Protein AF-0000000066896997 (afdb_homodimer)

Nearest PDB structures (foldseek):
  3qas-assembly1_B  TM=6.793E-01  e=1.596E-08  Escherichia coli K-12
  3sgv-assembly1_B  TM=7.217E-01  e=4.786E-08  Escherichia coli K-12
  3sgt-assembly1_B  TM=6.829E-01  e=2.166E-08  Escherichia coli O6
  4h2m-assembly1_A  TM=6.791E-01  e=1.435E-07  Escherichia coli
  7cpn-assembly2_D  TM=6.447E-01  e=1.270E-07  Thermobifida fusca YX

Foldseek 3Di:
DVVVVVVVVVVVVVVVVCVVVVVPVPPPVVCCLVPPPPPPPSLPLDQWQEEEEEEPDPVQDDLLLVLVLLLLSLVVLRAEYEYEDAVCPCVVCVVVSVVSNVVVNCVPDVPAQEAEAEPDDPDPPDDPPHSYHYYYYDYLCLAPVLLVVQVVVCVVVDDPVPDDLVSSQVSSVSVVNAATQEYEYEADDPDRNRHHPSRHDNHHYDYYHHQDPCRDSVNSVVSSNVSSVVVVVVVD/DVVVVVVVVVVVVVVVVCVVVVVPVPPPVVCCLVPPPPPPPSLPLDQWQEEEEEEPDPVQDDLLLVLVLLLLSLVVLRAEYEYEDAVCPCVVCVVVSVVSNVVVNCVPDVPAQEAEAEPDDQDPPDDPPHSYHYYYYDYLCLAPVLLVVQVVVCVVVDDPVPDDLVSSQVSSVSRVNAATQEYEYEADDPDRNRRHPSRHDNHHYDYYPHQDPCRDSVNSVVSSNVSSVVVVVVVD

Radius of gyration: 26.12 Å; Cα contacts (8 Å, |Δi|>4): 718; chains: 2; bounding box: 86×73×46 Å

Structure (mmCIF, N/CA/C/O backbone):
data_AF-0000000066896997-model_v1
#
loop_
_entity.id
_entity.type
_entity.pdbx_description
1 polymer 'ditrans,polycis-polyprenyl diphosphate synthase'
#
loop_
_atom_site.group_PDB
_atom_site.id
_atom_site.type_symbol
_atom_site.label_atom_id
_atom_site.label_alt_id
_atom_site.label_comp_id
_atom_site.label_asym_id
_atom_site.label_entity_id
_atom_site.label_seq_id
_atom_site.pdbx_PDB_ins_code
_atom_site.Cartn_x
_atom_site.Cartn_y
_atom_site.Cartn_z
_atom_site.occupancy
_atom_site.B_iso_or_equiv
_atom_site.auth_seq_id
_atom_site.auth_comp_id
_atom_site.auth_asym_id
_atom_site.auth_atom_id
_atom_site.pdbx_PDB_model_num
ATOM 1 N N . MET A 1 1 ? 52.75 10.367 -22.75 1 41.34 1 MET A N 1
ATOM 2 C CA . MET A 1 1 ? 51.781 10.641 -21.688 1 41.34 1 MET A CA 1
ATOM 3 C C . MET A 1 1 ? 50.469 9.938 -21.969 1 41.34 1 MET A C 1
ATOM 5 O O . MET A 1 1 ? 49.75 9.531 -21.031 1 41.34 1 MET A O 1
ATOM 9 N N . LEU A 1 2 ? 50.125 9.656 -23.188 1 56.25 2 LEU A N 1
ATOM 10 C CA . LEU A 1 2 ? 48.969 8.953 -23.656 1 56.25 2 LEU A CA 1
ATOM 11 C C . LEU A 1 2 ? 49.062 7.453 -23.375 1 56.25 2 LEU A C 1
ATOM 13 O O . LEU A 1 2 ? 48.094 6.805 -23.031 1 56.25 2 LEU A O 1
ATOM 17 N N . ASN A 1 3 ? 50.281 6.934 -23.359 1 58.44 3 ASN A N 1
ATOM 18 C CA . ASN A 1 3 ? 50.5 5.5 -23.172 1 58.44 3 ASN A CA 1
ATOM 19 C C . ASN A 1 3 ? 50.281 5.086 -21.719 1 58.44 3 ASN A C 1
ATOM 21 O O . ASN A 1 3 ? 49.812 3.977 -21.453 1 58.44 3 ASN A O 1
ATOM 25 N N . VAL A 1 4 ? 50.562 5.988 -20.734 1 56.78 4 VAL A N 1
ATOM 26 C CA . VAL A 1 4 ? 50.375 5.676 -19.328 1 56.78 4 VAL A CA 1
ATOM 27 C C . VAL A 1 4 ? 48.875 5.695 -19 1 56.78 4 VAL A C 1
ATOM 29 O O . VAL A 1 4 ? 48.406 4.863 -18.219 1 56.78 4 VAL A O 1
ATOM 32 N N . VAL A 1 5 ? 48.062 6.551 -19.672 1 53.22 5 VAL A N 1
ATOM 33 C CA . VAL A 1 5 ? 46.625 6.617 -19.438 1 53.22 5 VAL A CA 1
ATOM 34 C C . VAL A 1 5 ? 45.938 5.375 -20 1 53.22 5 VAL A C 1
ATOM 36 O O . VAL A 1 5 ? 45.062 4.785 -19.359 1 53.22 5 VAL A O 1
ATOM 39 N N . VAL A 1 6 ? 46.438 4.836 -21.094 1 55.94 6 VAL A N 1
ATOM 40 C CA . VAL A 1 6 ? 45.844 3.648 -21.688 1 55.94 6 VAL A CA 1
ATOM 41 C C . VAL A 1 6 ? 46.188 2.42 -20.859 1 55.94 6 VAL A C 1
ATOM 43 O O . VAL A 1 6 ? 45.344 1.559 -20.625 1 55.94 6 VAL A O 1
ATOM 46 N N . GLU A 1 7 ? 47.344 2.395 -20.203 1 58.22 7 GLU A N 1
ATOM 47 C CA . GLU A 1 7 ? 47.688 1.262 -19.359 1 58.22 7 GLU A CA 1
ATOM 48 C C . GLU A 1 7 ? 46.938 1.316 -18.031 1 58.22 7 GLU A C 1
ATOM 50 O O . GLU A 1 7 ? 46.5 0.286 -17.516 1 58.22 7 GLU A O 1
ATOM 55 N N . LEU A 1 8 ? 46.625 2.512 -17.531 1 55.34 8 LEU A N 1
ATOM 56 C CA . LEU A 1 8 ? 45.812 2.639 -16.312 1 55.34 8 LEU A CA 1
ATOM 57 C C . LEU A 1 8 ? 44.375 2.301 -16.578 1 55.34 8 LEU A C 1
ATOM 59 O O . LEU A 1 8 ? 43.719 1.644 -15.766 1 55.34 8 LEU A O 1
ATOM 63 N N . LEU A 1 9 ? 43.875 2.596 -17.781 1 55.16 9 LEU A N 1
ATOM 64 C CA . LEU A 1 9 ? 42.5 2.217 -18.141 1 55.16 9 LEU A CA 1
ATOM 65 C C . LEU A 1 9 ? 42.406 0.714 -18.391 1 55.16 9 LEU A C 1
ATOM 67 O O . LEU A 1 9 ? 41.438 0.081 -17.984 1 55.16 9 LEU A O 1
ATOM 71 N N . ARG A 1 10 ? 43.469 0.068 -18.875 1 56.75 10 ARG A N 1
ATOM 72 C CA . ARG A 1 10 ? 43.5 -1.381 -19.047 1 56.75 10 ARG A CA 1
ATOM 73 C C . ARG A 1 10 ? 43.594 -2.09 -17.703 1 56.75 10 ARG A C 1
ATOM 75 O O . ARG A 1 10 ? 42.906 -3.098 -17.484 1 56.75 10 ARG A O 1
ATOM 82 N N . PHE A 1 11 ? 44.344 -1.572 -16.766 1 54.72 11 PHE A N 1
ATOM 83 C CA . PHE A 1 11 ? 44.406 -2.156 -15.422 1 54.72 11 PHE A CA 1
ATOM 84 C C . PHE A 1 11 ? 43.062 -1.985 -14.695 1 54.72 11 PHE A C 1
ATOM 86 O O . PHE A 1 11 ? 42.562 -2.924 -14.062 1 54.72 11 PHE A O 1
ATOM 93 N N . ALA A 1 12 ? 42.438 -0.771 -14.836 1 52.31 12 ALA A N 1
ATOM 94 C CA . ALA A 1 12 ? 41.125 -0.569 -14.219 1 52.31 12 ALA A CA 1
ATOM 95 C C . ALA A 1 12 ? 40.062 -1.457 -14.867 1 52.31 12 ALA A C 1
ATOM 97 O O . ALA A 1 12 ? 39.219 -2.047 -14.172 1 52.31 12 ALA A O 1
ATOM 98 N N . TYR A 1 13 ? 40.125 -1.714 -16.125 1 50.31 13 TYR A N 1
ATOM 99 C CA . TYR A 1 13 ? 39.188 -2.621 -16.812 1 50.31 13 TYR A CA 1
ATOM 100 C C . TYR A 1 13 ? 39.469 -4.066 -16.406 1 50.31 13 TYR A C 1
ATOM 102 O O . TYR A 1 13 ? 38.531 -4.816 -16.125 1 50.31 13 TYR A O 1
ATOM 110 N N . THR A 1 14 ? 40.781 -4.504 -16.297 1 50.28 14 THR A N 1
ATOM 111 C CA . THR A 1 14 ? 41.062 -5.859 -15.852 1 50.28 14 THR A CA 1
ATOM 112 C C . THR A 1 14 ? 40.719 -6.031 -14.375 1 50.28 14 THR A C 1
ATOM 114 O O . THR A 1 14 ? 40.219 -7.086 -13.969 1 50.28 14 THR A O 1
ATOM 117 N N . PHE A 1 15 ? 40.906 -4.992 -13.516 1 50.97 15 PHE A N 1
ATOM 118 C CA . PHE A 1 15 ? 40.5 -5.07 -12.125 1 50.97 15 PHE A CA 1
ATOM 119 C C . PHE A 1 15 ? 38.969 -5.105 -12.016 1 50.97 15 PHE A C 1
ATOM 121 O O . PHE A 1 15 ? 38.406 -5.891 -11.242 1 50.97 15 PHE A O 1
ATOM 128 N N . LEU A 1 16 ? 38.219 -4.355 -12.891 1 47.38 16 LEU A N 1
ATOM 129 C CA . LEU A 1 16 ? 36.781 -4.438 -12.93 1 47.38 16 LEU A CA 1
ATOM 130 C C . LEU A 1 16 ? 36.312 -5.781 -13.477 1 47.38 16 LEU A C 1
ATOM 132 O O . LEU A 1 16 ? 35.375 -6.379 -12.969 1 47.38 16 LEU A O 1
ATOM 136 N N . GLU A 1 17 ? 37 -6.355 -14.438 1 50.12 17 GLU A N 1
ATOM 137 C CA . GLU A 1 17 ? 36.688 -7.691 -14.93 1 50.12 17 GLU A CA 1
ATOM 138 C C . GLU A 1 17 ? 36.969 -8.75 -13.867 1 50.12 17 GLU A C 1
ATOM 140 O O . GLU A 1 17 ? 36.188 -9.688 -13.695 1 50.12 17 GLU A O 1
ATOM 145 N N . VAL A 1 18 ? 38.062 -8.641 -13.125 1 44.69 18 VAL A N 1
ATOM 146 C CA . VAL A 1 18 ? 38.375 -9.586 -12.047 1 44.69 18 VAL A CA 1
ATOM 147 C C . VAL A 1 18 ? 37.312 -9.445 -10.953 1 44.69 18 VAL A C 1
ATOM 149 O O . VAL A 1 18 ? 36.812 -10.453 -10.445 1 44.69 18 VAL A O 1
ATOM 152 N N . ILE A 1 19 ? 36.938 -8.195 -10.586 1 41.09 19 ILE A N 1
ATOM 153 C CA . ILE A 1 19 ? 35.875 -8.047 -9.586 1 41.09 19 ILE A CA 1
ATOM 154 C C . ILE A 1 19 ? 34.562 -8.57 -10.156 1 41.09 19 ILE A C 1
ATOM 156 O O . ILE A 1 19 ? 33.812 -9.281 -9.469 1 41.09 19 ILE A O 1
ATOM 160 N N . LEU A 1 20 ? 34.281 -8.32 -11.422 1 41.28 20 LEU A N 1
ATOM 161 C CA . LEU A 1 20 ? 33.062 -8.859 -12.016 1 41.28 20 LEU A CA 1
ATOM 162 C C . LEU A 1 20 ? 33.156 -10.375 -12.164 1 41.28 20 LEU A C 1
ATOM 164 O O . LEU A 1 20 ? 32.156 -11.086 -11.93 1 41.28 20 LEU A O 1
ATOM 168 N N . ASN A 1 21 ? 34.25 -10.875 -12.641 1 38.53 21 ASN A N 1
ATOM 169 C CA . ASN A 1 21 ? 34.438 -12.328 -12.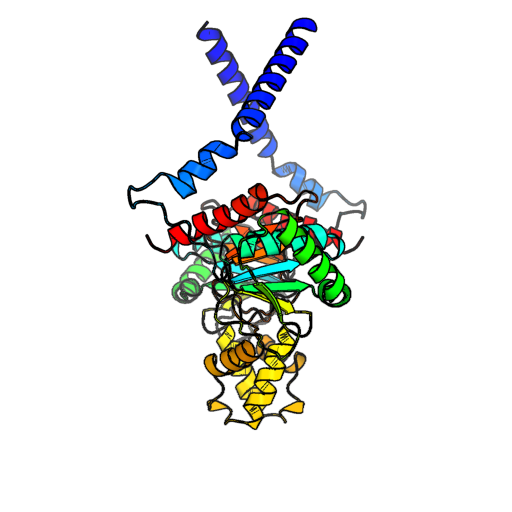719 1 38.53 21 ASN A CA 1
ATOM 170 C C . ASN A 1 21 ? 34.5 -12.953 -11.336 1 38.53 21 ASN A C 1
ATOM 172 O O . ASN A 1 21 ? 34.125 -14.109 -11.148 1 38.53 21 ASN A O 1
ATOM 176 N N . TYR A 1 22 ? 35.219 -12.32 -10.375 1 34.44 22 TYR A N 1
ATOM 177 C CA . TYR A 1 22 ? 35.219 -12.867 -9.023 1 34.44 22 TYR A CA 1
ATOM 178 C C . TYR A 1 22 ? 33.812 -12.797 -8.414 1 34.44 22 TYR A C 1
ATOM 180 O O . TYR A 1 22 ? 33.406 -13.711 -7.695 1 34.44 22 TYR A O 1
ATOM 188 N N . ILE A 1 23 ? 33.031 -11.703 -8.672 1 34.19 23 ILE A N 1
ATOM 189 C CA . ILE A 1 23 ? 31.656 -11.672 -8.203 1 34.19 23 ILE A CA 1
ATOM 190 C C . ILE A 1 23 ? 30.797 -12.586 -9.07 1 34.19 23 ILE A C 1
ATOM 192 O O . ILE A 1 23 ? 29.734 -13.031 -8.648 1 34.19 23 ILE A O 1
ATOM 196 N N . SER A 1 24 ? 31.219 -12.922 -10.266 1 31.2 24 SER A N 1
ATOM 197 C CA . SER A 1 24 ? 30.438 -13.852 -11.078 1 31.2 24 SER A CA 1
ATOM 198 C C . SER A 1 24 ? 30.578 -15.281 -10.562 1 31.2 24 SER A C 1
ATOM 200 O O . SER A 1 24 ? 30.109 -16.219 -11.203 1 31.2 24 SER A O 1
ATOM 202 N N . LYS A 1 25 ? 31.734 -15.609 -9.992 1 31.94 25 LYS A N 1
ATOM 203 C CA . LYS A 1 25 ? 31.797 -17.031 -9.656 1 31.94 25 LYS A CA 1
ATOM 204 C C . LYS A 1 25 ? 30.828 -17.375 -8.531 1 31.94 25 LYS A C 1
ATOM 206 O O . LYS A 1 25 ? 31.172 -17.25 -7.355 1 31.94 25 LYS A O 1
ATOM 211 N N . PRO A 1 26 ? 29.531 -17.297 -8.852 1 29.89 26 PRO A N 1
ATOM 212 C CA . PRO A 1 26 ? 28.438 -17.516 -7.891 1 29.89 26 PRO A CA 1
ATOM 213 C C . PRO A 1 26 ? 28.406 -18.953 -7.359 1 29.89 26 PRO A C 1
ATOM 215 O O . PRO A 1 26 ? 27.609 -19.266 -6.469 1 29.89 26 PRO A O 1
ATOM 218 N N . SER A 1 27 ? 29.172 -19.844 -7.965 1 31.14 27 SER A N 1
ATOM 219 C CA . SER A 1 27 ? 28.812 -21.25 -7.754 1 31.14 27 SER A CA 1
ATOM 220 C C . SER A 1 27 ? 29.203 -21.719 -6.355 1 31.14 27 SER A C 1
ATOM 222 O O . SER A 1 27 ? 28.5 -22.531 -5.746 1 31.14 27 SER A O 1
ATOM 224 N N . LEU A 1 28 ? 30.469 -21.438 -5.98 1 28.11 28 LEU A N 1
ATOM 225 C CA . LEU A 1 28 ? 30.969 -22.094 -4.777 1 28.11 28 LEU A CA 1
ATOM 226 C C . LEU A 1 28 ? 30.328 -21.5 -3.527 1 28.11 28 LEU A C 1
ATOM 228 O O . LEU A 1 28 ? 30.203 -22.188 -2.506 1 28.11 28 LEU A O 1
ATOM 232 N N . ILE A 1 29 ? 30.141 -20.141 -3.543 1 29.98 29 ILE A N 1
ATOM 233 C CA . ILE A 1 29 ? 29.625 -19.562 -2.305 1 29.98 29 ILE A CA 1
ATOM 234 C C . ILE A 1 29 ? 28.172 -20 -2.094 1 29.98 29 ILE A C 1
ATOM 236 O O . ILE A 1 29 ? 27.719 -20.141 -0.956 1 29.98 29 ILE A O 1
ATOM 240 N N . ILE A 1 30 ? 27.438 -20.344 -3.18 1 29.23 30 ILE A N 1
ATOM 241 C CA . ILE A 1 30 ? 26.047 -20.703 -3.006 1 29.23 30 ILE A CA 1
ATOM 242 C C . ILE A 1 30 ? 25.938 -22.141 -2.51 1 29.23 30 ILE A C 1
ATOM 244 O O . ILE A 1 30 ? 25.078 -22.453 -1.672 1 29.23 30 ILE A O 1
ATOM 248 N N . LYS A 1 31 ? 26.734 -23.062 -2.945 1 32 31 LYS A N 1
ATOM 249 C CA . LYS A 1 31 ? 26.688 -24.438 -2.432 1 32 31 LYS A CA 1
ATOM 250 C C . LYS A 1 31 ? 27.047 -24.469 -0.948 1 32 31 LYS A C 1
ATOM 252 O O . LYS A 1 31 ? 26.469 -25.25 -0.187 1 32 31 LYS A O 1
ATOM 257 N N . SER A 1 32 ? 28.141 -23.766 -0.568 1 31.55 32 SER A N 1
ATOM 258 C CA . SER A 1 32 ? 28.5 -23.766 0.847 1 31.55 32 SER A CA 1
ATOM 259 C C . SER A 1 32 ? 27.406 -23.141 1.696 1 31.55 32 SER A C 1
ATOM 261 O O . SER A 1 32 ? 27.172 -23.547 2.838 1 31.55 32 SER A O 1
ATOM 263 N N . LEU A 1 33 ? 26.672 -22.062 1.209 1 32.81 33 LEU A N 1
ATOM 264 C CA . LEU A 1 33 ? 25.531 -21.562 1.981 1 32.81 33 LEU A CA 1
ATOM 265 C C . LEU A 1 33 ? 24.406 -22.594 2.025 1 32.81 33 LEU A C 1
ATOM 267 O O . LEU A 1 33 ? 23.719 -22.734 3.037 1 32.81 33 LEU A O 1
ATOM 271 N N . LEU A 1 34 ? 24.109 -23.422 0.944 1 33.22 34 LEU A N 1
ATOM 272 C CA . LEU A 1 34 ? 23.156 -24.516 1.029 1 33.22 34 LEU A CA 1
ATOM 273 C C . LEU A 1 34 ? 23.766 -25.719 1.729 1 33.22 34 LEU A C 1
ATOM 275 O O . LEU A 1 34 ? 23.094 -26.375 2.531 1 33.22 34 LEU A O 1
ATOM 279 N N . CYS A 1 35 ? 24.812 -26.391 1.297 1 31.83 35 CYS A N 1
ATOM 280 C CA . CYS A 1 35 ? 25.281 -27.703 1.714 1 31.83 35 CYS A CA 1
ATOM 281 C C . CYS A 1 35 ? 26.031 -27.625 3.035 1 31.83 35 CYS A C 1
ATOM 283 O O . CYS A 1 35 ? 26.031 -28.578 3.82 1 31.83 35 CYS A O 1
ATOM 285 N N . SER A 1 36 ? 27.141 -26.922 3.145 1 32.19 36 SER A N 1
ATOM 286 C CA . SER A 1 36 ? 28.047 -27.281 4.234 1 32.19 36 SER A CA 1
ATOM 287 C C . SER A 1 36 ? 27.484 -26.875 5.586 1 32.19 36 SER A C 1
ATOM 289 O O . SER A 1 36 ? 28.125 -27.047 6.617 1 32.19 36 SER A O 1
ATOM 291 N N . THR A 1 37 ? 26.734 -25.797 5.926 1 32.59 37 THR A N 1
ATOM 292 C CA . THR A 1 37 ? 26.688 -25.703 7.379 1 32.59 37 THR A CA 1
ATOM 293 C C . THR A 1 37 ? 26.047 -26.953 7.98 1 32.59 37 THR A C 1
ATOM 295 O O . THR A 1 37 ? 24.844 -27.172 7.816 1 32.59 37 THR A O 1
ATOM 298 N N . THR A 1 38 ? 26.531 -28.016 8.172 1 31.45 38 THR A N 1
ATOM 299 C CA . THR A 1 38 ? 26.219 -28.828 9.352 1 31.45 38 THR A CA 1
ATOM 300 C C . THR A 1 38 ? 26.062 -27.938 10.586 1 31.45 38 THR A C 1
ATOM 302 O O . THR A 1 38 ? 25.688 -28.422 11.656 1 31.45 38 THR A O 1
ATOM 305 N N . ASP A 1 39 ? 27.078 -27.094 10.93 1 34 39 ASP A N 1
ATOM 306 C CA . ASP A 1 39 ? 26.859 -26.266 12.117 1 34 39 ASP A CA 1
ATOM 307 C C . ASP A 1 39 ? 25.578 -25.438 11.992 1 34 39 ASP A C 1
ATOM 309 O O . ASP A 1 39 ? 25.344 -24.797 10.961 1 34 39 ASP A O 1
ATOM 313 N N . ASN A 1 40 ? 24.484 -25.672 12.758 1 35.19 40 ASN A N 1
ATOM 314 C CA . ASN A 1 40 ? 23.078 -25.312 12.945 1 35.19 40 ASN A CA 1
ATOM 315 C C . ASN A 1 40 ? 22.844 -23.812 12.727 1 35.19 40 ASN A C 1
ATOM 317 O O . ASN A 1 40 ? 21.781 -23.297 13.031 1 35.19 40 ASN A O 1
ATOM 321 N N . ASN A 1 41 ? 23.891 -23.016 12.914 1 34.22 41 ASN A N 1
ATOM 322 C CA . ASN A 1 41 ? 23.625 -21.578 12.906 1 34.22 41 ASN A CA 1
ATOM 323 C C . ASN A 1 41 ? 23.172 -21.109 11.523 1 34.22 41 ASN A C 1
ATOM 325 O O . ASN A 1 41 ? 23.891 -20.359 10.852 1 34.22 41 ASN A O 1
ATOM 329 N N . LEU A 1 42 ? 23.062 -21.906 10.508 1 35.19 42 LEU A N 1
ATOM 330 C CA . LEU A 1 42 ? 22.484 -21.453 9.25 1 35.19 42 LEU A CA 1
ATOM 331 C C . LEU A 1 42 ? 21.547 -20.281 9.469 1 35.19 42 LEU A C 1
ATOM 333 O O . LEU A 1 42 ? 20.594 -20.375 10.25 1 35.19 42 LEU A O 1
ATOM 337 N N . GLN A 1 43 ? 22.078 -19.141 9.555 1 38.53 43 GLN A N 1
ATOM 338 C CA . GLN A 1 43 ? 21.266 -17.922 9.508 1 38.53 43 GLN A CA 1
ATOM 339 C C . GLN A 1 43 ? 19.984 -18.125 8.703 1 38.53 43 GLN A C 1
ATOM 341 O O . GLN A 1 43 ? 20.047 -18.422 7.508 1 38.53 43 GLN A O 1
ATOM 346 N N . SER A 1 44 ? 19.094 -18.984 9.008 1 44.03 44 SER A N 1
ATOM 347 C CA . SER A 1 44 ? 17.766 -19.328 8.5 1 44.03 44 SER A CA 1
ATOM 348 C C . SER A 1 44 ? 17.203 -18.219 7.602 1 44.03 44 SER A C 1
ATOM 350 O O . SER A 1 44 ? 16.859 -17.141 8.078 1 44.03 44 SER A O 1
ATOM 352 N N . HIS A 1 45 ? 17.938 -17.953 6.457 1 52.81 45 HIS A N 1
ATOM 353 C CA . HIS A 1 45 ? 17.328 -17.016 5.52 1 52.81 45 HIS A CA 1
ATOM 354 C C . HIS A 1 45 ? 15.82 -17.234 5.418 1 52.81 45 HIS A C 1
ATOM 356 O O . HIS A 1 45 ? 15.375 -18.328 5.102 1 52.81 45 HIS A O 1
ATOM 362 N N . GLN A 1 46 ? 15.031 -16.5 6.027 1 72.31 46 GLN A N 1
ATOM 363 C CA . GLN A 1 46 ? 13.578 -16.594 6.027 1 72.31 46 GLN A CA 1
ATOM 364 C C . GLN A 1 46 ? 13.016 -16.453 4.617 1 72.31 46 GLN A C 1
ATOM 366 O O . GLN A 1 46 ? 13.375 -15.523 3.887 1 72.31 46 GLN A O 1
ATOM 371 N N . ILE A 1 47 ? 12.703 -17.547 3.98 1 81.12 47 ILE A N 1
ATOM 372 C CA . ILE A 1 47 ? 12 -17.578 2.699 1 81.12 47 ILE A CA 1
ATOM 373 C C . ILE A 1 47 ? 10.523 -17.25 2.91 1 81.12 47 ILE A C 1
ATOM 375 O O . ILE A 1 47 ? 9.891 -17.797 3.828 1 81.12 47 ILE A O 1
ATOM 379 N N . PRO A 1 48 ? 10.102 -16.359 2.061 1 88.75 48 PRO A N 1
ATOM 380 C CA . PRO A 1 48 ? 8.664 -16.094 2.195 1 88.75 48 PRO A CA 1
ATOM 381 C C . PRO A 1 48 ? 7.801 -17.281 1.787 1 88.75 48 PRO A C 1
ATOM 383 O O . PRO A 1 48 ? 8.188 -18.062 0.911 1 88.75 48 PRO A O 1
ATOM 386 N N . ASN A 1 49 ? 6.73 -17.406 2.428 1 88.12 49 ASN A N 1
ATOM 387 C CA . ASN A 1 49 ? 5.758 -18.422 2.012 1 88.12 49 ASN A CA 1
ATOM 388 C C . ASN A 1 49 ? 4.934 -17.938 0.818 1 88.12 49 ASN A C 1
ATOM 390 O O . ASN A 1 49 ? 4.637 -18.719 -0.088 1 88.12 49 ASN A O 1
ATOM 394 N N . HIS A 1 50 ? 4.574 -16.719 0.779 1 92.38 50 HIS A N 1
ATOM 395 C CA . HIS A 1 50 ? 3.727 -16.094 -0.23 1 92.38 50 HIS A CA 1
ATOM 396 C C . HIS A 1 50 ? 4.426 -14.891 -0.859 1 92.38 50 HIS A C 1
ATOM 398 O O . HIS A 1 50 ? 4.695 -13.898 -0.179 1 92.38 50 HIS A O 1
ATOM 404 N N . LEU A 1 51 ? 4.715 -15.031 -2.162 1 93.69 51 LEU A N 1
ATOM 405 C CA . LEU A 1 51 ? 5.352 -13.969 -2.936 1 93.69 51 LEU A CA 1
ATOM 406 C C . LEU A 1 51 ? 4.359 -13.336 -3.904 1 93.69 51 LEU A C 1
ATOM 408 O O . LEU A 1 51 ? 3.645 -14.039 -4.621 1 93.69 51 LEU A O 1
ATOM 412 N N . ALA A 1 52 ? 4.258 -12.008 -3.826 1 93.88 52 ALA A N 1
ATOM 413 C CA . ALA A 1 52 ? 3.418 -11.305 -4.793 1 93.88 52 ALA A CA 1
ATOM 414 C C . ALA A 1 52 ? 4.266 -10.469 -5.75 1 93.88 52 ALA A C 1
ATOM 416 O O . ALA A 1 52 ? 5.316 -9.953 -5.367 1 93.88 52 ALA A O 1
ATOM 417 N N . VAL A 1 53 ? 3.838 -10.414 -7.031 1 94.75 53 VAL A N 1
ATOM 418 C CA . VAL A 1 53 ? 4.414 -9.531 -8.039 1 94.75 53 VAL A CA 1
ATOM 419 C C . VAL A 1 53 ? 3.361 -8.539 -8.516 1 94.75 53 VAL A C 1
ATOM 421 O O . VAL A 1 53 ? 2.289 -8.93 -8.984 1 94.75 53 VAL A O 1
ATOM 424 N N . LEU A 1 54 ? 3.623 -7.285 -8.297 1 94.38 54 LEU A N 1
ATOM 425 C CA . LEU A 1 54 ? 2.75 -6.195 -8.719 1 94.38 54 LEU A CA 1
ATOM 426 C C . LEU A 1 54 ? 3.408 -5.363 -9.812 1 94.38 54 LEU A C 1
ATOM 428 O O . LEU A 1 54 ? 4.492 -4.812 -9.617 1 94.38 54 LEU A O 1
ATOM 432 N N . TYR A 1 55 ? 2.768 -5.309 -11.008 1 93.06 55 TYR A N 1
ATOM 433 C CA . TYR A 1 55 ? 3.287 -4.492 -12.094 1 93.06 55 TYR A CA 1
ATOM 434 C C . TYR A 1 55 ? 2.617 -3.123 -12.117 1 93.06 55 TYR A C 1
ATOM 436 O O . TYR A 1 55 ? 1.391 -3.023 -12.039 1 93.06 55 TYR A O 1
ATOM 444 N N . THR A 1 56 ? 3.379 -2.07 -12.258 1 90.94 56 THR A N 1
ATOM 445 C CA . THR A 1 56 ? 2.861 -0.708 -12.328 1 90.94 56 THR A CA 1
ATOM 446 C C . THR A 1 56 ? 3.055 -0.132 -13.734 1 90.94 56 THR A C 1
ATOM 448 O O . THR A 1 56 ? 2.654 1.003 -14 1 90.94 56 THR A O 1
ATOM 451 N N . ASP A 1 57 ? 3.686 -0.889 -14.609 1 89 57 ASP A N 1
ATOM 452 C CA . ASP A 1 57 ? 3.938 -0.541 -16 1 89 57 ASP A CA 1
ATOM 453 C C . ASP A 1 57 ? 3.732 -1.747 -16.922 1 89 57 ASP A C 1
ATOM 455 O O . ASP A 1 57 ? 4.414 -2.764 -16.781 1 89 57 ASP A O 1
ATOM 459 N N . LYS A 1 58 ? 2.83 -1.553 -17.828 1 90.31 58 LYS A N 1
ATOM 460 C CA . LYS A 1 58 ? 2.492 -2.656 -18.719 1 90.31 58 LYS A CA 1
ATOM 461 C C . LYS A 1 58 ? 3.703 -3.094 -19.531 1 90.31 58 LYS A C 1
ATOM 463 O O . LYS A 1 58 ? 3.887 -4.285 -19.797 1 90.31 58 LYS A O 1
ATOM 468 N N . TYR A 1 59 ? 4.539 -2.164 -19.859 1 88.75 59 TYR A N 1
ATOM 469 C CA . TYR A 1 59 ? 5.676 -2.436 -20.734 1 88.75 59 TYR A CA 1
ATOM 470 C C . TYR A 1 59 ? 6.781 -3.156 -19.984 1 88.75 59 TYR A C 1
ATOM 472 O O . TYR A 1 59 ? 7.715 -3.691 -20.594 1 88.75 59 TYR A O 1
ATOM 480 N N . ALA A 1 60 ? 6.633 -3.236 -18.75 1 90.38 60 ALA A N 1
ATOM 481 C CA . ALA A 1 60 ? 7.641 -3.924 -17.938 1 90.38 60 ALA A CA 1
ATOM 482 C C . ALA A 1 60 ? 7.332 -5.414 -17.844 1 90.38 60 ALA A C 1
ATOM 484 O O . ALA A 1 60 ? 8.156 -6.195 -17.359 1 90.38 60 ALA A O 1
ATOM 485 N N . ILE A 1 61 ? 6.188 -5.84 -18.328 1 92.44 61 ILE A N 1
ATOM 486 C CA . ILE A 1 61 ? 5.77 -7.227 -18.172 1 92.44 61 ILE A CA 1
ATOM 487 C C . ILE A 1 61 ? 6.473 -8.102 -19.203 1 92.44 61 ILE A C 1
ATOM 489 O O . ILE A 1 61 ? 6.277 -7.926 -20.406 1 92.44 61 ILE A O 1
ATOM 493 N N . SER A 1 62 ? 7.297 -8.953 -18.797 1 93.25 62 SER A N 1
ATOM 494 C CA . SER A 1 62 ? 7.906 -10.008 -19.594 1 93.25 62 SER A CA 1
ATOM 495 C C . SER A 1 62 ? 7.441 -11.383 -19.125 1 93.25 62 SER A C 1
ATOM 497 O O . SER A 1 62 ? 7.844 -11.859 -18.062 1 93.25 62 SER A O 1
ATOM 499 N N . LEU A 1 63 ? 6.645 -12.031 -19.938 1 92.62 63 LEU A N 1
ATOM 500 C CA . LEU A 1 63 ? 6.117 -13.344 -19.578 1 92.62 63 LEU A CA 1
ATOM 501 C C . LEU A 1 63 ? 7.242 -14.359 -19.422 1 92.62 63 LEU A C 1
ATOM 503 O O . LEU A 1 63 ? 7.164 -15.258 -18.578 1 92.62 63 LEU A O 1
ATOM 507 N N . GLU A 1 64 ? 8.281 -14.188 -20.188 1 91.5 64 GLU A N 1
ATOM 508 C CA . GLU A 1 64 ? 9.43 -15.078 -20.078 1 91.5 64 GLU A CA 1
ATOM 509 C C . GLU A 1 64 ? 10.125 -14.922 -18.734 1 91.5 64 GLU A C 1
ATOM 511 O O . GLU A 1 64 ? 10.375 -15.906 -18.031 1 91.5 64 GLU A O 1
ATOM 516 N N . ALA A 1 65 ? 10.43 -13.719 -18.406 1 92.12 65 ALA A N 1
ATOM 517 C CA . ALA A 1 65 ? 11.086 -13.461 -17.125 1 92.12 65 ALA A CA 1
ATOM 518 C C . ALA A 1 65 ? 10.195 -13.891 -15.953 1 92.12 65 ALA A C 1
ATOM 520 O O . ALA A 1 65 ? 10.688 -14.43 -14.961 1 92.12 65 ALA A O 1
ATOM 521 N N . LEU A 1 66 ? 8.906 -13.617 -16.125 1 93.25 66 LEU A N 1
ATOM 522 C CA . LEU A 1 66 ? 7.941 -13.969 -15.094 1 93.25 66 LEU A CA 1
ATOM 523 C C . LEU A 1 66 ? 7.875 -15.484 -14.906 1 93.25 66 LEU A C 1
ATOM 525 O O . LEU A 1 66 ? 7.809 -15.969 -13.773 1 93.25 66 LEU A O 1
ATOM 529 N N . SER A 1 67 ? 7.883 -16.25 -15.969 1 92.25 67 SER A N 1
ATOM 530 C CA . SER A 1 67 ? 7.871 -17.703 -15.883 1 92.25 67 SER A CA 1
ATOM 531 C C . SER A 1 67 ? 9.086 -18.219 -15.125 1 92.25 67 SER A C 1
ATOM 533 O O . SER A 1 67 ? 8.977 -19.141 -14.312 1 92.25 67 SER A O 1
ATOM 535 N N . LYS A 1 68 ? 10.234 -17.656 -15.383 1 89.94 68 LYS A N 1
ATOM 536 C CA . LYS A 1 68 ? 11.453 -18.047 -14.688 1 89.94 68 LYS A CA 1
ATOM 537 C C . LYS A 1 68 ? 11.359 -17.719 -13.195 1 89.94 68 LYS A C 1
ATOM 539 O O . LYS A 1 68 ? 11.797 -18.516 -12.359 1 89.94 68 LYS A O 1
ATOM 544 N N . LEU A 1 69 ? 10.797 -16.562 -12.891 1 91.88 69 LEU A N 1
ATOM 545 C CA . LEU A 1 69 ? 10.602 -16.188 -11.492 1 91.88 69 LEU A CA 1
ATOM 546 C C . LEU A 1 69 ? 9.719 -17.203 -10.781 1 91.88 69 LEU A C 1
ATOM 548 O O . LEU A 1 69 ? 10.008 -17.609 -9.648 1 91.88 69 LEU A O 1
ATOM 552 N N . ILE A 1 70 ? 8.617 -17.625 -11.438 1 90.88 70 ILE A N 1
ATOM 553 C CA . ILE A 1 70 ? 7.68 -18.578 -10.859 1 90.88 70 ILE A CA 1
ATOM 554 C C . ILE A 1 70 ? 8.406 -19.891 -10.562 1 90.88 70 ILE A C 1
ATOM 556 O O . ILE A 1 70 ? 8.289 -20.438 -9.461 1 90.88 70 ILE A O 1
ATOM 560 N N . VAL A 1 71 ? 9.195 -20.328 -11.469 1 87.38 71 VAL A N 1
ATOM 561 C CA . VAL A 1 71 ? 9.875 -21.609 -11.328 1 87.38 71 VAL A CA 1
ATOM 562 C C . VAL A 1 71 ? 10.922 -21.516 -10.219 1 87.38 71 VAL A C 1
ATOM 564 O O . VAL A 1 71 ? 11.008 -22.406 -9.367 1 87.38 71 VAL A O 1
ATOM 567 N N . HIS A 1 72 ? 11.773 -20.438 -10.25 1 87.06 72 HIS A N 1
ATOM 568 C CA . HIS A 1 72 ? 12.758 -20.234 -9.195 1 87.06 72 HIS A CA 1
ATOM 569 C C . HIS A 1 72 ? 12.094 -20.188 -7.824 1 87.06 72 HIS A C 1
ATOM 571 O O . HIS A 1 72 ? 12.633 -20.719 -6.852 1 87.06 72 HIS A O 1
ATOM 577 N N . SER A 1 73 ? 10.938 -19.5 -7.742 1 89 73 SER A N 1
ATOM 578 C CA . SER A 1 73 ? 10.203 -19.406 -6.484 1 89 73 SER A CA 1
ATOM 579 C C . SER A 1 73 ? 9.766 -20.781 -6 1 89 73 SER A C 1
ATOM 581 O O . SER A 1 73 ? 9.914 -21.109 -4.82 1 89 73 SER A O 1
ATOM 583 N N . ALA A 1 74 ? 9.234 -21.578 -6.922 1 86.56 74 ALA A N 1
ATOM 584 C CA . ALA A 1 74 ? 8.797 -22.922 -6.582 1 86.56 74 ALA A CA 1
ATOM 585 C C . ALA A 1 74 ? 9.961 -23.766 -6.062 1 86.56 74 ALA A C 1
ATOM 587 O O . ALA A 1 74 ? 9.828 -24.453 -5.051 1 86.56 74 ALA A O 1
ATOM 588 N N . HIS A 1 75 ? 11.055 -23.641 -6.691 1 84.06 75 HIS A N 1
ATOM 589 C CA . HIS A 1 75 ? 12.227 -24.406 -6.305 1 84.06 75 HIS A CA 1
ATOM 590 C C . HIS A 1 75 ? 12.75 -23.969 -4.938 1 84.06 75 HIS A C 1
ATOM 592 O O . HIS A 1 75 ? 13.297 -24.781 -4.188 1 84.06 75 HIS A O 1
ATOM 598 N N . ALA A 1 76 ? 12.562 -22.719 -4.676 1 83.69 76 ALA A N 1
ATOM 599 C CA . ALA A 1 76 ? 13.023 -22.188 -3.398 1 83.69 76 ALA A CA 1
ATOM 600 C C . ALA A 1 76 ? 12.094 -22.609 -2.262 1 83.69 76 ALA A C 1
ATOM 602 O O . ALA A 1 76 ? 12.414 -22.422 -1.087 1 83.69 76 ALA A O 1
ATOM 603 N N . GLY A 1 77 ? 10.852 -23.109 -2.604 1 83.5 77 GLY A N 1
ATOM 604 C CA . GLY A 1 77 ? 9.93 -23.578 -1.583 1 83.5 77 GLY A CA 1
ATOM 605 C C . GLY A 1 77 ? 8.789 -22.609 -1.326 1 83.5 77 GLY A C 1
ATOM 606 O O . GLY A 1 77 ? 8.039 -22.766 -0.362 1 83.5 77 GLY A O 1
ATOM 607 N N . ILE A 1 78 ? 8.664 -21.609 -2.131 1 87.94 78 ILE A N 1
ATOM 608 C CA . ILE A 1 78 ? 7.535 -20.688 -2.025 1 87.94 78 ILE A CA 1
ATOM 609 C C . ILE A 1 78 ? 6.254 -21.391 -2.473 1 87.94 78 ILE A C 1
ATOM 611 O O . ILE A 1 78 ? 6.191 -21.938 -3.58 1 87.94 78 ILE A O 1
ATOM 615 N N . THR A 1 79 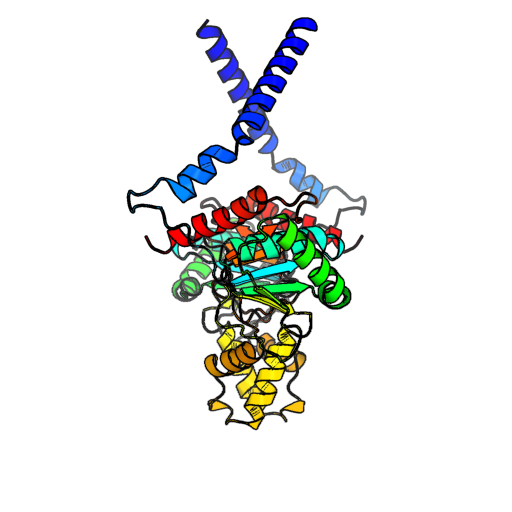? 5.27 -21.328 -1.608 1 88.31 79 THR A N 1
ATOM 616 C CA . THR A 1 79 ? 4.105 -22.188 -1.836 1 88.31 79 THR A CA 1
ATOM 617 C C . THR A 1 79 ? 2.984 -21.391 -2.508 1 88.31 79 THR A C 1
ATOM 619 O O . THR A 1 79 ? 2.053 -21.984 -3.064 1 88.31 79 THR A O 1
ATOM 622 N N . LYS A 1 80 ? 3.014 -20.094 -2.455 1 91.44 80 LYS A N 1
ATOM 623 C CA . LYS A 1 80 ? 1.973 -19.25 -3.039 1 91.44 80 LYS A CA 1
ATOM 624 C C . LYS A 1 80 ? 2.578 -18.062 -3.789 1 91.44 80 LYS A C 1
ATOM 626 O O . LYS A 1 80 ? 3.51 -17.422 -3.299 1 91.44 80 LYS A O 1
ATOM 631 N N . ILE A 1 81 ? 2.07 -17.906 -5 1 92.5 81 ILE A N 1
ATOM 632 C CA . ILE A 1 81 ? 2.488 -16.75 -5.797 1 92.5 81 ILE A CA 1
ATOM 633 C C . ILE A 1 81 ? 1.259 -16 -6.293 1 92.5 81 ILE A C 1
ATOM 635 O O . ILE A 1 81 ? 0.32 -16.609 -6.816 1 92.5 81 ILE A O 1
ATOM 639 N N . THR A 1 82 ? 1.209 -14.703 -6.027 1 93.38 82 THR A N 1
ATOM 640 C CA . THR A 1 82 ? 0.167 -13.836 -6.566 1 93.38 82 THR A CA 1
ATOM 641 C C . THR A 1 82 ? 0.741 -12.891 -7.617 1 93.38 82 THR A C 1
ATOM 643 O O . THR A 1 82 ? 1.766 -12.242 -7.383 1 93.38 82 THR A O 1
ATOM 646 N N . LEU A 1 83 ? 0.17 -12.938 -8.828 1 94.81 83 LEU A N 1
ATOM 647 C CA . LEU A 1 83 ? 0.521 -12.008 -9.891 1 94.81 83 LEU A CA 1
ATOM 648 C C . LEU A 1 83 ? -0.585 -10.984 -10.109 1 94.81 83 LEU A C 1
ATOM 650 O O . LEU A 1 83 ? -1.755 -11.344 -10.25 1 94.81 83 LEU A O 1
ATOM 654 N N . TYR A 1 84 ? -0.19 -9.672 -10.117 1 93.88 84 TYR A N 1
ATOM 655 C CA . TYR A 1 84 ? -1.185 -8.617 -10.273 1 93.88 84 TYR A CA 1
ATOM 656 C C . TYR A 1 84 ? -0.748 -7.617 -11.336 1 93.88 84 TYR A C 1
ATOM 658 O O . TYR A 1 84 ? 0.374 -7.105 -11.297 1 93.88 84 TYR A O 1
ATOM 666 N N . ASP A 1 85 ? -1.64 -7.406 -12.258 1 91.88 85 ASP A N 1
ATOM 667 C CA . ASP A 1 85 ? -1.542 -6.262 -13.156 1 91.88 85 ASP A CA 1
ATOM 668 C C . ASP A 1 85 ? -2.92 -5.664 -13.438 1 91.88 85 ASP A C 1
ATOM 670 O O . ASP A 1 85 ? -3.867 -6.391 -13.734 1 91.88 85 ASP A O 1
ATOM 674 N N . PRO A 1 86 ? -3.018 -4.336 -13.375 1 91.25 86 PRO A N 1
ATOM 675 C CA . PRO A 1 86 ? -4.328 -3.699 -13.531 1 91.25 86 PRO A CA 1
ATOM 676 C C . PRO A 1 86 ? -4.879 -3.811 -14.953 1 91.25 86 PRO A C 1
ATOM 678 O O . PRO A 1 86 ? -6.07 -3.584 -15.172 1 91.25 86 PRO A O 1
ATOM 681 N N . TRP A 1 87 ? -4.09 -4.223 -15.906 1 93 87 TRP A N 1
ATOM 682 C CA . TRP A 1 87 ? -4.5 -4.277 -17.297 1 93 87 TRP A CA 1
ATOM 683 C C . TRP A 1 87 ? -4.988 -5.672 -17.672 1 93 87 TRP A C 1
ATOM 685 O O . TRP A 1 87 ? -5.461 -5.898 -18.781 1 93 87 TRP A O 1
ATOM 695 N N . SER A 1 88 ? -4.879 -6.594 -16.844 1 93 88 SER A N 1
ATOM 696 C CA . SER A 1 88 ? -5.234 -7.992 -17.062 1 93 88 SER A CA 1
ATOM 697 C C . SER A 1 88 ? -4.434 -8.586 -18.219 1 93 88 SER A C 1
ATOM 699 O O . SER A 1 88 ? -4.938 -9.43 -18.969 1 93 88 SER A O 1
ATOM 701 N N . TYR A 1 89 ? -3.248 -8.047 -18.375 1 94.19 89 TYR A N 1
ATOM 702 C CA . TYR A 1 89 ? -2.379 -8.57 -19.422 1 94.19 89 TYR A CA 1
ATOM 703 C C . TYR A 1 89 ? -1.947 -10 -19.109 1 94.19 89 TYR A C 1
ATOM 705 O O . TYR A 1 89 ? -1.991 -10.867 -19.984 1 94.19 89 TYR A O 1
ATOM 713 N N . ILE A 1 90 ? -1.532 -10.258 -17.922 1 93.88 90 ILE A N 1
ATOM 714 C CA . ILE A 1 90 ? -1.066 -11.586 -17.5 1 93.88 90 ILE A CA 1
ATOM 715 C C . ILE A 1 90 ? -2.207 -12.594 -17.625 1 93.88 90 ILE A C 1
ATOM 717 O O . ILE A 1 90 ? -2.021 -13.688 -18.141 1 93.88 90 ILE A O 1
ATOM 721 N N . PHE A 1 91 ? -3.354 -12.18 -17.172 1 91.31 91 PHE A N 1
ATOM 722 C CA . PHE A 1 91 ? -4.512 -13.062 -17.25 1 91.31 91 PHE A CA 1
ATOM 723 C C . PHE A 1 91 ? -4.844 -13.391 -18.703 1 91.31 91 PHE A C 1
ATOM 725 O O . PHE A 1 91 ? -5.105 -14.547 -19.031 1 91.31 91 PHE A O 1
ATOM 732 N N . SER A 1 92 ? -4.836 -12.422 -19.531 1 93.75 92 SER A N 1
ATOM 733 C CA . SER A 1 92 ? -5.168 -12.617 -20.938 1 93.75 92 SER A CA 1
ATOM 734 C C . SER A 1 92 ? -4.172 -13.547 -21.609 1 93.75 92 SER A C 1
ATOM 736 O O . SER A 1 92 ? -4.504 -14.219 -22.594 1 93.75 92 SER A O 1
ATOM 738 N N . ASN A 1 93 ? -2.955 -13.586 -21.094 1 93.88 93 ASN A N 1
ATOM 739 C CA . ASN A 1 93 ? -1.9 -14.414 -21.672 1 93.88 93 ASN A CA 1
ATOM 740 C C . ASN A 1 93 ? -1.509 -15.555 -20.75 1 93.88 93 ASN A C 1
ATOM 742 O O . ASN A 1 93 ? -0.361 -16 -20.75 1 93.88 93 ASN A O 1
ATOM 746 N N . ARG A 1 94 ? -2.467 -15.93 -19.922 1 91.62 94 ARG A N 1
ATOM 747 C CA . ARG A 1 94 ? -2.166 -16.906 -18.875 1 91.62 94 ARG A CA 1
ATOM 748 C C . ARG A 1 94 ? -1.734 -18.234 -19.469 1 91.62 94 ARG A C 1
ATOM 750 O O . ARG A 1 94 ? -0.893 -18.938 -18.906 1 91.62 94 ARG A O 1
ATOM 757 N N . GLU A 1 95 ? -2.246 -18.625 -20.641 1 92 95 GLU A N 1
ATOM 758 C CA . GLU A 1 95 ? -1.868 -19.891 -21.281 1 92 95 GLU A CA 1
ATOM 759 C C . GLU A 1 95 ? -0.421 -19.859 -21.75 1 92 95 GLU A C 1
ATOM 761 O O . GLU A 1 95 ? 0.312 -20.828 -21.609 1 92 95 GLU A O 1
ATOM 766 N N . ILE A 1 96 ? -0.071 -18.75 -22.328 1 93.81 96 ILE A N 1
ATOM 767 C CA . ILE A 1 96 ? 1.315 -18.578 -22.75 1 93.81 96 ILE A CA 1
ATOM 768 C C . ILE A 1 96 ? 2.236 -18.656 -21.531 1 93.81 96 ILE A C 1
ATOM 770 O O . ILE A 1 96 ? 3.268 -19.344 -21.562 1 93.81 96 ILE A O 1
ATOM 774 N N . LEU A 1 97 ? 1.836 -18.031 -20.422 1 92.56 97 LEU A N 1
ATOM 775 C CA . LEU A 1 97 ? 2.623 -18.047 -19.188 1 92.56 97 LEU A CA 1
ATOM 776 C C . LEU A 1 97 ? 2.764 -19.484 -18.672 1 92.56 97 LEU A C 1
ATOM 778 O O . LEU A 1 97 ? 3.855 -19.891 -18.266 1 92.56 97 LEU A O 1
ATOM 782 N N . ARG A 1 98 ? 1.691 -20.188 -18.688 1 90.44 98 ARG A N 1
ATOM 783 C CA . ARG A 1 98 ? 1.698 -21.562 -18.234 1 90.44 98 ARG A CA 1
ATOM 784 C C . ARG A 1 98 ? 2.658 -22.406 -19.078 1 90.44 98 ARG A C 1
ATOM 786 O O . ARG A 1 98 ? 3.445 -23.188 -18.531 1 90.44 98 ARG A O 1
ATOM 793 N N . GLU A 1 99 ? 2.6 -22.234 -20.344 1 92.31 99 GLU A N 1
ATOM 794 C CA . GLU A 1 99 ? 3.455 -23 -21.25 1 92.31 99 GLU A CA 1
ATOM 795 C C . GLU A 1 99 ? 4.93 -22.672 -21.016 1 92.31 99 GLU A C 1
ATOM 797 O O . GLU A 1 99 ? 5.766 -23.578 -20.953 1 92.31 99 GLU A O 1
ATOM 802 N N . LEU A 1 100 ? 5.203 -21.406 -20.906 1 90.31 100 LEU A N 1
ATOM 803 C CA . LEU A 1 100 ? 6.574 -20.984 -20.672 1 90.31 100 LEU A CA 1
ATOM 804 C C . LEU A 1 100 ? 7.09 -21.547 -19.344 1 90.31 100 LEU A C 1
ATOM 806 O O . LEU A 1 100 ? 8.234 -21.984 -19.25 1 90.31 100 LEU A O 1
ATOM 810 N N . THR A 1 101 ? 6.234 -21.516 -18.328 1 89.81 101 THR A N 1
ATOM 811 C CA . THR A 1 101 ? 6.59 -22.031 -17 1 89.81 101 THR A CA 1
ATOM 812 C C . THR A 1 101 ? 6.91 -23.516 -17.062 1 89.81 101 THR A C 1
ATOM 814 O O . THR A 1 101 ? 7.922 -23.969 -16.516 1 89.81 101 THR A O 1
ATOM 817 N N . ASN A 1 102 ? 6.113 -24.234 -17.75 1 88.19 102 ASN A N 1
ATOM 818 C CA . ASN A 1 102 ? 6.328 -25.656 -17.906 1 88.19 102 ASN A CA 1
ATOM 819 C C . ASN A 1 102 ? 7.617 -25.953 -18.672 1 88.19 102 ASN A C 1
ATOM 821 O O . ASN A 1 102 ? 8.359 -26.875 -18.312 1 88.19 102 ASN A O 1
ATOM 825 N N . GLU A 1 103 ? 7.848 -25.25 -19.703 1 89 103 GLU A N 1
ATOM 826 C CA . GLU A 1 103 ? 9.062 -25.422 -20.484 1 89 103 GLU A CA 1
ATOM 827 C C . GLU A 1 103 ? 10.312 -25.188 -19.641 1 89 103 GLU A C 1
ATOM 829 O O . GLU A 1 103 ? 11.258 -25.969 -19.703 1 89 103 GLU A O 1
ATOM 834 N N . PHE A 1 104 ? 10.25 -24.172 -18.875 1 85.88 104 PHE A N 1
ATOM 835 C CA . PHE A 1 104 ? 11.398 -23.828 -18.047 1 85.88 104 PHE A CA 1
ATOM 836 C C . PHE A 1 104 ? 11.57 -24.859 -16.922 1 85.88 104 PHE A C 1
ATOM 838 O O . PHE A 1 104 ? 12.695 -25.172 -16.531 1 85.88 104 PHE A O 1
ATOM 845 N N . MET A 1 105 ? 10.523 -25.297 -16.375 1 84.5 105 MET A N 1
ATOM 846 C CA . MET A 1 105 ? 10.57 -26.297 -15.312 1 84.5 105 MET A CA 1
ATOM 847 C C . MET A 1 105 ? 11.25 -27.578 -15.789 1 84.5 105 MET A C 1
ATOM 849 O O . MET A 1 105 ? 11.992 -28.219 -15.039 1 84.5 105 MET A O 1
ATOM 853 N N . HIS A 1 106 ? 11.016 -28 -16.938 1 81.5 106 HIS A N 1
ATOM 854 C CA . HIS A 1 106 ? 11.547 -29.234 -17.484 1 81.5 106 HIS A CA 1
ATOM 855 C C . HIS A 1 106 ? 13.008 -29.094 -17.875 1 81.5 106 HIS A C 1
ATOM 857 O O . HIS A 1 106 ? 13.742 -30.078 -17.938 1 81.5 106 HIS A O 1
ATOM 863 N N . THR A 1 107 ? 13.438 -27.922 -18.172 1 73.94 107 THR A N 1
ATOM 864 C CA . THR A 1 107 ? 14.836 -27.703 -18.516 1 73.94 107 THR A CA 1
ATOM 865 C C . THR A 1 107 ? 15.711 -27.719 -17.266 1 73.94 107 THR A C 1
ATOM 867 O O . THR A 1 107 ? 16.891 -28.094 -17.344 1 73.94 107 THR A O 1
ATOM 870 N N . LYS A 1 108 ? 15.258 -27.219 -16.188 1 62.22 108 LYS A N 1
ATOM 871 C CA . LYS A 1 108 ? 16.078 -27.094 -14.992 1 62.22 108 LYS A CA 1
ATOM 872 C C . LYS A 1 108 ? 16.156 -28.422 -14.242 1 62.22 108 LYS A C 1
ATOM 874 O O . LYS A 1 108 ? 17.25 -28.859 -13.852 1 62.22 108 LYS A O 1
ATOM 879 N N . ARG A 1 109 ? 15.18 -28.969 -13.578 1 57.66 109 ARG A N 1
ATOM 880 C CA . ARG A 1 109 ? 15.305 -30.219 -12.812 1 57.66 109 ARG A CA 1
ATOM 881 C C . ARG A 1 109 ? 14.094 -31.109 -13.047 1 57.66 109 ARG A C 1
ATOM 883 O O . ARG A 1 109 ? 13.07 -30.969 -12.383 1 57.66 109 ARG A O 1
ATOM 890 N N . PRO A 1 110 ? 14.258 -31.969 -14.109 1 52.88 110 PRO A N 1
ATOM 891 C CA . PRO A 1 110 ? 13.164 -32.906 -14.414 1 52.88 110 PRO A CA 1
ATOM 892 C C . PRO A 1 110 ? 12.703 -33.688 -13.188 1 52.88 110 PRO A C 1
ATOM 894 O O . PRO A 1 110 ? 11.562 -34.156 -13.133 1 52.88 110 PRO A O 1
ATOM 897 N N . LYS A 1 111 ? 13.555 -33.844 -12.227 1 51.91 111 LYS A N 1
ATOM 898 C CA . LYS A 1 111 ? 13.273 -34.875 -11.219 1 51.91 111 LYS A CA 1
ATOM 899 C C . LYS A 1 111 ? 12.422 -34.312 -10.086 1 51.91 111 LYS A C 1
ATOM 901 O O . LYS A 1 111 ? 11.938 -35.062 -9.234 1 51.91 111 LYS A O 1
ATOM 906 N N . GLU A 1 112 ? 12.43 -33.062 -9.844 1 53.66 112 GLU A N 1
ATOM 907 C CA . GLU A 1 112 ? 11.719 -32.594 -8.656 1 53.66 112 GLU A CA 1
ATOM 908 C C . GLU A 1 112 ? 10.258 -32.312 -8.969 1 53.66 112 GLU A C 1
ATOM 910 O O . GLU A 1 112 ? 9.938 -31.812 -10.055 1 53.66 112 GLU A O 1
ATOM 915 N N . VAL A 1 113 ? 9.383 -33.094 -8.25 1 55.31 113 VAL A N 1
ATOM 916 C CA . VAL A 1 113 ? 7.934 -33.062 -8.43 1 55.31 113 VAL A CA 1
ATOM 917 C C . VAL A 1 113 ? 7.391 -31.703 -7.965 1 55.31 113 VAL A C 1
ATOM 919 O O . VAL A 1 113 ? 7.102 -31.516 -6.781 1 55.31 113 VAL A O 1
ATOM 922 N N . ILE A 1 114 ? 7.809 -30.625 -8.586 1 60.78 114 ILE A N 1
ATOM 923 C CA . ILE A 1 114 ? 7.191 -29.328 -8.344 1 60.78 114 ILE A CA 1
ATOM 924 C C . ILE A 1 114 ? 5.977 -29.156 -9.25 1 60.78 114 ILE A C 1
ATOM 926 O O . ILE A 1 114 ? 6.059 -29.391 -10.461 1 60.78 114 ILE A O 1
ATOM 930 N N . ASP A 1 115 ? 4.848 -29 -8.539 1 74.25 115 ASP A N 1
ATOM 931 C CA . ASP A 1 115 ? 3.625 -28.734 -9.289 1 74.25 115 ASP A CA 1
ATOM 932 C C . ASP A 1 115 ? 3.209 -27.266 -9.156 1 74.25 115 ASP A C 1
ATOM 934 O O . ASP A 1 115 ? 3.146 -26.734 -8.039 1 74.25 115 ASP A O 1
ATOM 938 N N . ILE A 1 116 ? 3.211 -26.547 -10.234 1 71.38 116 ILE A N 1
ATOM 939 C CA . ILE A 1 116 ? 2.723 -25.172 -10.297 1 71.38 116 ILE A CA 1
ATOM 940 C C . ILE A 1 116 ? 1.29 -25.156 -10.828 1 71.38 116 ILE A C 1
ATOM 942 O O . ILE A 1 116 ? 1.019 -25.656 -11.922 1 71.38 116 ILE A O 1
ATOM 946 N N . GLU A 1 117 ? 0.389 -24.672 -9.938 1 72.88 117 GLU A N 1
ATOM 947 C CA . GLU A 1 117 ? -1.016 -24.609 -10.328 1 72.88 117 GLU A CA 1
ATOM 948 C C . GLU A 1 117 ? -1.486 -23.156 -10.438 1 72.88 117 GLU A C 1
ATOM 950 O O . GLU A 1 117 ? -1.297 -22.375 -9.508 1 72.88 117 GLU A O 1
ATOM 955 N N . PHE A 1 118 ? -1.967 -22.781 -11.578 1 70.06 118 PHE A N 1
ATOM 956 C CA . PHE A 1 118 ? -2.533 -21.453 -11.797 1 70.06 118 PHE A CA 1
ATOM 957 C C . PHE A 1 118 ? -4.008 -21.422 -11.414 1 70.06 118 PHE A C 1
ATOM 959 O O . PHE A 1 118 ? -4.793 -22.25 -11.898 1 70.06 118 PHE A O 1
ATOM 966 N N . PHE A 1 119 ? -4.305 -20.797 -10.25 1 64.06 119 PHE A N 1
ATOM 967 C CA . PHE A 1 119 ? -5.676 -20.734 -9.75 1 64.06 119 PHE A CA 1
ATOM 968 C C . PHE A 1 119 ? -6.473 -19.656 -10.469 1 64.06 119 PHE A C 1
ATOM 970 O O . PHE A 1 119 ? -6.375 -18.469 -10.125 1 64.06 119 PHE A O 1
ATOM 977 N N . ASP A 1 120 ? -6.258 -19.75 -11.758 1 52.19 120 ASP A N 1
ATOM 978 C CA . ASP A 1 120 ? -7.176 -18.75 -12.289 1 52.19 120 ASP A CA 1
ATOM 979 C C . ASP A 1 120 ? -8.555 -18.875 -11.648 1 52.19 120 ASP A C 1
ATOM 981 O O . ASP A 1 120 ? -9.25 -17.875 -11.477 1 52.19 120 ASP A O 1
ATOM 985 N N . SER A 1 121 ? -9.25 -20.109 -11.898 1 44.44 121 SER A N 1
ATOM 986 C CA . SER A 1 121 ? -10.625 -20.453 -11.547 1 44.44 121 SER A CA 1
ATOM 987 C C . SER A 1 121 ? -10.68 -21.25 -10.242 1 44.44 121 SER A C 1
ATOM 989 O O . SER A 1 121 ? -9.648 -21.703 -9.734 1 44.44 121 SER A O 1
ATOM 991 N N . ASP A 1 122 ? -11.945 -21.406 -9.578 1 42.91 122 ASP A N 1
ATOM 992 C CA . ASP A 1 122 ? -12.539 -22.094 -8.43 1 42.91 122 ASP A CA 1
ATOM 993 C C . ASP A 1 122 ? -11.867 -23.438 -8.18 1 42.91 122 ASP A C 1
ATOM 995 O O . ASP A 1 122 ? -12.328 -24.219 -7.352 1 42.91 122 ASP A O 1
ATOM 999 N N . HIS A 1 123 ? -10.922 -23.844 -8.969 1 43.38 123 HIS A N 1
ATOM 1000 C CA . HIS A 1 123 ? -10.695 -25.266 -8.734 1 43.38 123 HIS A CA 1
ATOM 1001 C C . HIS A 1 123 ? -9.375 -25.5 -8.016 1 43.38 123 HIS A C 1
ATOM 1003 O O . HIS A 1 123 ? -8.312 -25.109 -8.516 1 43.38 123 HIS A O 1
ATOM 1009 N N . PRO A 1 124 ? -9.406 -25.578 -6.719 1 43.66 124 PRO A N 1
ATOM 1010 C CA . PRO A 1 124 ? -8.18 -26.016 -6.051 1 43.66 124 PRO A CA 1
ATOM 1011 C C . PRO A 1 124 ? -7.641 -27.344 -6.602 1 43.66 124 PRO A C 1
ATOM 1013 O O . PRO A 1 124 ? -8.398 -28.297 -6.762 1 43.66 124 PRO A O 1
ATOM 1016 N N . ILE A 1 125 ? -6.73 -27.453 -7.395 1 42.5 125 ILE A N 1
ATOM 1017 C CA . ILE A 1 125 ? -6.18 -28.781 -7.668 1 42.5 125 ILE A CA 1
ATOM 1018 C C . ILE A 1 125 ? -5.125 -29.125 -6.621 1 42.5 125 ILE A C 1
ATOM 1020 O O . ILE A 1 125 ? -4.074 -28.484 -6.551 1 42.5 125 ILE A O 1
ATOM 1024 N N . ILE A 1 126 ? -5.477 -29.562 -5.457 1 43.59 126 ILE A N 1
ATOM 1025 C CA . ILE A 1 126 ? -4.547 -30.016 -4.426 1 43.59 126 ILE A CA 1
ATOM 1026 C C . ILE A 1 126 ? -3.945 -31.359 -4.816 1 43.59 126 ILE A C 1
ATOM 1028 O O . ILE A 1 126 ? -4.672 -32.344 -5.043 1 43.59 126 ILE A O 1
ATOM 1032 N N . HIS A 1 127 ? -2.814 -31.328 -5.363 1 45.47 127 HIS A N 1
ATOM 1033 C CA . HIS A 1 127 ? -2.145 -32.625 -5.43 1 45.47 127 HIS A CA 1
ATOM 1034 C C . HIS A 1 127 ? -1.325 -32.875 -4.172 1 45.47 127 HIS A C 1
ATOM 1036 O O . HIS A 1 127 ? -0.451 -32.094 -3.818 1 45.47 127 HIS A O 1
ATOM 1042 N N . PRO A 1 128 ? -1.645 -33.844 -3.311 1 46.47 128 PRO A N 1
ATOM 1043 C CA . PRO A 1 128 ? -1.096 -34.219 -2.002 1 46.47 128 PRO A CA 1
ATOM 1044 C C . PRO A 1 128 ? 0.426 -34.344 -2.014 1 46.47 128 PRO A C 1
ATOM 1046 O O . PRO A 1 128 ? 1.08 -34.062 -1.004 1 46.47 128 PRO A O 1
ATOM 1049 N N . ASN A 1 129 ? 1.078 -35.031 -2.93 1 49.56 129 ASN A N 1
ATOM 1050 C CA . ASN A 1 129 ? 2.457 -35.5 -2.795 1 49.56 129 ASN A CA 1
ATOM 1051 C C . ASN A 1 129 ? 3.447 -34.438 -3.297 1 49.56 129 ASN A C 1
ATOM 1053 O O . ASN A 1 129 ? 4.648 -34.719 -3.365 1 49.56 129 ASN A O 1
ATOM 1057 N N . PHE A 1 130 ? 3.102 -33.375 -3.885 1 53.44 130 PHE A N 1
ATOM 1058 C CA . PHE A 1 130 ? 4.023 -32.469 -4.562 1 53.44 130 PHE A CA 1
ATOM 1059 C C . PHE A 1 130 ? 4.094 -31.141 -3.844 1 53.44 130 PHE A C 1
ATOM 1061 O O . PHE A 1 130 ? 3.131 -30.719 -3.195 1 53.44 130 PHE A O 1
ATOM 1068 N N . ILE A 1 131 ? 5.457 -30.797 -3.639 1 59.31 131 ILE A N 1
ATOM 1069 C CA . ILE A 1 131 ? 5.559 -29.375 -3.305 1 59.31 131 ILE A CA 1
ATOM 1070 C C . ILE A 1 131 ? 4.75 -28.547 -4.305 1 59.31 131 ILE A C 1
ATOM 1072 O O . ILE A 1 131 ? 4.949 -28.672 -5.516 1 59.31 131 ILE A O 1
ATOM 1076 N N . HIS A 1 132 ? 3.717 -28.078 -3.783 1 79.62 132 HIS A N 1
ATOM 1077 C CA . HIS A 1 132 ? 2.756 -27.406 -4.645 1 79.62 132 HIS A CA 1
ATOM 1078 C C . HIS A 1 132 ? 2.838 -25.891 -4.477 1 79.62 132 HIS A C 1
ATOM 1080 O O . HIS A 1 132 ? 2.904 -25.391 -3.354 1 79.62 132 HIS A O 1
ATOM 1086 N N . THR A 1 133 ? 3.314 -25.281 -5.648 1 86.5 133 THR A N 1
ATOM 1087 C CA . THR A 1 133 ? 3.223 -23.828 -5.672 1 86.5 133 THR A CA 1
ATOM 1088 C C . THR A 1 133 ? 1.962 -23.375 -6.406 1 86.5 133 THR A C 1
ATOM 1090 O O . THR A 1 133 ? 1.718 -23.781 -7.543 1 86.5 133 THR A O 1
ATOM 1093 N N . ALA A 1 134 ? 1.077 -22.672 -5.707 1 88.81 134 ALA A N 1
ATOM 1094 C CA . ALA A 1 134 ? -0.141 -22.141 -6.301 1 88.81 134 ALA A CA 1
ATOM 1095 C C . ALA A 1 134 ? 0.094 -20.734 -6.844 1 88.81 134 ALA A C 1
ATOM 1097 O O . ALA A 1 134 ? 0.668 -19.875 -6.16 1 88.81 134 ALA A O 1
ATOM 1098 N N . VAL A 1 135 ? -0.321 -20.547 -8.117 1 91.69 135 VAL A N 1
ATOM 1099 C CA . VAL A 1 135 ? -0.2 -19.219 -8.734 1 91.69 135 VAL A CA 1
ATOM 1100 C C . VAL A 1 135 ? -1.587 -18.625 -8.938 1 91.69 135 VAL A C 1
ATOM 1102 O O . VAL A 1 135 ? -2.449 -19.219 -9.578 1 91.69 135 VAL A O 1
ATOM 1105 N N . LYS A 1 136 ? -1.814 -17.453 -8.328 1 91.62 136 LYS A N 1
ATOM 1106 C CA . LYS A 1 136 ? -3.066 -16.719 -8.492 1 91.62 136 LYS A CA 1
ATOM 1107 C C . LYS A 1 136 ? -2.846 -15.43 -9.266 1 91.62 136 LYS A C 1
ATOM 1109 O O . LYS A 1 136 ? -1.916 -14.672 -8.977 1 91.62 136 LYS A O 1
ATOM 1114 N N . ILE A 1 137 ? -3.635 -15.297 -10.297 1 93.56 137 ILE A N 1
ATOM 1115 C CA . ILE A 1 137 ? -3.564 -14.07 -11.086 1 93.56 137 ILE A CA 1
ATOM 1116 C C . ILE A 1 137 ? -4.719 -13.141 -10.703 1 93.56 137 ILE A C 1
ATOM 1118 O O . ILE A 1 137 ? -5.883 -13.539 -10.758 1 93.56 137 ILE A O 1
ATOM 1122 N N . LEU A 1 138 ? -4.41 -11.945 -10.281 1 91.94 138 LEU A N 1
ATOM 1123 C CA . LEU A 1 138 ? -5.383 -10.93 -9.883 1 91.94 138 LEU A CA 1
ATOM 1124 C C . LEU A 1 138 ? -5.352 -9.742 -10.836 1 91.94 138 LEU A C 1
ATOM 1126 O O . LEU A 1 138 ? -4.363 -9.531 -11.547 1 91.94 138 LEU A O 1
ATOM 1130 N N . GLY A 1 139 ? -6.449 -9.008 -10.844 1 90.94 139 GLY A N 1
ATOM 1131 C CA . GLY A 1 139 ? -6.574 -7.816 -11.664 1 90.94 139 GLY A CA 1
ATOM 1132 C C . GLY A 1 139 ? -7.246 -6.664 -10.945 1 90.94 139 GLY A C 1
ATOM 1133 O O . GLY A 1 139 ? -7.355 -6.672 -9.719 1 90.94 139 GLY A O 1
ATOM 1134 N N . ALA A 1 140 ? -7.676 -5.703 -11.758 1 88.69 140 ALA A N 1
ATOM 1135 C CA . ALA A 1 140 ? -8.234 -4.465 -11.227 1 88.69 140 ALA A CA 1
ATOM 1136 C C . ALA A 1 140 ? -9.492 -4.738 -10.406 1 88.69 140 ALA A C 1
ATOM 1138 O O . ALA A 1 140 ? -9.797 -4.004 -9.461 1 88.69 140 ALA A O 1
ATOM 1139 N N . GLN A 1 141 ? -10.141 -5.805 -10.625 1 89.69 141 GLN A N 1
ATOM 1140 C CA . GLN A 1 141 ? -11.391 -6.117 -9.938 1 89.69 141 GLN A CA 1
ATOM 1141 C C . GLN A 1 141 ? -11.133 -6.77 -8.586 1 89.69 141 GLN A C 1
ATOM 1143 O O . GLN A 1 141 ? -12.062 -6.988 -7.805 1 89.69 141 GLN A O 1
ATOM 1148 N N . ASP A 1 142 ? -9.914 -6.977 -8.289 1 90.31 142 ASP A N 1
ATOM 1149 C CA . ASP A 1 142 ? -9.578 -7.695 -7.062 1 90.31 142 ASP A CA 1
ATOM 1150 C C . ASP A 1 142 ? -9.023 -6.746 -6.004 1 90.31 142 ASP A C 1
ATOM 1152 O O . ASP A 1 142 ? -8.484 -7.188 -4.988 1 90.31 142 ASP A O 1
ATOM 1156 N N . GLY A 1 143 ? -9.133 -5.512 -6.277 1 90.19 143 GLY A N 1
ATOM 1157 C CA . GLY A 1 143 ? -8.742 -4.492 -5.316 1 90.19 143 GLY A CA 1
ATOM 1158 C C . GLY A 1 143 ? -9.906 -4 -4.469 1 90.19 143 GLY A C 1
ATOM 1159 O O . GLY A 1 143 ? -10.492 -4.766 -3.703 1 90.19 143 GLY A O 1
ATOM 1160 N N . ARG A 1 144 ? -10.273 -2.805 -4.652 1 91.44 144 ARG A N 1
ATOM 1161 C CA . ARG A 1 144 ? -11.367 -2.195 -3.912 1 91.44 144 ARG A CA 1
ATOM 1162 C C . ARG A 1 144 ? -12.672 -2.955 -4.137 1 91.44 144 ARG A C 1
ATOM 1164 O O . ARG A 1 144 ? -13.453 -3.145 -3.205 1 91.44 144 ARG A O 1
ATOM 1171 N N . GLN A 1 145 ? -12.805 -3.408 -5.324 1 92.25 145 GLN A N 1
ATOM 1172 C CA . GLN A 1 145 ? -14.047 -4.098 -5.672 1 92.25 145 GLN A CA 1
ATOM 1173 C C . GLN A 1 145 ? -14.195 -5.395 -4.883 1 92.25 145 GLN A C 1
ATOM 1175 O O . GLN A 1 145 ? -15.312 -5.809 -4.566 1 92.25 145 GLN A O 1
ATOM 1180 N N . SER A 1 146 ? -13.133 -6.035 -4.594 1 92.62 146 SER A N 1
ATOM 1181 C CA . SER A 1 146 ? -13.203 -7.258 -3.803 1 92.62 146 SER A CA 1
ATOM 1182 C C . SER A 1 146 ? -13.734 -6.98 -2.402 1 92.62 146 SER A C 1
ATOM 1184 O O . SER A 1 146 ? -14.477 -7.793 -1.843 1 92.62 146 SER A O 1
ATOM 1186 N N . ILE A 1 147 ? -13.383 -5.879 -1.833 1 92.88 147 ILE A N 1
ATOM 1187 C CA . ILE A 1 147 ? -13.867 -5.484 -0.512 1 92.88 147 ILE A CA 1
ATOM 1188 C C . ILE A 1 147 ? -15.359 -5.172 -0.577 1 92.88 147 ILE A C 1
ATOM 1190 O O . ILE A 1 147 ? -16.125 -5.559 0.313 1 92.88 147 ILE A O 1
ATOM 1194 N N . VAL A 1 148 ? -15.711 -4.496 -1.654 1 93.88 148 VAL A N 1
ATOM 1195 C CA . VAL A 1 148 ? -17.125 -4.176 -1.854 1 93.88 148 VAL A CA 1
ATOM 1196 C C . VAL A 1 148 ? -17.938 -5.465 -1.926 1 93.88 148 VAL A C 1
ATOM 1198 O O . VAL A 1 148 ? -18.984 -5.582 -1.281 1 93.88 148 VAL A O 1
ATOM 1201 N N . ARG A 1 149 ? -17.422 -6.406 -2.711 1 93.62 149 ARG A N 1
ATOM 1202 C CA . ARG A 1 149 ? -18.109 -7.691 -2.83 1 93.62 149 ARG A CA 1
ATOM 1203 C C . ARG A 1 149 ? -18.234 -8.367 -1.472 1 93.62 149 ARG A C 1
ATOM 1205 O O . ARG A 1 149 ? -19.297 -8.922 -1.149 1 93.62 149 ARG A O 1
ATOM 1212 N N . ALA A 1 150 ? -17.188 -8.312 -0.71 1 93.06 150 ALA A N 1
ATOM 1213 C CA . ALA A 1 150 ? -17.219 -8.898 0.629 1 93.06 150 ALA A CA 1
ATOM 1214 C C . ALA A 1 150 ? -18.266 -8.211 1.507 1 93.06 150 ALA A C 1
ATOM 1216 O O . ALA A 1 150 ? -19.016 -8.867 2.215 1 93.06 150 ALA A O 1
ATOM 1217 N N . CYS A 1 151 ? -18.312 -6.93 1.428 1 93.12 151 CYS A N 1
ATOM 1218 C CA . CYS A 1 151 ? -19.266 -6.152 2.223 1 93.12 151 CYS A CA 1
ATOM 1219 C C . CYS A 1 151 ? -20.703 -6.465 1.822 1 93.12 151 CYS A C 1
ATOM 1221 O O . CYS A 1 151 ? -21.562 -6.648 2.682 1 93.12 151 CYS A O 1
ATOM 1223 N N . GLN A 1 152 ? -20.906 -6.48 0.514 1 94.56 152 GLN A N 1
ATOM 1224 C CA . GLN A 1 152 ? -22.25 -6.789 0.019 1 94.56 152 GLN A CA 1
ATOM 1225 C C . GLN A 1 152 ? -22.703 -8.164 0.5 1 94.56 152 GLN A C 1
ATOM 1227 O O . GLN A 1 152 ? -23.844 -8.32 0.924 1 94.56 152 GLN A O 1
ATOM 1232 N N . LYS A 1 153 ? -21.844 -9.062 0.421 1 93.56 153 LYS A N 1
ATOM 1233 C CA . LYS A 1 153 ? -22.156 -10.414 0.873 1 93.56 153 LYS A CA 1
ATOM 1234 C C . LYS A 1 153 ? -22.469 -10.438 2.365 1 93.56 153 LYS A C 1
ATOM 1236 O O . LYS A 1 153 ? -23.469 -11.023 2.787 1 93.56 153 LYS A O 1
ATOM 1241 N N . LEU A 1 154 ? -21.656 -9.797 3.174 1 93.25 154 LEU A N 1
ATOM 1242 C CA . LEU A 1 154 ? -21.781 -9.805 4.625 1 93.25 154 LEU A CA 1
ATOM 1243 C C . LEU A 1 154 ? -23.031 -9.047 5.059 1 93.25 154 LEU A C 1
ATOM 1245 O O . LEU A 1 154 ? -23.672 -9.414 6.051 1 93.25 154 LEU A O 1
ATOM 1249 N N . CYS A 1 155 ? -23.375 -8.047 4.344 1 90.81 155 CYS A N 1
ATOM 1250 C CA . CYS A 1 155 ? -24.578 -7.273 4.637 1 90.81 155 CYS A CA 1
ATOM 1251 C C . CYS A 1 155 ? -25.828 -8.148 4.566 1 90.81 155 CYS A C 1
ATOM 1253 O O . CYS A 1 155 ? -26.797 -7.926 5.297 1 90.81 155 CYS A O 1
ATOM 1255 N N . VAL A 1 156 ? -25.844 -9.125 3.703 1 90.5 156 VAL A N 1
ATOM 1256 C CA . VAL A 1 156 ? -26.984 -10.023 3.512 1 90.5 156 VAL A CA 1
ATOM 1257 C C . VAL A 1 156 ? -26.953 -11.125 4.57 1 90.5 156 VAL A C 1
ATOM 1259 O O . VAL A 1 156 ? -27.984 -11.523 5.094 1 90.5 156 VAL A O 1
ATOM 1262 N N . GLU A 1 157 ? -25.781 -11.5 4.961 1 89.38 157 GLU A N 1
ATOM 1263 C CA . GLU A 1 157 ? -25.609 -12.711 5.762 1 89.38 157 GLU A CA 1
ATOM 1264 C C . GLU A 1 157 ? -25.641 -12.391 7.254 1 89.38 157 GLU A C 1
ATOM 1266 O O . GLU A 1 157 ? -25.922 -13.266 8.078 1 89.38 157 GLU A O 1
ATOM 1271 N N . CYS A 1 158 ? -25.234 -11.18 7.617 1 84.88 158 CYS A N 1
ATOM 1272 C CA . CYS A 1 158 ? -25.125 -10.922 9.047 1 84.88 158 CYS A CA 1
ATOM 1273 C C . CYS A 1 158 ? -25.562 -9.5 9.383 1 84.88 158 CYS A C 1
ATOM 1275 O O . CYS A 1 158 ? -25.719 -8.672 8.484 1 84.88 158 CYS A O 1
ATOM 1277 N N . GLU A 1 159 ? -25.828 -9.312 10.703 1 89.44 159 GLU A N 1
ATOM 1278 C CA . GLU A 1 159 ? -26.125 -7.977 11.203 1 89.44 159 GLU A CA 1
ATOM 1279 C C . GLU A 1 159 ? -24.938 -7.039 11.039 1 89.44 159 GLU A C 1
ATOM 1281 O O . GLU A 1 159 ? -23.781 -7.457 11.211 1 89.44 159 GLU A O 1
ATOM 1286 N N . PRO A 1 160 ? -25.281 -5.801 10.734 1 88.06 160 PRO A N 1
ATOM 1287 C CA . PRO A 1 160 ? -24.219 -4.82 10.516 1 88.06 160 PRO A CA 1
ATOM 1288 C C . PRO A 1 160 ? -23.188 -4.82 11.641 1 88.06 160 PRO A C 1
ATOM 1290 O O . PRO A 1 160 ? -21.984 -4.707 11.375 1 88.06 160 PRO A O 1
ATOM 1293 N N . ALA A 1 161 ? -23.562 -4.98 12.852 1 88.31 161 ALA A N 1
ATOM 1294 C CA . ALA A 1 161 ? -22.656 -4.938 14 1 88.31 161 ALA A CA 1
ATOM 1295 C C . ALA A 1 161 ? -21.672 -6.105 13.969 1 88.31 161 ALA A C 1
ATOM 1297 O O . ALA A 1 161 ? -20.625 -6.055 14.609 1 88.31 161 ALA A O 1
ATOM 1298 N N . ASN A 1 162 ? -22.031 -7.105 13.141 1 89.44 162 ASN A N 1
ATOM 1299 C CA . ASN A 1 162 ? -21.203 -8.312 13.094 1 89.44 162 ASN A CA 1
ATOM 1300 C C . ASN A 1 162 ? -20.188 -8.25 11.961 1 89.44 162 ASN A C 1
ATOM 1302 O O . ASN A 1 162 ? -19.359 -9.156 11.812 1 89.44 162 ASN A O 1
ATOM 1306 N N . ILE A 1 163 ? -20.25 -7.219 11.227 1 92.5 163 ILE A N 1
ATOM 1307 C CA . ILE A 1 163 ? -19.234 -7.023 10.203 1 92.5 163 ILE A CA 1
ATOM 1308 C C . ILE A 1 163 ? -17.922 -6.57 10.859 1 92.5 163 ILE A C 1
ATOM 1310 O O . ILE A 1 163 ? -17.875 -5.504 11.477 1 92.5 163 ILE A O 1
ATOM 1314 N N . THR A 1 164 ? -16.922 -7.457 10.75 1 93.88 164 THR A N 1
ATOM 1315 C CA . THR A 1 164 ? -15.625 -7.188 11.383 1 93.88 164 THR A CA 1
ATOM 1316 C C . THR A 1 164 ? -14.492 -7.34 10.375 1 93.88 164 THR A C 1
ATOM 1318 O O . THR A 1 164 ? -14.711 -7.777 9.242 1 93.88 164 THR A O 1
ATOM 1321 N N . VAL A 1 165 ? -13.32 -6.945 10.844 1 93.88 165 VAL A N 1
ATOM 1322 C CA . VAL A 1 165 ? -12.109 -7.098 10.039 1 93.88 165 VAL A CA 1
ATOM 1323 C C . VAL A 1 165 ? -11.898 -8.578 9.703 1 93.88 165 VAL A C 1
ATOM 1325 O O . VAL A 1 165 ? -11.57 -8.922 8.57 1 93.88 165 VAL A O 1
ATOM 1328 N N . GLU A 1 166 ? -12.141 -9.383 10.633 1 93.88 166 GLU A N 1
ATOM 1329 C CA . GLU A 1 166 ? -11.945 -10.82 10.461 1 93.88 166 GLU A CA 1
ATOM 1330 C C . GLU A 1 166 ? -12.906 -11.375 9.414 1 93.88 166 GLU A C 1
ATOM 1332 O O . GLU A 1 166 ? -12.516 -12.203 8.578 1 93.88 166 GLU A O 1
ATOM 1337 N N . GLN A 1 167 ? -14.094 -10.969 9.438 1 94.19 167 GLN A N 1
ATOM 1338 C CA . GLN A 1 167 ? -15.094 -11.461 8.492 1 94.19 167 GLN A CA 1
ATOM 1339 C C . GLN A 1 167 ? -14.75 -11.055 7.062 1 94.19 167 GLN A C 1
ATOM 1341 O O . GLN A 1 167 ? -14.859 -11.867 6.137 1 94.19 167 GLN A O 1
ATOM 1346 N N . ILE A 1 168 ? -14.391 -9.812 6.957 1 93.88 168 ILE A N 1
ATOM 1347 C CA . ILE A 1 168 ? -14.016 -9.336 5.629 1 93.88 168 ILE A CA 1
ATOM 1348 C C . ILE A 1 168 ? -12.773 -10.094 5.145 1 93.88 168 ILE A C 1
ATOM 1350 O O . ILE A 1 168 ? -12.719 -10.531 3.99 1 93.88 168 ILE A O 1
ATOM 1354 N N . SER A 1 169 ? -11.805 -10.258 6.031 1 93.62 169 SER A N 1
ATOM 1355 C CA . SER A 1 169 ? -10.594 -10.984 5.691 1 93.62 169 SER A CA 1
ATOM 1356 C C . SER A 1 169 ? -10.906 -12.406 5.242 1 93.62 169 SER A C 1
ATOM 1358 O O . SER A 1 169 ? -10.305 -12.914 4.293 1 93.62 169 SER A O 1
ATOM 1360 N N . GLU A 1 170 ? -11.812 -13.008 5.93 1 93.06 170 GLU A N 1
ATOM 1361 C CA . GLU A 1 170 ? -12.203 -14.375 5.578 1 93.06 170 GLU A CA 1
ATOM 1362 C C . GLU A 1 170 ? -12.852 -14.422 4.195 1 93.06 170 GLU A C 1
ATOM 1364 O O . GLU A 1 170 ? -12.602 -15.352 3.422 1 93.06 170 GLU A O 1
ATOM 1369 N N . CYS A 1 171 ? -13.664 -13.469 3.92 1 92.69 171 CYS A N 1
ATOM 1370 C CA . CYS A 1 171 ? -14.289 -13.398 2.602 1 92.69 171 CYS A CA 1
ATOM 1371 C C . CYS A 1 171 ? -13.234 -13.266 1.509 1 92.69 171 CYS A C 1
ATOM 1373 O O . CYS A 1 171 ? -13.312 -13.945 0.481 1 92.69 171 CYS A O 1
ATOM 1375 N N . LEU A 1 172 ? -12.25 -12.43 1.749 1 92.94 172 LEU A N 1
ATOM 1376 C CA . LEU A 1 172 ? -11.188 -12.211 0.776 1 92.94 172 LEU A CA 1
ATOM 1377 C C . LEU A 1 172 ? -10.328 -13.461 0.63 1 92.94 172 LEU A C 1
ATOM 1379 O O . LEU A 1 172 ? -9.938 -13.828 -0.482 1 92.94 172 LEU A O 1
ATOM 1383 N N . ALA A 1 173 ? -10.078 -14.102 1.701 1 90.75 173 ALA A N 1
ATOM 1384 C CA . ALA A 1 173 ? -9.273 -15.32 1.687 1 90.75 173 ALA A CA 1
ATOM 1385 C C . ALA A 1 173 ? -9.93 -16.406 0.843 1 90.75 173 ALA A C 1
ATOM 1387 O O . ALA A 1 173 ? -9.242 -17.172 0.167 1 90.75 173 ALA A O 1
ATOM 1388 N N . LYS A 1 174 ? -11.195 -16.453 0.913 1 89.62 174 LYS A N 1
ATOM 1389 C CA . LYS A 1 174 ? -11.938 -17.422 0.117 1 89.62 174 LYS A CA 1
ATOM 1390 C C . LYS A 1 174 ? -11.742 -17.172 -1.376 1 89.62 174 LYS A C 1
ATOM 1392 O O . LYS A 1 174 ? -11.844 -18.094 -2.184 1 89.62 174 LYS A O 1
ATOM 1397 N N . GLU A 1 175 ? -11.484 -15.984 -1.681 1 87.38 175 GLU A N 1
ATOM 1398 C CA . GLU A 1 175 ? -11.18 -15.641 -3.066 1 87.38 175 GLU A CA 1
ATOM 1399 C C . GLU A 1 175 ? -9.68 -15.695 -3.33 1 87.38 175 GLU A C 1
ATOM 1401 O O . GLU A 1 175 ? -9.203 -15.203 -4.355 1 87.38 175 GLU A O 1
ATOM 1406 N N . HIS A 1 176 ? -8.93 -16.172 -2.438 1 86.94 176 HIS A N 1
ATOM 1407 C CA . HIS A 1 176 ? -7.484 -16.344 -2.514 1 86.94 176 HIS A CA 1
ATOM 1408 C C . HIS A 1 176 ? -6.773 -14.992 -2.545 1 86.94 176 HIS A C 1
ATOM 1410 O O . HIS A 1 176 ? -5.734 -14.852 -3.191 1 86.94 176 HIS A O 1
ATOM 1416 N N . ILE A 1 177 ? -7.441 -14.062 -2.051 1 89.75 177 ILE A N 1
ATOM 1417 C CA . ILE A 1 177 ? -6.824 -12.758 -1.841 1 89.75 177 ILE A CA 1
ATOM 1418 C C . ILE A 1 177 ? -6.281 -12.664 -0.416 1 89.75 177 ILE A C 1
ATOM 1420 O O . ILE A 1 177 ? -7.039 -12.438 0.528 1 89.75 177 ILE A O 1
ATOM 1424 N N . CYS A 1 178 ? -5.012 -12.859 -0.32 1 90.25 178 CYS A N 1
ATOM 1425 C CA . CYS A 1 178 ? -4.363 -12.938 0.985 1 90.25 178 CYS A CA 1
ATOM 1426 C C . CYS A 1 178 ? -3.094 -12.094 1.012 1 90.25 178 CYS A C 1
ATOM 1428 O O . CYS A 1 178 ? -2.557 -11.742 -0.038 1 90.25 178 CYS A O 1
ATOM 1430 N N . GLU A 1 179 ? -2.682 -11.789 2.189 1 91.25 179 GLU A N 1
ATOM 1431 C CA . GLU A 1 179 ? -1.504 -10.953 2.381 1 91.25 179 GLU A CA 1
ATOM 1432 C C . GLU A 1 179 ? -0.225 -11.711 2.031 1 91.25 179 GLU A C 1
ATOM 1434 O O . GLU A 1 179 ? 0.051 -12.766 2.6 1 91.25 179 GLU A O 1
ATOM 1439 N N . PRO A 1 180 ? 0.541 -11.18 1.125 1 92.62 180 PRO A N 1
ATOM 1440 C CA . PRO A 1 180 ? 1.849 -11.781 0.864 1 92.62 180 PRO A CA 1
ATOM 1441 C C . PRO A 1 180 ? 2.891 -11.414 1.916 1 92.62 180 PRO A C 1
ATOM 1443 O O . PRO A 1 180 ? 2.742 -10.406 2.609 1 92.62 180 PRO A O 1
ATOM 1446 N N . ASP A 1 181 ? 3.887 -12.25 2.021 1 89.75 181 ASP A N 1
ATOM 1447 C CA . ASP A 1 181 ? 5.031 -11.922 2.871 1 89.75 181 ASP A CA 1
ATOM 1448 C C . ASP A 1 181 ? 5.941 -10.898 2.199 1 89.75 181 ASP A C 1
ATOM 1450 O O . ASP A 1 181 ? 6.457 -9.992 2.857 1 89.75 181 ASP A O 1
ATOM 1454 N N . PHE A 1 182 ? 6.082 -11.109 0.979 1 91.5 182 PHE A N 1
ATOM 1455 C CA . PHE A 1 182 ? 7.016 -10.344 0.165 1 91.5 182 PHE A CA 1
ATOM 1456 C C . PHE A 1 182 ? 6.367 -9.914 -1.146 1 91.5 182 PHE A C 1
ATOM 1458 O O . PHE A 1 182 ? 5.668 -10.703 -1.784 1 91.5 182 PHE A O 1
ATOM 1465 N N . LEU A 1 183 ? 6.48 -8.641 -1.476 1 93.12 183 LEU A N 1
ATOM 1466 C CA . LEU A 1 183 ? 5.887 -8.094 -2.689 1 93.12 183 LEU A CA 1
ATOM 1467 C C . LEU A 1 183 ? 6.938 -7.402 -3.547 1 93.12 183 LEU A C 1
ATOM 1469 O O . LEU A 1 183 ? 7.633 -6.5 -3.074 1 93.12 183 LEU A O 1
ATOM 1473 N N . LEU A 1 184 ? 7.145 -7.926 -4.773 1 92.56 184 LEU A N 1
ATOM 1474 C CA . LEU A 1 184 ? 7.953 -7.23 -5.77 1 92.56 184 LEU A CA 1
ATOM 1475 C C . LEU A 1 184 ? 7.109 -6.23 -6.555 1 92.56 184 LEU A C 1
ATOM 1477 O O . LEU A 1 184 ? 6.199 -6.625 -7.289 1 92.56 184 LEU A O 1
ATOM 1481 N N . GLN A 1 185 ? 7.316 -4.98 -6.309 1 92.31 185 GLN A N 1
ATOM 1482 C CA . GLN A 1 185 ? 6.676 -3.924 -7.086 1 92.31 185 GLN A CA 1
ATOM 1483 C C . GLN A 1 185 ? 7.504 -3.562 -8.312 1 92.31 185 GLN A C 1
ATOM 1485 O O . GLN A 1 185 ? 8.609 -3.02 -8.195 1 92.31 185 GLN A O 1
ATOM 1490 N N . ILE A 1 186 ? 6.98 -3.818 -9.508 1 90.94 186 ILE A N 1
ATOM 1491 C CA . ILE A 1 186 ? 7.801 -3.723 -10.711 1 90.94 186 ILE A CA 1
ATOM 1492 C C . ILE A 1 186 ? 7.23 -2.66 -11.648 1 90.94 186 ILE A C 1
ATOM 1494 O O . ILE A 1 186 ? 6.066 -2.74 -12.055 1 90.94 186 ILE A O 1
ATOM 1498 N N . GLY A 1 187 ? 8.016 -1.749 -12.031 1 88.25 187 GLY A N 1
ATOM 1499 C CA . GLY A 1 187 ? 7.648 -0.669 -12.938 1 88.25 187 GLY A CA 1
ATOM 1500 C C . GLY A 1 187 ? 8.227 0.672 -12.523 1 88.25 187 GLY A C 1
ATOM 1501 O O . GLY A 1 187 ? 8.82 0.796 -11.453 1 88.25 187 GLY A O 1
ATOM 1502 N N . ASN A 1 188 ? 8.031 1.577 -13.359 1 80.5 188 ASN A N 1
ATOM 1503 C CA . ASN A 1 188 ? 8.609 2.893 -13.117 1 80.5 188 ASN A CA 1
ATOM 1504 C C . ASN A 1 188 ? 7.789 3.695 -12.109 1 80.5 188 ASN A C 1
ATOM 1506 O O . ASN A 1 188 ? 8.312 4.59 -11.453 1 80.5 188 ASN A O 1
ATOM 1510 N N . LEU A 1 189 ? 6.559 3.387 -12.039 1 80.06 189 LEU A N 1
ATOM 1511 C CA . LEU A 1 189 ? 5.699 4.105 -11.109 1 80.06 189 LEU A CA 1
ATOM 1512 C C . LEU A 1 189 ? 5.715 3.443 -9.734 1 80.06 189 LEU A C 1
ATOM 1514 O O . LEU A 1 189 ? 5.461 2.242 -9.617 1 80.06 189 LEU A O 1
ATOM 1518 N N . LYS A 1 190 ? 6.074 4.168 -8.75 1 83.44 190 LYS A N 1
ATOM 1519 C CA . LYS A 1 190 ? 6.137 3.639 -7.387 1 83.44 190 LYS A CA 1
ATOM 1520 C C . LYS A 1 190 ? 4.801 3.816 -6.668 1 83.44 190 LYS A C 1
ATOM 1522 O O . LYS A 1 190 ? 4.719 4.535 -5.672 1 83.44 190 LYS A O 1
ATOM 1527 N N . THR A 1 191 ? 3.832 3.189 -7.254 1 85.06 191 THR A N 1
ATOM 1528 C CA . THR A 1 191 ? 2.467 3.197 -6.738 1 85.06 191 THR A CA 1
ATOM 1529 C C . THR A 1 191 ? 1.964 1.772 -6.52 1 85.06 191 THR A C 1
ATOM 1531 O O . THR A 1 191 ? 2.646 0.807 -6.867 1 85.06 191 THR A O 1
ATOM 1534 N N . MET A 1 192 ? 0.85 1.667 -5.945 1 86.75 192 MET A N 1
ATOM 1535 C CA . MET A 1 192 ? 0.284 0.34 -5.723 1 86.75 192 MET A CA 1
ATOM 1536 C C . MET A 1 192 ? -0.684 -0.036 -6.84 1 86.75 192 MET A C 1
ATOM 1538 O O . MET A 1 192 ? -1.189 -1.159 -6.875 1 86.75 192 MET A O 1
ATOM 1542 N N . ALA A 1 193 ? -0.946 0.766 -7.73 1 83.69 193 ALA A N 1
ATOM 1543 C CA . ALA A 1 193 ? -1.705 0.536 -8.961 1 83.69 193 ALA A CA 1
ATOM 1544 C C . ALA A 1 193 ? -3.01 -0.2 -8.664 1 83.69 193 ALA A C 1
ATOM 1546 O O . ALA A 1 193 ? -3.41 -1.09 -9.422 1 83.69 193 ALA A O 1
ATOM 1547 N N . GLY A 1 194 ? -3.639 0.044 -7.527 1 85.5 194 GLY A N 1
ATOM 1548 C CA . GLY A 1 194 ? -4.941 -0.521 -7.219 1 85.5 194 GLY A CA 1
ATOM 1549 C C . GLY A 1 194 ? -4.859 -1.88 -6.547 1 85.5 194 GLY A C 1
ATOM 1550 O O . GLY A 1 194 ? -5.883 -2.521 -6.305 1 85.5 194 GLY A O 1
ATOM 1551 N N . TYR A 1 195 ? -3.619 -2.381 -6.324 1 87.44 195 TYR A N 1
ATOM 1552 C CA . TYR A 1 195 ? -3.504 -3.613 -5.551 1 87.44 195 TYR A CA 1
ATOM 1553 C C . TYR A 1 195 ? -4.285 -3.516 -4.246 1 87.44 195 TYR A C 1
ATOM 1555 O O . TYR A 1 195 ? -4.406 -2.434 -3.668 1 87.44 195 TYR A O 1
ATOM 1563 N N . SER A 1 196 ? -4.801 -4.625 -3.793 1 81.69 196 SER A N 1
ATOM 1564 C CA . SER A 1 196 ? -5.66 -4.621 -2.613 1 81.69 196 SER A CA 1
ATOM 1565 C C . SER A 1 196 ? -4.902 -4.133 -1.381 1 81.69 196 SER A C 1
ATOM 1567 O O . SER A 1 196 ? -3.975 -4.797 -0.914 1 81.69 196 SER A O 1
ATOM 1569 N N . PRO A 1 197 ? -5.344 -3.043 -0.882 1 74.44 197 PRO A N 1
ATOM 1570 C CA . PRO A 1 197 ? -4.66 -2.537 0.312 1 74.44 197 PRO A CA 1
ATOM 1571 C C . PRO A 1 197 ? -4.969 -3.359 1.561 1 74.44 197 PRO A C 1
ATOM 1573 O O . PRO A 1 197 ? -4.266 -3.25 2.566 1 74.44 197 PRO A O 1
ATOM 1576 N N . TRP A 1 198 ? -6.062 -4.176 1.463 1 86.56 198 TRP A N 1
ATOM 1577 C CA . TRP A 1 198 ? -6.5 -4.949 2.619 1 86.56 198 TRP A CA 1
ATOM 1578 C C . TRP A 1 198 ? -5.449 -5.98 3.018 1 86.56 198 TRP A C 1
ATOM 1580 O O . TRP A 1 198 ? -5.348 -6.352 4.188 1 86.56 198 TRP A O 1
ATOM 1590 N N . VAL A 1 199 ? -4.711 -6.289 2.043 1 87.94 199 VAL A N 1
ATOM 1591 C CA . VAL A 1 199 ? -3.811 -7.414 2.273 1 87.94 199 VAL A CA 1
ATOM 1592 C C . VAL A 1 199 ? -2.361 -6.941 2.199 1 87.94 199 VAL A C 1
ATOM 1594 O O . VAL A 1 199 ? -1.513 -7.613 1.605 1 87.94 199 VAL A O 1
ATOM 1597 N N . LEU A 1 200 ? -2.053 -5.73 2.648 1 86.69 200 LEU A N 1
ATOM 1598 C CA . LEU A 1 200 ? -0.691 -5.203 2.664 1 86.69 200 LEU A CA 1
ATOM 1599 C C . LEU A 1 200 ? -0.356 -4.602 4.023 1 86.69 200 LEU A C 1
ATOM 1601 O O . LEU A 1 200 ? 0.027 -3.432 4.109 1 86.69 200 LEU A O 1
ATOM 1605 N N . ARG A 1 201 ? -0.48 -5.289 5.027 1 82.94 201 ARG A N 1
ATOM 1606 C CA . ARG A 1 201 ? -0.198 -4.754 6.355 1 82.94 201 ARG A CA 1
ATOM 1607 C C . ARG A 1 201 ? 1.288 -4.855 6.684 1 82.94 201 ARG A C 1
ATOM 1609 O O . ARG A 1 201 ? 1.956 -3.84 6.887 1 82.94 201 ARG A O 1
ATOM 1616 N N . ILE A 1 202 ? 1.831 -6.09 6.629 1 82.19 202 ILE A N 1
ATOM 1617 C CA . ILE A 1 202 ? 3.209 -6.289 7.062 1 82.19 202 ILE A CA 1
ATOM 1618 C C . ILE A 1 202 ? 4.059 -6.762 5.883 1 82.19 202 ILE A C 1
ATOM 1620 O O . ILE A 1 202 ? 5.219 -7.133 6.059 1 82.19 202 ILE A O 1
ATOM 1624 N N . THR A 1 203 ? 3.408 -6.77 4.762 1 86.69 203 THR A N 1
ATOM 1625 C CA . THR A 1 203 ? 4.113 -7.172 3.551 1 86.69 203 THR A CA 1
ATOM 1626 C C . THR A 1 203 ? 5.355 -6.312 3.332 1 86.69 203 THR A C 1
ATOM 1628 O O . THR A 1 203 ? 5.277 -5.082 3.379 1 86.69 203 THR A O 1
ATOM 1631 N N . GLU A 1 204 ? 6.504 -6.945 3.137 1 87.19 204 GLU A N 1
ATOM 1632 C CA . GLU A 1 204 ? 7.711 -6.227 2.742 1 87.19 204 GLU A CA 1
ATOM 1633 C C . GLU A 1 204 ? 7.727 -5.957 1.239 1 87.19 204 GLU A C 1
ATOM 1635 O O . GLU A 1 204 ? 7.469 -6.859 0.439 1 87.19 204 GLU A O 1
ATOM 1640 N N . ILE A 1 205 ? 8.023 -4.734 0.917 1 87.5 205 ILE A N 1
ATOM 1641 C CA . ILE A 1 205 ? 7.895 -4.336 -0.48 1 87.5 205 ILE A CA 1
ATOM 1642 C C . ILE A 1 205 ? 9.273 -3.994 -1.049 1 87.5 205 ILE A C 1
ATOM 1644 O O . ILE A 1 205 ? 10.031 -3.242 -0.437 1 87.5 205 ILE A O 1
ATOM 1648 N N . LEU A 1 206 ? 9.625 -4.641 -2.158 1 86.31 206 LEU A N 1
ATOM 1649 C CA . LEU A 1 206 ? 10.812 -4.312 -2.928 1 86.31 206 LEU A CA 1
ATOM 1650 C C . LEU A 1 206 ? 10.445 -3.691 -4.27 1 86.31 206 LEU A C 1
ATOM 1652 O O . LEU A 1 206 ? 9.703 -4.293 -5.051 1 86.31 206 LEU A O 1
ATOM 1656 N N . GLN A 1 207 ? 10.938 -2.486 -4.48 1 86 207 GLN A N 1
ATOM 1657 C CA . GLN A 1 207 ? 10.633 -1.783 -5.723 1 86 207 GLN A CA 1
ATOM 1658 C C . GLN A 1 207 ? 11.695 -2.057 -6.781 1 86 207 GLN A C 1
ATOM 1660 O O . GLN A 1 207 ? 12.891 -1.94 -6.516 1 86 207 GLN A O 1
ATOM 1665 N N . LEU A 1 208 ? 11.258 -2.514 -7.969 1 82.5 208 LEU A N 1
ATOM 1666 C CA . LEU A 1 208 ? 12.125 -2.795 -9.109 1 82.5 208 LEU A CA 1
ATOM 1667 C C . LEU A 1 208 ? 11.617 -2.08 -10.359 1 82.5 208 LEU A C 1
ATOM 1669 O O . LEU A 1 208 ? 10.414 -1.899 -10.539 1 82.5 208 LEU A O 1
ATOM 1673 N N . LYS A 1 209 ? 12.508 -1.645 -11.18 1 81.88 209 LYS A N 1
ATOM 1674 C CA . LYS A 1 209 ? 12.094 -1.053 -12.453 1 81.88 209 LYS A CA 1
ATOM 1675 C C . LYS A 1 209 ? 11.562 -2.117 -13.406 1 81.88 209 LYS A C 1
ATOM 1677 O O . LYS A 1 209 ? 10.578 -1.889 -14.109 1 81.88 209 LYS A O 1
ATOM 1682 N N . SER A 1 210 ? 12.227 -3.236 -13.492 1 81.56 210 SER A N 1
ATOM 1683 C CA . SER A 1 210 ? 11.875 -4.367 -14.344 1 81.56 210 SER A CA 1
ATOM 1684 C C . SER A 1 210 ? 12.555 -5.648 -13.883 1 81.56 210 SER A C 1
ATOM 1686 O O . SER A 1 210 ? 13.492 -5.602 -13.078 1 81.56 210 SER A O 1
ATOM 1688 N N . LEU A 1 211 ? 11.906 -6.816 -14.375 1 81.56 211 LEU A N 1
ATOM 1689 C CA . LEU A 1 211 ? 12.703 -8.039 -14.352 1 81.56 211 LEU A CA 1
ATOM 1690 C C . LEU A 1 211 ? 13.648 -8.094 -15.539 1 81.56 211 LEU A C 1
ATOM 1692 O O . LEU A 1 211 ? 13.258 -7.781 -16.672 1 81.56 211 LEU A O 1
ATOM 1696 N N . PRO A 1 212 ? 14.859 -8.43 -15.281 1 77.44 212 PRO A N 1
ATOM 1697 C CA . PRO A 1 212 ? 15.781 -8.5 -16.406 1 77.44 212 PRO A CA 1
ATOM 1698 C C . PRO A 1 212 ? 15.383 -9.562 -17.438 1 77.44 212 PRO A C 1
ATOM 1700 O O . PRO A 1 212 ? 14.797 -10.586 -17.062 1 77.44 212 PRO A O 1
ATOM 1703 N N . SER A 1 213 ? 15.695 -9.312 -18.688 1 77.12 213 SER A N 1
ATOM 1704 C CA . SER A 1 213 ? 15.391 -10.258 -19.75 1 77.12 213 SER A CA 1
ATOM 1705 C C . SER A 1 213 ? 16.094 -11.594 -19.531 1 77.12 213 SER A C 1
ATOM 1707 O O . SER A 1 213 ? 15.531 -12.648 -19.844 1 77.12 213 SER A O 1
ATOM 1709 N N . ASN A 1 214 ? 17.297 -11.523 -19.031 1 78.5 214 ASN A N 1
ATOM 1710 C CA . ASN A 1 214 ? 18.031 -12.727 -18.688 1 78.5 214 ASN A CA 1
ATOM 1711 C C . ASN A 1 214 ? 17.891 -13.078 -17.203 1 78.5 214 ASN A C 1
ATOM 1713 O O . ASN A 1 214 ? 18.859 -13.422 -16.547 1 78.5 214 ASN A O 1
ATOM 1717 N N . PHE A 1 215 ? 16.594 -12.938 -16.781 1 81.56 215 PHE A N 1
ATOM 1718 C CA . PHE A 1 215 ? 16.328 -13.188 -15.367 1 81.56 215 PHE A CA 1
ATOM 1719 C C . PHE A 1 215 ? 16.953 -14.508 -14.922 1 81.56 215 PHE A C 1
ATOM 1721 O O . PHE A 1 215 ? 16.656 -15.562 -15.492 1 81.56 215 PHE A O 1
ATOM 1728 N N . SER A 1 216 ? 17.859 -14.414 -13.984 1 80.38 216 SER A N 1
ATOM 1729 C CA . SER A 1 216 ? 18.641 -15.555 -13.555 1 80.38 216 SER A CA 1
ATOM 1730 C C . SER A 1 216 ? 18.297 -15.961 -12.125 1 80.38 216 SER A C 1
ATOM 1732 O O . SER A 1 216 ? 17.609 -15.219 -11.414 1 80.38 216 SER A O 1
ATOM 1734 N N . HIS A 1 217 ? 18.703 -17.156 -11.875 1 82.5 217 HIS A N 1
ATOM 1735 C CA . HIS A 1 217 ? 18.547 -17.641 -10.508 1 82.5 217 HIS A CA 1
ATOM 1736 C C . HIS A 1 217 ? 19.266 -16.734 -9.516 1 82.5 217 HIS A C 1
ATOM 1738 O O . HIS A 1 217 ? 18.766 -16.484 -8.422 1 82.5 217 HIS A O 1
ATOM 1744 N N . HIS A 1 218 ? 20.359 -16.188 -9.977 1 79.5 218 HIS A N 1
ATOM 1745 C CA . HIS A 1 218 ? 21.125 -15.281 -9.125 1 79.5 218 HIS A CA 1
ATOM 1746 C C . HIS A 1 218 ? 20.328 -14.016 -8.812 1 79.5 218 HIS A C 1
ATOM 1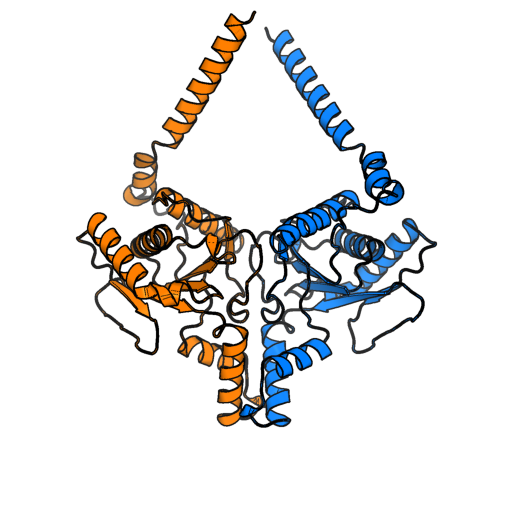748 O O . HIS A 1 218 ? 20.328 -13.539 -7.676 1 79.5 218 HIS A O 1
ATOM 1754 N N . GLN A 1 219 ? 19.719 -13.516 -9.836 1 80.88 219 GLN A N 1
ATOM 1755 C CA . GLN A 1 219 ? 18.891 -12.336 -9.617 1 80.88 219 GLN A CA 1
ATOM 1756 C C . GLN A 1 219 ? 17.75 -12.625 -8.648 1 80.88 219 GLN A C 1
ATOM 1758 O O . GLN A 1 219 ? 17.469 -11.828 -7.754 1 80.88 219 GLN A O 1
ATOM 1763 N N . PHE A 1 220 ? 17.188 -13.758 -8.789 1 84.5 220 PHE A N 1
ATOM 1764 C CA . PHE A 1 220 ? 16.109 -14.164 -7.902 1 84.5 220 PHE A CA 1
ATOM 1765 C C . PHE A 1 220 ? 16.609 -14.258 -6.461 1 84.5 220 PHE A C 1
ATOM 1767 O O . PHE A 1 220 ? 15.961 -13.734 -5.547 1 84.5 220 PHE A O 1
ATOM 1774 N N . LEU A 1 221 ? 17.719 -14.828 -6.254 1 82.12 221 LEU A N 1
ATOM 1775 C CA . LEU A 1 221 ? 18.297 -14.984 -4.918 1 82.12 221 LEU A CA 1
ATOM 1776 C C . LEU A 1 221 ? 18.578 -13.625 -4.289 1 82.12 221 LEU A C 1
ATOM 1778 O O . LEU A 1 221 ? 18.453 -13.461 -3.072 1 82.12 221 LEU A O 1
ATOM 1782 N N . SER A 1 222 ? 19.016 -12.766 -5.094 1 83.06 222 SER A N 1
ATOM 1783 C CA . SER A 1 222 ? 19.266 -11.43 -4.574 1 83.06 222 SER A CA 1
ATOM 1784 C C . SER A 1 222 ? 18 -10.797 -4.023 1 83.06 222 SER A C 1
ATOM 1786 O O . SER A 1 222 ? 18.047 -10.078 -3.021 1 83.06 222 SER A O 1
ATOM 1788 N N . TYR A 1 223 ? 16.859 -11.031 -4.711 1 82.75 223 TYR A N 1
ATOM 1789 C CA . TYR A 1 223 ? 15.586 -10.523 -4.203 1 82.75 223 TYR A CA 1
ATOM 1790 C C . TYR A 1 223 ? 15.242 -11.156 -2.863 1 82.75 223 TYR A C 1
ATOM 1792 O O . TYR A 1 223 ? 14.789 -10.477 -1.941 1 82.75 223 TYR A O 1
ATOM 1800 N N . LEU A 1 224 ? 15.484 -12.445 -2.73 1 84.38 224 LEU A N 1
ATOM 1801 C CA . LEU A 1 224 ? 15.203 -13.148 -1.485 1 84.38 224 LEU A CA 1
ATOM 1802 C C . LEU A 1 224 ? 16.109 -12.664 -0.366 1 84.38 224 LEU A C 1
ATOM 1804 O O . LEU A 1 224 ? 15.703 -12.609 0.795 1 84.38 224 LEU A O 1
ATOM 1808 N N . HIS A 1 225 ? 17.297 -12.336 -0.697 1 79.38 225 HIS A N 1
ATOM 1809 C CA . HIS A 1 225 ? 18.234 -11.797 0.281 1 79.38 225 HIS A CA 1
ATOM 1810 C C . HIS A 1 225 ? 17.734 -10.461 0.843 1 79.38 225 HIS A C 1
ATOM 1812 O O . HIS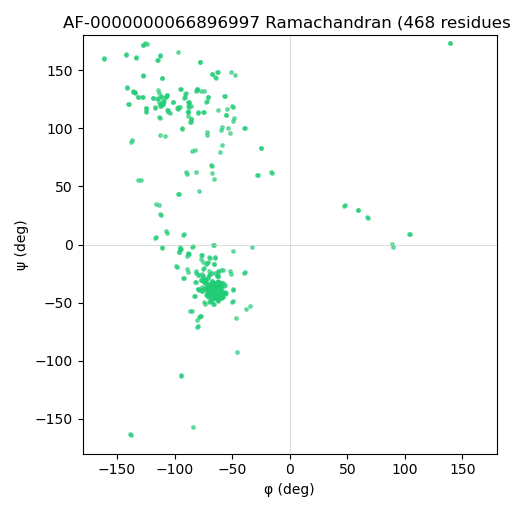 A 1 225 ? 17.875 -10.203 2.041 1 79.38 225 HIS A O 1
ATOM 1818 N N . GLU A 1 226 ? 17.234 -9.633 -0.088 1 78.69 226 GLU A N 1
ATOM 1819 C CA . GLU A 1 226 ? 16.656 -8.375 0.374 1 78.69 226 GLU A CA 1
ATOM 1820 C C . GLU A 1 226 ? 15.555 -8.617 1.392 1 78.69 226 GLU A C 1
ATOM 1822 O O . GLU A 1 226 ? 15.469 -7.918 2.404 1 78.69 226 GLU A O 1
ATOM 1827 N N . TYR A 1 227 ? 14.766 -9.555 1.14 1 81.75 227 TYR A N 1
ATOM 1828 C CA . TYR A 1 227 ? 13.695 -9.914 2.059 1 81.75 227 TYR A CA 1
ATOM 1829 C C . TYR A 1 227 ? 14.258 -10.383 3.395 1 81.75 227 TYR A C 1
ATOM 1831 O O . TYR A 1 227 ? 13.805 -9.953 4.453 1 81.75 227 TYR A O 1
ATOM 1839 N N . SER A 1 228 ? 15.172 -11.219 3.406 1 76.75 228 SER A N 1
ATOM 1840 C CA . SER A 1 228 ? 15.727 -11.836 4.605 1 76.75 228 SER A CA 1
ATOM 1841 C C . SER A 1 228 ? 16.5 -10.812 5.445 1 76.75 228 SER A C 1
ATOM 1843 O O . SER A 1 228 ? 16.547 -10.93 6.672 1 76.75 228 SER A O 1
ATOM 1845 N N . SER A 1 229 ? 17.125 -9.922 4.863 1 70.38 229 SER A N 1
ATOM 1846 C CA . SER A 1 229 ? 17.906 -8.914 5.578 1 70.38 229 SER A CA 1
ATOM 1847 C C . SER A 1 229 ? 17 -7.93 6.312 1 70.38 229 SER A C 1
ATOM 1849 O O . SER A 1 229 ? 17.391 -7.344 7.32 1 70.38 229 SER A O 1
ATOM 1851 N N . ARG A 1 230 ? 15.891 -7.719 5.848 1 62.78 230 ARG A N 1
ATOM 1852 C CA . ARG A 1 230 ? 14.969 -6.75 6.426 1 62.78 230 ARG A CA 1
ATOM 1853 C C . ARG A 1 230 ? 14.203 -7.352 7.602 1 62.78 230 ARG A C 1
ATOM 1855 O O . ARG A 1 230 ? 13.852 -6.648 8.547 1 62.78 230 ARG A O 1
ATOM 1862 N N . ASP A 1 231 ? 13.625 -8.617 7.617 1 53.72 231 ASP A N 1
ATOM 1863 C CA . ASP A 1 231 ? 12.914 -9.297 8.688 1 53.72 231 ASP A CA 1
ATOM 1864 C C . ASP A 1 231 ? 13.773 -9.398 9.945 1 53.72 231 ASP A C 1
ATOM 1866 O O . ASP A 1 231 ? 13.258 -9.344 11.062 1 53.72 231 ASP A O 1
ATOM 1870 N N . ARG A 1 232 ? 14.992 -9.555 9.898 1 45.47 232 ARG A N 1
ATOM 1871 C CA . ARG A 1 232 ? 15.867 -9.711 11.055 1 45.47 232 ARG A CA 1
ATOM 1872 C C . ARG A 1 232 ? 15.781 -8.492 11.977 1 45.47 232 ARG A C 1
ATOM 1874 O O . ARG A 1 232 ? 16.125 -8.578 13.148 1 45.47 232 ARG A O 1
ATOM 1881 N N . ARG A 1 233 ? 15.414 -7.48 11.547 1 40.91 233 ARG A N 1
ATOM 1882 C CA . ARG A 1 233 ? 15.492 -6.328 12.438 1 40.91 233 ARG A CA 1
ATOM 1883 C C . ARG A 1 233 ? 14.297 -6.293 13.391 1 40.91 233 ARG A C 1
ATOM 1885 O O . ARG A 1 233 ? 14.297 -5.539 14.359 1 40.91 233 ARG A O 1
ATOM 1892 N N . ILE A 1 234 ? 13.18 -6.887 13.125 1 38.28 234 ILE A N 1
ATOM 1893 C CA . ILE A 1 234 ? 12.094 -6.906 14.094 1 38.28 234 ILE A CA 1
ATOM 1894 C C . ILE A 1 234 ? 12.453 -7.836 15.258 1 38.28 234 ILE A C 1
ATOM 1896 O O . ILE A 1 234 ? 12.086 -7.574 16.406 1 38.28 234 ILE A O 1
ATOM 1900 N N . GLY A 1 235 ? 13.023 -9.016 15.133 1 29.17 235 GLY A N 1
ATOM 1901 C CA . GLY A 1 235 ? 13.289 -9.969 16.203 1 29.17 235 GLY A CA 1
ATOM 1902 C C . GLY A 1 235 ? 14.406 -9.523 17.141 1 29.17 235 GLY A C 1
ATOM 1903 O O . GLY A 1 235 ? 14.766 -10.25 18.062 1 29.17 235 GLY A O 1
ATOM 1904 N N . ARG A 1 236 ? 15.219 -8.578 16.828 1 30.03 236 ARG A N 1
ATOM 1905 C CA . ARG A 1 236 ? 16.078 -8.32 17.969 1 30.03 236 ARG A CA 1
ATOM 1906 C C . ARG A 1 236 ? 15.422 -7.359 18.953 1 30.03 236 ARG A C 1
ATOM 1908 O O . ARG A 1 236 ? 14.68 -6.457 18.547 1 30.03 236 ARG A O 1
ATOM 1915 N N . MET B 1 1 ? 57.688 8.281 -1.154 1 41.72 1 MET B N 1
ATOM 1916 C CA . MET B 1 1 ? 56.531 7.691 -1.805 1 41.72 1 MET B CA 1
ATOM 1917 C C . MET B 1 1 ? 55.281 7.93 -0.982 1 41.72 1 MET B C 1
ATOM 1919 O O . MET B 1 1 ? 54.188 8.055 -1.536 1 41.72 1 MET B O 1
ATOM 1923 N N . LEU B 1 2 ? 55.375 8.125 0.271 1 56.88 2 LEU B N 1
ATOM 1924 C CA . LEU B 1 2 ? 54.344 8.422 1.229 1 56.88 2 LEU B CA 1
ATOM 1925 C C . LEU B 1 2 ? 53.844 9.867 1.08 1 56.88 2 LEU B C 1
ATOM 1927 O O . LEU B 1 2 ? 52.656 10.148 1.198 1 56.88 2 LEU B O 1
ATOM 1931 N N . ASN B 1 3 ? 54.75 10.758 0.664 1 58.59 3 ASN B N 1
ATOM 1932 C CA . ASN B 1 3 ? 54.406 12.172 0.556 1 58.59 3 ASN B CA 1
ATOM 1933 C C . ASN B 1 3 ? 53.531 12.445 -0.657 1 58.59 3 ASN B C 1
ATOM 1935 O O . ASN B 1 3 ? 52.656 13.328 -0.619 1 58.59 3 ASN B O 1
ATOM 1939 N N . VAL B 1 4 ? 53.688 11.656 -1.755 1 56.66 4 VAL B N 1
ATOM 1940 C CA . VAL B 1 4 ? 52.875 11.836 -2.955 1 56.66 4 VAL B CA 1
ATOM 1941 C C . VAL B 1 4 ? 51.469 11.32 -2.705 1 56.66 4 VAL B C 1
ATOM 1943 O O . VAL B 1 4 ? 50.469 11.93 -3.156 1 56.66 4 VAL B O 1
ATOM 1946 N N . VAL B 1 5 ? 51.281 10.281 -1.866 1 53.91 5 VAL B N 1
ATOM 1947 C CA . VAL B 1 5 ? 49.969 9.734 -1.565 1 53.91 5 VAL B CA 1
ATOM 1948 C C . VAL B 1 5 ? 49.188 10.688 -0.66 1 53.91 5 VAL B C 1
ATOM 1950 O O . VAL B 1 5 ? 48 10.93 -0.869 1 53.91 5 VAL B O 1
ATOM 1953 N N . VAL B 1 6 ? 49.875 11.406 0.206 1 56.38 6 VAL B N 1
ATOM 1954 C CA . VAL B 1 6 ? 49.219 12.352 1.098 1 56.38 6 VAL B CA 1
ATOM 1955 C C . VAL B 1 6 ? 48.781 13.594 0.315 1 56.38 6 VAL B C 1
ATOM 1957 O O . VAL B 1 6 ? 47.688 14.117 0.512 1 56.38 6 VAL B O 1
ATOM 1960 N N . GLU B 1 7 ? 49.531 13.977 -0.699 1 58.75 7 GLU B N 1
ATOM 1961 C CA . GLU B 1 7 ? 49.156 15.141 -1.501 1 58.75 7 GLU B CA 1
ATOM 1962 C C . GLU B 1 7 ? 48.031 14.797 -2.455 1 58.75 7 GLU B C 1
ATOM 1964 O O . GLU B 1 7 ? 47.125 15.609 -2.664 1 58.75 7 GLU B O 1
ATOM 1969 N N . LEU B 1 8 ? 47.938 13.562 -2.918 1 56.53 8 LEU B N 1
ATOM 1970 C CA . LEU B 1 8 ? 46.812 13.141 -3.754 1 56.53 8 LEU B CA 1
ATOM 1971 C C . LEU B 1 8 ? 45.531 12.992 -2.928 1 56.53 8 LEU B C 1
ATOM 1973 O O . LEU B 1 8 ? 44.438 13.375 -3.375 1 56.53 8 LEU B O 1
ATOM 1977 N N . LEU B 1 9 ? 45.656 12.602 -1.684 1 55.47 9 LEU B N 1
ATOM 1978 C CA . LEU B 1 9 ? 44.469 12.523 -0.802 1 55.47 9 LEU B CA 1
ATOM 1979 C C . LEU B 1 9 ? 44.031 13.914 -0.392 1 55.47 9 LEU B C 1
ATOM 1981 O O . LEU B 1 9 ? 42.812 14.172 -0.325 1 55.47 9 LEU B O 1
ATOM 1985 N N . ARG B 1 10 ? 44.906 14.906 -0.28 1 58.41 10 ARG B N 1
ATOM 1986 C CA . ARG B 1 10 ? 44.562 16.281 0.02 1 58.41 10 ARG B CA 1
ATOM 1987 C C . ARG B 1 10 ? 43.906 16.953 -1.185 1 58.41 10 ARG B C 1
ATOM 1989 O O . ARG B 1 10 ? 42.906 17.672 -1.039 1 58.41 10 ARG B O 1
ATOM 1996 N N . PHE B 1 11 ? 44.344 16.656 -2.365 1 55.69 11 PHE B N 1
ATOM 1997 C CA . PHE B 1 11 ? 43.688 17.188 -3.562 1 55.69 11 PHE B CA 1
ATOM 1998 C C . PHE B 1 11 ? 42.312 16.562 -3.77 1 55.69 11 PHE B C 1
ATOM 2000 O O . PHE B 1 11 ? 41.344 17.25 -4.078 1 55.69 11 PHE B O 1
ATOM 2007 N N . ALA B 1 12 ? 42.219 15.242 -3.502 1 52.53 12 ALA B N 1
ATOM 2008 C CA . ALA B 1 12 ? 40.906 14.594 -3.615 1 52.53 12 ALA B CA 1
ATOM 2009 C C . ALA B 1 12 ? 39.938 15.102 -2.541 1 52.53 12 ALA B C 1
ATOM 2011 O O . ALA B 1 12 ? 38.781 15.359 -2.818 1 52.53 12 ALA B O 1
ATOM 2012 N N . TYR B 1 13 ? 40.375 15.398 -1.377 1 50.72 13 TYR B N 1
ATOM 2013 C CA . TYR B 1 13 ? 39.562 15.984 -0.321 1 50.72 13 TYR B CA 1
ATOM 2014 C C . TYR B 1 13 ? 39.188 17.422 -0.658 1 50.72 13 TYR B C 1
ATOM 2016 O O . TYR B 1 13 ? 38.031 17.812 -0.51 1 50.72 13 TYR B O 1
ATOM 2024 N N . THR B 1 14 ? 40.125 18.266 -1.183 1 51.69 14 THR B N 1
ATOM 2025 C CA . THR B 1 14 ? 39.812 19.625 -1.59 1 51.69 14 THR B CA 1
ATOM 2026 C C . THR B 1 14 ? 38.875 19.609 -2.807 1 51.69 14 THR B C 1
ATOM 2028 O O . THR B 1 14 ? 37.969 20.438 -2.898 1 51.69 14 THR B O 1
ATOM 2031 N N . PHE B 1 15 ? 39.062 18.672 -3.736 1 52.03 15 PHE B N 1
ATOM 2032 C CA . PHE B 1 15 ? 38.156 18.547 -4.867 1 52.03 15 PHE B CA 1
ATOM 2033 C C . PHE B 1 15 ? 36.781 18.094 -4.406 1 52.03 15 PHE B C 1
ATOM 2035 O O . PHE B 1 15 ? 35.75 18.625 -4.844 1 52.03 15 PHE B O 1
ATOM 2042 N N . LEU B 1 16 ? 36.688 17.188 -3.41 1 47.81 16 LEU B N 1
ATOM 2043 C CA . LEU B 1 16 ? 35.406 16.797 -2.842 1 47.81 16 LEU B CA 1
ATOM 2044 C C . LEU B 1 16 ? 34.781 17.938 -2.037 1 47.81 16 LEU B C 1
ATOM 2046 O O . LEU B 1 16 ? 33.594 18.172 -2.113 1 47.81 16 LEU B O 1
ATOM 2050 N N . GLU B 1 17 ? 35.562 18.719 -1.347 1 50.72 17 GLU B N 1
ATOM 2051 C CA . GLU B 1 17 ? 35.031 19.891 -0.652 1 50.72 17 GLU B CA 1
ATOM 2052 C C . GLU B 1 17 ? 34.531 20.953 -1.641 1 50.72 17 GLU B C 1
ATOM 2054 O O . GLU B 1 17 ? 33.5 21.578 -1.425 1 50.72 17 GLU B O 1
ATOM 2059 N N . VAL B 1 18 ? 35.25 21.172 -2.727 1 45.47 18 VAL B N 1
ATOM 2060 C CA . VAL B 1 18 ? 34.812 22.141 -3.734 1 45.47 18 VAL B CA 1
ATOM 2061 C C . VAL B 1 18 ? 33.531 21.625 -4.387 1 45.47 18 VAL B C 1
ATOM 2063 O O . VAL B 1 18 ? 32.594 22.391 -4.574 1 45.47 18 VAL B O 1
ATOM 2066 N N . ILE B 1 19 ? 33.438 20.312 -4.684 1 41.47 19 ILE B N 1
ATOM 2067 C CA . ILE B 1 19 ? 32.188 19.797 -5.234 1 41.47 19 ILE B CA 1
ATOM 2068 C C . ILE B 1 19 ? 31.094 19.891 -4.18 1 41.47 19 ILE B C 1
ATOM 2070 O O . ILE B 1 19 ? 29.984 20.312 -4.48 1 41.47 19 ILE B O 1
ATOM 2074 N N . LEU B 1 20 ? 31.406 19.625 -2.934 1 41.75 20 LEU B N 1
ATOM 2075 C CA . LEU B 1 20 ? 30.391 19.75 -1.895 1 41.75 20 LEU B CA 1
ATOM 2076 C C . LEU B 1 20 ? 30.047 21.219 -1.647 1 41.75 20 LEU B C 1
ATOM 2078 O O . LEU B 1 20 ? 28.891 21.562 -1.443 1 41.75 20 LEU B O 1
ATOM 2082 N N . ASN B 1 21 ? 31.031 22.062 -1.544 1 39.22 21 ASN B N 1
ATOM 2083 C CA . ASN B 1 21 ? 30.75 23.5 -1.397 1 39.22 21 ASN B CA 1
ATOM 2084 C C . ASN B 1 21 ? 30.109 24.062 -2.654 1 39.22 21 ASN B C 1
ATOM 2086 O O . ASN B 1 21 ? 29.328 25.031 -2.574 1 39.22 21 ASN B O 1
ATOM 2090 N N . TYR B 1 22 ? 30.562 23.672 -3.869 1 34.88 22 TYR B N 1
ATOM 2091 C CA . TYR B 1 22 ? 29.875 24.141 -5.066 1 34.88 22 TYR B CA 1
ATOM 2092 C C . TYR B 1 22 ? 28.453 23.609 -5.121 1 34.88 22 TYR B C 1
ATOM 2094 O O . TYR B 1 22 ? 27.531 24.297 -5.562 1 34.88 22 TYR B O 1
ATOM 2102 N N . ILE B 1 23 ? 28.234 22.328 -4.691 1 34.62 23 ILE B N 1
ATOM 2103 C CA . ILE B 1 23 ? 26.859 21.828 -4.633 1 34.62 23 ILE B CA 1
ATOM 2104 C C . ILE B 1 23 ? 26.141 22.438 -3.432 1 34.62 23 ILE B C 1
ATOM 2106 O O . ILE B 1 23 ? 24.906 22.5 -3.4 1 34.62 23 ILE B O 1
ATOM 2110 N N . SER B 1 24 ? 26.844 22.922 -2.441 1 30.88 24 SER B N 1
ATOM 2111 C CA . SER B 1 24 ? 26.188 23.562 -1.309 1 30.88 24 SER B CA 1
ATOM 2112 C C . SER B 1 24 ? 25.688 24.953 -1.675 1 30.88 24 SER B C 1
ATOM 2114 O O . SER B 1 24 ? 25.234 25.703 -0.806 1 30.88 24 SER B O 1
ATOM 2116 N N . LYS B 1 25 ? 26.344 25.609 -2.641 1 31.45 25 LYS B N 1
ATOM 2117 C CA . LYS B 1 25 ? 25.812 26.953 -2.848 1 31.45 25 LYS B CA 1
ATOM 2118 C C . LYS B 1 25 ? 24.406 26.891 -3.43 1 31.45 25 LYS B C 1
ATOM 2120 O O . LYS B 1 25 ? 24.234 26.844 -4.648 1 31.45 25 LYS B O 1
ATOM 2125 N N . PRO B 1 26 ? 23.453 26.406 -2.633 1 30.16 26 PRO B N 1
ATOM 2126 C CA . PRO B 1 26 ? 22.062 26.203 -3.057 1 30.16 26 PRO B CA 1
ATOM 2127 C C . PRO B 1 26 ? 21.359 27.516 -3.393 1 30.16 26 PRO B C 1
ATOM 2129 O O . PRO B 1 26 ? 20.219 27.5 -3.855 1 30.16 26 PRO B O 1
ATOM 2132 N N . SER B 1 27 ? 21.953 28.625 -3.057 1 31.62 27 SER B N 1
ATOM 2133 C CA . SER B 1 27 ? 21.094 29.812 -2.963 1 31.62 27 SER B CA 1
ATOM 2134 C C . SER B 1 27 ? 20.688 30.297 -4.348 1 31.62 27 SER B C 1
ATOM 2136 O O . SER B 1 27 ? 19.562 30.781 -4.531 1 31.62 27 SER B O 1
ATOM 2138 N N . LEU B 1 28 ? 21.703 30.469 -5.223 1 28.41 28 LEU B N 1
ATOM 2139 C CA . LEU B 1 28 ? 21.406 31.203 -6.453 1 28.41 28 LEU B CA 1
ATOM 2140 C C . LEU B 1 28 ? 20.547 30.375 -7.391 1 28.41 28 LEU B C 1
ATOM 2142 O O . LEU B 1 28 ? 19.797 30.922 -8.203 1 28.41 28 LEU B O 1
ATOM 2146 N N . ILE B 1 29 ? 20.828 29.016 -7.434 1 29.95 29 ILE B N 1
ATOM 2147 C CA . ILE B 1 29 ? 20.094 28.25 -8.422 1 29.95 29 ILE B CA 1
ATOM 2148 C C . ILE B 1 29 ? 18.625 28.156 -8.016 1 29.95 29 ILE B C 1
ATOM 2150 O O . ILE B 1 29 ? 17.75 28.047 -8.867 1 29.95 29 ILE B O 1
ATOM 2154 N N . ILE B 1 30 ? 18.312 28.25 -6.703 1 29.61 30 ILE B N 1
ATOM 2155 C CA . ILE B 1 30 ? 16.922 28.094 -6.281 1 29.61 30 ILE B CA 1
ATOM 2156 C C . ILE B 1 30 ? 16.141 29.375 -6.566 1 29.61 30 ILE B C 1
ATOM 2158 O O . ILE B 1 30 ? 14.984 29.328 -6.977 1 29.61 30 ILE B O 1
ATOM 2162 N N . LYS B 1 31 ? 16.688 30.547 -6.391 1 31.91 31 LYS B N 1
ATOM 2163 C CA . LYS B 1 31 ? 15.969 31.781 -6.719 1 31.91 31 LYS B CA 1
ATOM 2164 C C . LYS B 1 31 ? 15.656 31.844 -8.211 1 31.91 31 LYS B C 1
ATOM 2166 O O . LYS B 1 31 ? 14.602 32.344 -8.602 1 31.91 31 LYS B O 1
ATOM 2171 N N . SER B 1 32 ? 16.672 31.547 -9.07 1 31.67 32 SER B N 1
ATOM 2172 C CA . SER B 1 32 ? 16.406 31.594 -10.508 1 31.67 32 SER B CA 1
ATOM 2173 C C . SER B 1 32 ? 15.352 30.562 -10.906 1 31.67 32 SER B C 1
ATOM 2175 O O . SER B 1 32 ? 14.617 30.766 -11.875 1 31.67 32 SER B O 1
ATOM 2177 N N . LEU B 1 33 ? 15.297 29.328 -10.273 1 33.12 33 LEU B N 1
ATOM 2178 C CA . LEU B 1 33 ? 14.203 28.422 -10.594 1 33.12 33 LEU B CA 1
ATOM 2179 C C . LEU B 1 33 ? 12.867 29 -10.125 1 33.12 33 LEU B C 1
ATOM 2181 O O . LEU B 1 33 ? 11.844 28.812 -10.773 1 33.12 33 LEU B O 1
ATOM 2185 N N . LEU B 1 34 ? 12.758 29.719 -8.938 1 33.62 34 LEU B N 1
ATOM 2186 C CA . LEU B 1 34 ? 11.523 30.406 -8.562 1 33.62 34 LEU B CA 1
ATOM 2187 C C . LEU B 1 34 ? 11.359 31.703 -9.344 1 33.62 34 LEU B C 1
ATOM 2189 O O . LEU B 1 34 ? 10.258 32.031 -9.781 1 33.62 34 LEU B O 1
ATOM 2193 N N . CYS B 1 35 ? 12.203 32.719 -9.289 1 32.09 35 CYS B N 1
ATOM 2194 C CA . CYS B 1 35 ? 11.992 34.094 -9.742 1 32.09 35 CYS B CA 1
ATOM 2195 C C . CYS B 1 35 ? 12.188 34.219 -11.25 1 32.09 35 CYS B C 1
ATOM 2197 O O . CYS B 1 35 ? 11.562 35.062 -11.906 1 32.09 35 CYS B O 1
ATOM 2199 N N . SER B 1 36 ? 13.367 34 -11.812 1 32.16 36 SER B N 1
ATOM 2200 C CA . SER B 1 36 ? 13.625 34.594 -13.117 1 32.16 36 SER B CA 1
ATOM 2201 C C . SER B 1 36 ? 12.812 33.938 -14.211 1 32.16 36 SER B C 1
ATOM 2203 O O . SER B 1 36 ? 12.844 34.344 -15.367 1 32.16 36 SER B O 1
ATOM 2205 N N . THR B 1 37 ? 12.688 32.562 -14.453 1 32.94 37 THR B N 1
ATOM 2206 C CA . THR B 1 37 ? 12.227 32.344 -15.812 1 32.94 37 THR B CA 1
ATOM 2207 C C . THR B 1 37 ? 10.875 33.031 -16.047 1 32.94 37 THR B C 1
ATOM 2209 O O . THR B 1 37 ? 9.875 32.656 -15.438 1 32.94 37 THR B O 1
ATOM 2212 N N . THR B 1 38 ? 10.688 34.188 -16.375 1 31.86 38 THR B N 1
ATOM 2213 C CA . THR B 1 38 ? 9.633 34.719 -17.234 1 31.86 38 THR B CA 1
ATOM 2214 C C . THR B 1 38 ? 9.281 33.719 -18.344 1 31.86 38 THR B C 1
ATOM 2216 O O . THR B 1 38 ? 8.352 33.938 -19.109 1 31.86 38 THR B O 1
ATOM 2219 N N . ASP B 1 39 ? 10.289 33.219 -19.141 1 34.06 39 ASP B N 1
ATOM 2220 C CA . ASP B 1 39 ? 9.898 32.281 -20.172 1 34.06 39 ASP B CA 1
ATOM 2221 C C . ASP B 1 39 ? 9.117 31.094 -19.578 1 34.06 39 ASP B C 1
ATOM 2223 O O . ASP B 1 39 ? 9.523 30.531 -18.562 1 34.06 39 ASP B O 1
ATOM 2227 N N . ASN B 1 40 ? 7.809 30.906 -19.828 1 35.19 40 ASN B N 1
ATOM 2228 C CA . ASN B 1 40 ? 6.66 30.078 -19.469 1 35.19 40 ASN B CA 1
ATOM 2229 C C . ASN B 1 40 ? 7.062 28.625 -19.281 1 35.19 40 ASN B C 1
ATOM 2231 O O . ASN B 1 40 ? 6.199 27.75 -19.203 1 35.19 40 ASN B O 1
ATOM 2235 N N . ASN B 1 41 ? 8.156 28.203 -19.891 1 34.28 41 ASN B N 1
ATOM 2236 C CA . ASN B 1 41 ? 8.43 26.766 -19.859 1 34.28 41 ASN B CA 1
ATOM 2237 C C . ASN B 1 41 ? 8.734 26.297 -18.438 1 34.28 41 ASN B C 1
ATOM 2239 O O . ASN B 1 41 ? 9.859 25.891 -18.141 1 34.28 41 ASN B O 1
ATOM 2243 N N . LEU B 1 42 ? 8.742 27.094 -17.406 1 35.28 42 LEU B N 1
ATOM 2244 C CA . LEU B 1 42 ? 8.867 26.578 -16.047 1 35.28 42 LEU B CA 1
ATOM 2245 C C . LEU B 1 42 ? 8.375 25.141 -15.961 1 35.28 42 LEU B C 1
ATOM 2247 O O . LEU B 1 42 ? 7.23 24.859 -16.312 1 35.28 42 LEU B O 1
ATOM 2251 N N . GLN B 1 43 ? 9.188 24.234 -16.297 1 38.62 43 GLN B N 1
ATOM 2252 C CA . GLN B 1 43 ? 8.914 22.828 -16 1 38.62 43 GLN B CA 1
ATOM 2253 C C . GLN B 1 43 ? 8.031 22.688 -14.766 1 38.62 43 GLN B C 1
ATOM 2255 O O . GLN B 1 43 ? 8.438 23.078 -13.664 1 38.62 43 GLN B O 1
ATOM 2260 N N . SER B 1 44 ? 6.863 23.172 -14.648 1 44.22 44 SER B N 1
ATOM 2261 C CA . SER B 1 44 ? 5.797 23.094 -13.656 1 44.22 44 SER B CA 1
ATOM 2262 C C . SER B 1 44 ? 6.02 21.938 -12.695 1 44.22 44 SER B C 1
ATOM 2264 O O . SER B 1 44 ? 5.871 20.766 -13.078 1 44.22 44 SER B O 1
ATOM 2266 N N . HIS B 1 45 ? 7.156 22 -11.93 1 52.91 45 HIS B N 1
ATOM 2267 C CA . HIS B 1 45 ? 7.289 20.984 -10.891 1 52.91 45 HIS B CA 1
ATOM 2268 C C . HIS B 1 45 ? 5.957 20.719 -10.203 1 52.91 45 HIS B C 1
ATOM 2270 O O . HIS B 1 45 ? 5.328 21.641 -9.68 1 52.91 45 HIS B O 1
ATOM 2276 N N . GLN B 1 46 ? 5.277 19.734 -10.5 1 71.5 46 GLN B N 1
ATOM 2277 C CA . GLN B 1 46 ? 3.99 19.359 -9.922 1 71.5 46 GLN B CA 1
ATOM 2278 C C . GLN B 1 46 ? 4.102 19.156 -8.422 1 71.5 46 GLN B C 1
ATOM 2280 O O . GLN B 1 46 ? 5.004 18.453 -7.949 1 71.5 46 GLN B O 1
ATOM 2285 N N . ILE B 1 47 ? 3.688 20.109 -7.637 1 80.62 47 ILE B N 1
ATOM 2286 C CA . ILE B 1 47 ? 3.578 20 -6.188 1 80.62 47 ILE B CA 1
ATOM 2287 C C . ILE B 1 47 ? 2.32 19.203 -5.828 1 80.62 47 ILE B C 1
ATOM 2289 O O . ILE B 1 47 ? 1.249 19.438 -6.391 1 80.62 47 ILE B O 1
ATOM 2293 N N . PRO B 1 48 ? 2.576 18.281 -4.941 1 88.38 48 PRO B N 1
ATOM 2294 C CA . PRO B 1 48 ? 1.374 17.547 -4.527 1 88.38 48 PRO B CA 1
ATOM 2295 C C . PRO B 1 48 ? 0.4 18.422 -3.738 1 88.38 48 PRO B C 1
ATOM 2297 O O . PRO B 1 48 ? 0.82 19.344 -3.041 1 88.38 48 PRO B O 1
ATOM 2300 N N . ASN B 1 49 ? -0.823 18.156 -3.902 1 87.75 49 ASN B N 1
ATOM 2301 C CA . ASN B 1 49 ? -1.823 18.812 -3.076 1 87.75 49 ASN B CA 1
ATOM 2302 C C . ASN B 1 49 ? -1.916 18.188 -1.689 1 87.75 49 ASN B C 1
ATOM 2304 O O . ASN B 1 49 ? -2.072 18.891 -0.691 1 87.75 49 ASN B O 1
ATOM 2308 N N . HIS B 1 50 ? -1.812 16.922 -1.59 1 92.38 50 HIS B N 1
ATOM 2309 C CA . HIS B 1 50 ? -1.944 16.125 -0.376 1 92.38 50 HIS B CA 1
ATOM 2310 C C . HIS B 1 50 ? -0.708 15.266 -0.148 1 92.38 50 HIS B C 1
ATOM 2312 O O . HIS B 1 50 ? -0.412 14.367 -0.947 1 92.38 50 HIS B O 1
ATOM 2318 N N . LEU B 1 51 ? 0.002 15.578 0.937 1 93.25 51 LEU B N 1
ATOM 2319 C CA . LEU B 1 51 ? 1.195 14.836 1.332 1 93.25 51 LEU B CA 1
ATOM 2320 C C . LEU B 1 51 ? 0.922 13.984 2.566 1 93.25 51 LEU B C 1
ATOM 2322 O O . LEU B 1 51 ? 0.358 14.469 3.549 1 93.25 51 LEU B O 1
ATOM 2326 N N . ALA B 1 52 ? 1.238 12.695 2.449 1 93.75 52 ALA B N 1
ATOM 2327 C CA . ALA B 1 52 ? 1.116 11.828 3.617 1 93.75 52 ALA B CA 1
ATOM 2328 C C . ALA B 1 52 ? 2.488 11.375 4.113 1 93.75 52 ALA B C 1
ATOM 2330 O O . ALA B 1 52 ? 3.418 11.211 3.32 1 93.75 52 ALA B O 1
ATOM 2331 N N . VAL B 1 53 ? 2.629 11.266 5.449 1 94.38 53 VAL B N 1
ATOM 2332 C CA . VAL B 1 53 ? 3.803 10.695 6.098 1 94.38 53 VAL B CA 1
ATOM 2333 C C . VAL B 1 53 ? 3.406 9.445 6.879 1 94.38 53 VAL B C 1
ATOM 2335 O O . VAL B 1 53 ? 2.537 9.5 7.754 1 94.38 53 VAL B O 1
ATOM 2338 N N . LEU B 1 54 ? 3.955 8.328 6.496 1 94.62 54 LEU B N 1
ATOM 2339 C CA . LEU B 1 54 ? 3.721 7.043 7.156 1 94.62 54 LEU B CA 1
ATOM 2340 C C . LEU B 1 54 ? 4.984 6.555 7.852 1 94.62 54 LEU B C 1
ATOM 2342 O O . LEU B 1 54 ? 6.023 6.379 7.215 1 94.62 54 LEU B O 1
ATOM 2346 N N . TYR B 1 55 ? 4.914 6.383 9.188 1 92.88 55 TYR B N 1
ATOM 2347 C CA . TYR B 1 55 ? 6.051 5.852 9.938 1 92.88 55 TYR B CA 1
ATOM 2348 C C . TYR B 1 55 ? 5.926 4.344 10.125 1 92.88 55 TYR B C 1
ATOM 2350 O O . TYR B 1 55 ? 4.867 3.85 10.523 1 92.88 55 TYR B O 1
ATOM 2358 N N . THR B 1 56 ? 6.977 3.592 9.883 1 91 56 THR B N 1
ATOM 2359 C CA . THR B 1 56 ? 7.004 2.145 10.062 1 91 56 THR B CA 1
ATOM 2360 C C . THR B 1 56 ? 7.902 1.761 11.234 1 91 56 THR B C 1
ATOM 2362 O O . THR B 1 56 ? 8.039 0.58 11.562 1 91 56 THR B O 1
ATOM 2365 N N . ASP B 1 57 ? 8.531 2.762 11.852 1 89 57 ASP B N 1
ATOM 2366 C CA . ASP B 1 57 ? 9.406 2.615 13.008 1 89 57 ASP B CA 1
ATOM 2367 C C . ASP B 1 57 ? 9.195 3.752 14.008 1 89 57 ASP B C 1
ATOM 2369 O O . ASP B 1 57 ? 9.398 4.922 13.68 1 89 57 ASP B O 1
ATOM 2373 N N . LYS B 1 58 ? 8.836 3.336 15.164 1 90.62 58 LYS B N 1
ATOM 2374 C CA . LYS B 1 58 ? 8.531 4.332 16.188 1 90.62 58 LYS B CA 1
ATOM 2375 C C . LYS B 1 58 ? 9.75 5.195 16.5 1 90.62 58 LYS B C 1
ATOM 2377 O O . LYS B 1 58 ? 9.617 6.398 16.734 1 90.62 58 LYS B O 1
ATOM 2382 N N . TYR B 1 59 ? 10.898 4.609 16.422 1 88.75 59 TYR B N 1
ATOM 2383 C CA . TYR B 1 59 ? 12.125 5.297 16.797 1 88.75 59 TYR B CA 1
ATOM 2384 C C . TYR B 1 59 ? 12.555 6.281 15.719 1 88.75 59 TYR B C 1
ATOM 2386 O O . TYR B 1 59 ? 13.422 7.125 15.953 1 88.75 59 TYR B O 1
ATOM 2394 N N . ALA B 1 60 ? 11.922 6.215 14.648 1 90.44 60 ALA B N 1
ATOM 2395 C CA . ALA B 1 60 ? 12.25 7.137 13.562 1 90.44 60 ALA B CA 1
ATOM 2396 C C . ALA B 1 60 ? 11.461 8.438 13.688 1 90.44 60 ALA B C 1
ATOM 2398 O O . ALA B 1 60 ? 11.742 9.406 12.984 1 90.44 60 ALA B O 1
ATOM 2399 N N . ILE B 1 61 ? 10.523 8.492 14.609 1 92.5 61 ILE B N 1
ATOM 2400 C CA . ILE B 1 61 ? 9.648 9.656 14.711 1 92.5 61 ILE B CA 1
ATOM 2401 C C . ILE B 1 61 ? 10.375 10.781 15.453 1 92.5 61 ILE B C 1
ATOM 2403 O O . ILE B 1 61 ? 10.734 10.633 16.625 1 92.5 61 ILE B O 1
ATOM 2407 N N . SER B 1 62 ? 10.656 11.828 14.805 1 92.94 62 SER B N 1
ATOM 2408 C CA . SER B 1 62 ? 11.148 13.078 15.367 1 92.94 62 SER B CA 1
ATOM 2409 C C . SER B 1 62 ? 10.125 14.203 15.219 1 92.94 62 SER B C 1
ATOM 2411 O O . SER B 1 62 ? 9.906 14.703 14.117 1 92.94 62 SER B O 1
ATOM 2413 N N . LEU B 1 63 ? 9.539 14.602 16.312 1 92.62 63 LEU B N 1
ATOM 2414 C CA . LEU B 1 63 ? 8.523 15.641 16.266 1 92.62 63 LEU B CA 1
ATOM 2415 C C . LEU B 1 63 ? 9.109 16.953 15.758 1 92.62 63 LEU B C 1
ATOM 2417 O O . LEU B 1 63 ? 8.422 17.719 15.07 1 92.62 63 LEU B O 1
ATOM 2421 N N . GLU B 1 64 ? 10.352 17.172 16.047 1 91.38 64 GLU B N 1
ATOM 2422 C CA . GLU B 1 64 ? 11.008 18.391 15.562 1 91.38 64 GLU B CA 1
ATOM 2423 C C . GLU B 1 64 ? 11.141 18.375 14.039 1 91.38 64 GLU B C 1
ATOM 2425 O O . GLU B 1 64 ? 10.766 19.328 13.367 1 91.38 64 GLU B O 1
ATOM 2430 N N . ALA B 1 65 ? 11.672 17.312 13.539 1 92.12 65 ALA B N 1
ATOM 2431 C CA . ALA B 1 65 ? 11.82 17.188 12.094 1 92.12 65 ALA B CA 1
ATOM 2432 C C . ALA B 1 65 ? 10.469 17.219 11.398 1 92.12 65 ALA B C 1
ATOM 2434 O O . ALA B 1 65 ? 10.328 17.828 10.328 1 92.12 65 ALA B O 1
ATOM 2435 N N . LEU B 1 66 ? 9.5 16.562 12.047 1 93.06 66 LEU B N 1
ATOM 2436 C CA . LEU B 1 66 ? 8.148 16.5 11.492 1 93.06 66 LEU B CA 1
ATOM 2437 C C . LEU B 1 66 ? 7.527 17.906 11.445 1 93.06 66 LEU B C 1
ATOM 2439 O O . LEU B 1 66 ? 6.871 18.266 10.461 1 93.06 66 LEU B O 1
ATOM 2443 N N . SER B 1 67 ? 7.703 18.688 12.461 1 92.31 67 SER B N 1
ATOM 2444 C CA . SER B 1 67 ? 7.184 20.062 12.477 1 92.31 67 SER B CA 1
ATOM 2445 C C . SER B 1 67 ? 7.773 20.891 11.344 1 92.31 67 SER B C 1
ATOM 2447 O O . SER B 1 67 ? 7.062 21.672 10.703 1 92.31 67 SER B O 1
ATOM 2449 N N . LYS B 1 68 ? 9.055 20.75 11.102 1 89.81 68 LYS B N 1
ATOM 2450 C CA . LYS B 1 68 ? 9.711 21.453 10.008 1 89.81 68 LYS B CA 1
ATOM 2451 C C . LYS B 1 68 ? 9.156 21.016 8.656 1 89.81 68 LYS B C 1
ATOM 2453 O O . LYS B 1 68 ? 8.953 21.844 7.77 1 89.81 68 LYS B O 1
ATOM 2458 N N . LEU B 1 69 ? 8.914 19.719 8.516 1 91.69 69 LEU B N 1
ATOM 2459 C CA . LEU B 1 69 ? 8.32 19.203 7.289 1 91.69 69 LEU B CA 1
ATOM 2460 C C . LEU B 1 69 ? 6.957 19.828 7.043 1 91.69 69 LEU B C 1
ATOM 2462 O O . LEU B 1 69 ? 6.641 20.219 5.918 1 91.69 69 LEU B O 1
ATOM 2466 N N . ILE B 1 70 ? 6.129 19.906 8.102 1 90.69 70 ILE B N 1
ATOM 2467 C CA . ILE B 1 70 ? 4.789 20.469 7.996 1 90.69 70 ILE B CA 1
ATOM 2468 C C . ILE B 1 70 ? 4.871 21.922 7.527 1 90.69 70 ILE B C 1
ATOM 2470 O O . ILE B 1 70 ? 4.164 22.312 6.602 1 90.69 70 ILE B O 1
ATOM 2474 N N . VAL B 1 71 ? 5.766 22.656 8.086 1 87.5 71 VAL B N 1
ATOM 2475 C CA . VAL B 1 71 ? 5.887 24.078 7.773 1 87.5 71 VAL B CA 1
ATOM 2476 C C . VAL B 1 71 ? 6.387 24.25 6.34 1 87.5 71 VAL B C 1
ATOM 2478 O O . VAL B 1 71 ? 5.844 25.062 5.582 1 87.5 71 VAL B O 1
ATOM 2481 N N . HIS B 1 72 ? 7.484 23.5 5.973 1 87 72 HIS B N 1
ATOM 2482 C CA . HIS B 1 72 ? 7.984 23.562 4.605 1 87 72 HIS B CA 1
ATOM 2483 C C . HIS B 1 72 ? 6.895 23.203 3.6 1 87 72 HIS B C 1
ATOM 2485 O O . HIS B 1 72 ? 6.805 23.812 2.533 1 87 72 HIS B O 1
ATOM 2491 N N . SER B 1 73 ? 6.074 22.172 3.936 1 88.69 73 SER B N 1
ATOM 2492 C CA . SER B 1 73 ? 4.984 21.766 3.059 1 88.69 73 SER B CA 1
ATOM 2493 C C . SER B 1 73 ? 3.967 22.891 2.875 1 88.69 73 SER B C 1
ATOM 2495 O O . SER B 1 73 ? 3.535 23.172 1.753 1 88.69 73 SER B O 1
ATOM 2497 N N . ALA B 1 74 ? 3.615 23.531 3.977 1 86.62 74 ALA B N 1
ATOM 2498 C CA . ALA B 1 74 ? 2.666 24.641 3.926 1 86.62 74 ALA B CA 1
ATOM 2499 C C . ALA B 1 74 ? 3.193 25.766 3.051 1 86.62 74 ALA B C 1
ATOM 2501 O O . ALA B 1 74 ? 2.461 26.312 2.217 1 86.62 74 ALA B O 1
ATOM 2502 N N . HIS B 1 75 ? 4.422 26.062 3.189 1 84.06 75 HIS B N 1
ATOM 2503 C CA . HIS B 1 75 ? 5.035 27.141 2.426 1 84.06 75 HIS B CA 1
ATOM 2504 C C . HIS B 1 75 ? 5.098 26.797 0.94 1 84.06 75 HIS B C 1
ATOM 2506 O O . HIS B 1 75 ? 5.02 27.688 0.09 1 84.06 75 HIS B O 1
ATOM 2512 N N . ALA B 1 76 ? 5.234 25.531 0.697 1 83.38 76 ALA B N 1
ATOM 2513 C CA . ALA B 1 76 ? 5.309 25.094 -0.692 1 83.38 76 ALA B CA 1
ATOM 2514 C C . ALA B 1 76 ? 3.93 25.094 -1.346 1 83.38 76 ALA B C 1
ATOM 2516 O O . ALA B 1 76 ? 3.812 24.938 -2.564 1 83.38 76 ALA B O 1
ATOM 2517 N N . GLY B 1 77 ? 2.834 25.219 -0.521 1 83.44 77 GLY B N 1
ATOM 2518 C CA . GLY B 1 77 ? 1.489 25.281 -1.068 1 83.44 77 GLY B CA 1
ATOM 2519 C C . GLY B 1 77 ? 0.72 23.984 -0.923 1 83.44 77 GLY B C 1
ATOM 2520 O O . GLY B 1 77 ? -0.355 23.828 -1.505 1 83.44 77 GLY B O 1
ATOM 2521 N N . ILE B 1 78 ? 1.257 23.062 -0.198 1 87.62 78 ILE B N 1
ATOM 2522 C CA . ILE B 1 78 ? 0.542 21.812 0.084 1 87.62 78 ILE B CA 1
ATOM 2523 C C . ILE B 1 78 ? -0.614 22.094 1.043 1 87.62 78 ILE B C 1
ATOM 2525 O O . ILE B 1 78 ? -0.411 22.656 2.123 1 87.62 78 ILE B O 1
ATOM 2529 N N . THR B 1 79 ? -1.783 21.656 0.636 1 88.19 79 THR B N 1
ATOM 2530 C CA . THR B 1 79 ? -2.973 22.094 1.356 1 88.19 79 THR B CA 1
ATOM 2531 C C . THR B 1 79 ? -3.42 21.047 2.359 1 88.19 79 THR B C 1
ATOM 2533 O O . THR B 1 79 ? -4.195 21.328 3.273 1 88.19 79 THR B O 1
ATOM 2536 N N . LYS B 1 80 ? -2.996 19.812 2.211 1 91.19 80 LYS B N 1
ATOM 2537 C CA . LYS B 1 80 ? -3.391 18.719 3.098 1 91.19 80 LYS B CA 1
ATOM 2538 C C . LYS B 1 80 ? -2.191 17.844 3.473 1 91.19 80 LYS B C 1
ATOM 2540 O O . LYS B 1 80 ? -1.37 17.516 2.617 1 91.19 80 LYS B O 1
ATOM 2545 N N . ILE B 1 81 ? -2.111 17.609 4.758 1 92.19 81 ILE B N 1
ATOM 2546 C CA . ILE B 1 81 ? -1.067 16.719 5.25 1 92.19 81 ILE B CA 1
ATOM 2547 C C . ILE B 1 81 ? -1.687 15.641 6.137 1 92.19 81 ILE B C 1
ATOM 2549 O O . ILE B 1 81 ? -2.488 15.945 7.023 1 92.19 81 ILE B O 1
ATOM 2553 N N . THR B 1 82 ? -1.411 14.391 5.836 1 93.31 82 THR B N 1
ATOM 2554 C CA . THR B 1 82 ? -1.819 13.273 6.68 1 93.31 82 THR B CA 1
ATOM 2555 C C . THR B 1 82 ? -0.609 12.641 7.359 1 93.31 82 THR B C 1
ATOM 2557 O O . THR B 1 82 ? 0.394 12.352 6.703 1 93.31 82 THR B O 1
ATOM 2560 N N . LEU B 1 83 ? -0.658 12.586 8.688 1 94.69 83 LEU B N 1
ATOM 2561 C CA . LEU B 1 83 ? 0.361 11.898 9.477 1 94.69 83 LEU B CA 1
ATOM 2562 C C . LEU B 1 83 ? -0.179 10.586 10.031 1 94.69 83 LEU B C 1
ATOM 2564 O O . LEU B 1 83 ? -1.252 10.555 10.641 1 94.69 83 LEU B O 1
ATOM 2568 N N . TYR B 1 84 ? 0.594 9.477 9.797 1 94.06 84 TYR B N 1
ATOM 2569 C CA . TYR B 1 84 ? 0.144 8.172 10.266 1 94.06 84 TYR B CA 1
ATOM 2570 C C . TYR B 1 84 ? 1.259 7.445 11.008 1 94.06 84 TYR B C 1
ATOM 2572 O O . TYR B 1 84 ? 2.377 7.324 10.5 1 94.06 84 TYR B O 1
ATOM 2580 N N . ASP B 1 85 ? 0.917 7.031 12.195 1 91.94 85 ASP B N 1
ATOM 2581 C CA . ASP B 1 85 ? 1.724 6.043 12.906 1 91.94 85 ASP B CA 1
ATOM 2582 C C . ASP B 1 85 ? 0.839 5.051 13.656 1 91.94 85 ASP B C 1
ATOM 2584 O O . ASP B 1 85 ? -0.105 5.449 14.344 1 91.94 85 ASP B O 1
ATOM 2588 N N . PRO B 1 86 ? 1.166 3.76 13.562 1 91.44 86 PRO B N 1
ATOM 2589 C CA . PRO B 1 86 ? 0.305 2.744 14.172 1 91.44 86 PRO B CA 1
ATOM 2590 C C . PRO B 1 86 ? 0.353 2.766 15.695 1 91.44 86 PRO B C 1
ATOM 2592 O O . PRO B 1 86 ? -0.505 2.172 16.359 1 91.44 86 PRO B O 1
ATOM 2595 N N . TRP B 1 87 ? 1.265 3.492 16.281 1 93.06 87 TRP B N 1
ATOM 2596 C CA . TRP B 1 87 ? 1.441 3.51 17.734 1 93.06 87 TRP B CA 1
ATOM 2597 C C . TRP B 1 87 ? 0.709 4.691 18.359 1 93.06 87 TRP B C 1
ATOM 2599 O O . TRP B 1 87 ? 0.671 4.832 19.578 1 93.06 87 TRP B O 1
ATOM 2609 N N . SER B 1 88 ? 0.179 5.523 17.609 1 93 88 SER B N 1
ATOM 2610 C CA . SER B 1 88 ? -0.492 6.742 18.047 1 93 88 SER B CA 1
ATOM 2611 C C . SER B 1 88 ? 0.457 7.648 18.828 1 93 88 SER B C 1
ATOM 2613 O O . SER B 1 88 ? 0.04 8.328 19.766 1 93 88 SER B O 1
ATOM 2615 N N . TYR B 1 89 ? 1.697 7.539 18.469 1 94.12 89 TYR B N 1
ATOM 2616 C CA . TYR B 1 89 ? 2.689 8.383 19.125 1 94.12 89 TYR B CA 1
ATOM 2617 C C . TYR B 1 89 ? 2.479 9.852 18.766 1 94.12 89 TYR B C 1
ATOM 2619 O O . TYR B 1 89 ? 2.5 10.719 19.641 1 94.12 89 TYR B O 1
ATOM 2627 N N . ILE B 1 90 ? 2.279 10.141 17.516 1 93.75 90 ILE B N 1
ATOM 2628 C CA . ILE B 1 90 ? 2.098 11.508 17.047 1 93.75 90 ILE B CA 1
ATOM 2629 C C . ILE B 1 90 ? 0.834 12.102 17.656 1 93.75 90 ILE B C 1
ATOM 2631 O O . ILE B 1 90 ? 0.845 13.242 18.141 1 93.75 90 ILE B O 1
ATOM 2635 N N . PHE B 1 91 ? -0.188 11.328 17.656 1 91.38 91 PHE B N 1
ATOM 2636 C CA . PHE B 1 91 ? -1.44 11.789 18.234 1 91.38 91 PHE B CA 1
ATOM 2637 C C . PHE B 1 91 ? -1.27 12.094 19.719 1 91.38 91 PHE B C 1
ATOM 2639 O O . PHE B 1 91 ? -1.734 13.125 20.219 1 91.38 91 PHE B O 1
ATOM 2646 N N . SER B 1 92 ? -0.628 11.234 20.438 1 93.88 92 SER B N 1
ATOM 2647 C CA . SER B 1 92 ? -0.431 11.414 21.875 1 93.88 92 SER B CA 1
ATOM 2648 C C . SER B 1 92 ? 0.393 12.664 22.156 1 93.88 92 SER B C 1
ATOM 2650 O O . SER B 1 92 ? 0.271 13.258 23.234 1 93.88 92 SER B O 1
ATOM 2652 N N . ASN B 1 93 ? 1.229 13.055 21.219 1 94 93 ASN B N 1
ATOM 2653 C CA . ASN B 1 93 ? 2.098 14.211 21.391 1 94 93 ASN B CA 1
ATOM 2654 C C . ASN B 1 93 ? 1.704 15.352 20.469 1 94 93 ASN B C 1
ATOM 2656 O O . ASN B 1 93 ? 2.553 16.156 20.062 1 94 93 ASN B O 1
ATOM 2660 N N . ARG B 1 94 ? 0.43 15.336 20.094 1 91.75 94 ARG B N 1
ATOM 2661 C CA . ARG B 1 94 ? -0.031 16.281 19.078 1 91.75 94 ARG B CA 1
ATOM 2662 C C . ARG B 1 94 ? 0.144 17.719 19.547 1 91.75 94 ARG B C 1
ATOM 2664 O O . ARG B 1 94 ? 0.422 18.609 18.75 1 91.75 94 ARG B O 1
ATOM 2671 N N . GLU B 1 95 ? 0.029 18 20.859 1 92.12 95 GLU B N 1
ATOM 2672 C CA . GLU B 1 95 ? 0.195 19.359 21.375 1 92.12 95 GLU B CA 1
ATOM 2673 C C . GLU B 1 95 ? 1.644 19.828 21.25 1 92.12 95 GLU B C 1
ATOM 2675 O O . GLU B 1 95 ? 1.903 20.984 20.906 1 92.12 95 GLU B O 1
ATOM 2680 N N . ILE B 1 96 ? 2.529 18.938 21.562 1 93.94 96 ILE B N 1
ATOM 2681 C CA . ILE B 1 96 ? 3.943 19.25 21.391 1 93.94 96 ILE B CA 1
ATOM 2682 C C . ILE B 1 96 ? 4.238 19.547 19.922 1 93.94 96 ILE B C 1
ATOM 2684 O O . ILE B 1 96 ? 4.922 20.516 19.594 1 93.94 96 ILE B O 1
ATOM 2688 N N . LEU B 1 97 ? 3.658 18.734 19.016 1 92.56 97 LEU B N 1
ATOM 2689 C CA . LEU B 1 97 ? 3.846 18.922 17.578 1 92.56 97 LEU B CA 1
ATOM 2690 C C . LEU B 1 97 ? 3.303 20.281 17.141 1 92.56 97 LEU B C 1
ATOM 2692 O O . LEU B 1 97 ? 3.955 21 16.375 1 92.56 97 LEU B O 1
ATOM 2696 N N . ARG B 1 98 ? 2.154 20.594 17.625 1 90.62 98 ARG B N 1
ATOM 2697 C CA . ARG B 1 98 ? 1.536 21.875 17.297 1 90.62 98 ARG B CA 1
ATOM 2698 C C . ARG B 1 98 ? 2.416 23.047 17.734 1 90.62 98 ARG B C 1
ATOM 2700 O O . ARG B 1 98 ? 2.635 23.984 16.984 1 90.62 98 ARG B O 1
ATOM 2707 N N . GLU B 1 99 ? 2.924 22.938 18.922 1 92.5 99 GLU B N 1
ATOM 2708 C CA . GLU B 1 99 ? 3.766 24 19.469 1 92.5 99 GLU B CA 1
ATOM 2709 C C . GLU B 1 99 ? 5.051 24.156 18.656 1 92.5 99 GLU B C 1
ATOM 2711 O O . GLU B 1 99 ? 5.449 25.281 18.312 1 92.5 99 GLU B O 1
ATOM 2716 N N . LEU B 1 100 ? 5.656 23.047 18.375 1 90.38 100 LEU B N 1
ATOM 2717 C CA . LEU B 1 100 ? 6.879 23.062 17.578 1 90.38 100 LEU B CA 1
ATOM 2718 C C . LEU B 1 100 ? 6.625 23.672 16.203 1 90.38 100 LEU B C 1
ATOM 2720 O O . LEU B 1 100 ? 7.434 24.453 15.703 1 90.38 100 LEU B O 1
ATOM 2724 N N . THR B 1 101 ? 5.496 23.312 15.594 1 89.69 101 THR B N 1
ATOM 2725 C CA . THR B 1 101 ? 5.121 23.797 14.281 1 89.69 101 THR B CA 1
ATOM 2726 C C . THR B 1 101 ? 4.938 25.312 14.305 1 89.69 101 THR B C 1
ATOM 2728 O O . THR B 1 101 ? 5.449 26.031 13.438 1 89.69 101 THR B O 1
ATOM 2731 N N . ASN B 1 102 ? 4.293 25.781 15.297 1 88.31 102 ASN B N 1
ATOM 2732 C CA . ASN B 1 102 ? 4.078 27.219 15.453 1 88.31 102 ASN B CA 1
ATOM 2733 C C . ASN B 1 102 ? 5.391 27.969 15.664 1 88.31 102 ASN B C 1
ATOM 2735 O O . ASN B 1 102 ? 5.594 29.047 15.102 1 88.31 102 ASN B O 1
ATOM 2739 N N . GLU B 1 103 ? 6.215 27.438 16.484 1 89.12 103 GLU B N 1
ATOM 2740 C CA . GLU B 1 103 ? 7.516 28.047 16.734 1 89.12 103 GLU B CA 1
ATOM 2741 C C . GLU B 1 103 ? 8.328 28.172 15.461 1 89.12 103 GLU B C 1
ATOM 2743 O O . GLU B 1 103 ? 8.922 29.219 15.188 1 89.12 103 GLU B O 1
ATOM 2748 N N . PHE B 1 104 ? 8.328 27.125 14.711 1 85.69 104 PHE B N 1
ATOM 2749 C CA . PHE B 1 104 ? 9.102 27.125 13.477 1 85.69 104 PHE B CA 1
ATOM 2750 C C . PHE B 1 104 ? 8.477 28.062 12.445 1 85.69 104 PHE B C 1
ATOM 2752 O O . PHE B 1 104 ? 9.195 28.719 11.672 1 85.69 104 PHE B O 1
ATOM 2759 N N . MET B 1 105 ? 7.207 28.125 12.375 1 84.81 105 MET B N 1
ATOM 2760 C CA . MET B 1 105 ? 6.504 29 11.445 1 84.81 105 MET B CA 1
ATOM 2761 C C . MET B 1 105 ? 6.863 30.453 11.703 1 84.81 105 MET B C 1
ATOM 2763 O O . MET B 1 105 ? 7.008 31.25 10.766 1 84.81 105 MET B O 1
ATOM 2767 N N . HIS B 1 106 ? 6.961 30.859 12.875 1 81.81 106 HIS B N 1
ATOM 2768 C CA . HIS B 1 106 ? 7.234 32.25 13.258 1 81.81 106 HIS B CA 1
ATOM 2769 C C . HIS B 1 106 ? 8.695 32.594 13.023 1 81.81 106 HIS B C 1
ATOM 2771 O O . HIS B 1 106 ? 9.039 33.781 12.859 1 81.81 106 HIS B O 1
ATOM 2777 N N . THR B 1 107 ? 9.555 31.672 13.07 1 74.25 107 THR B N 1
ATOM 2778 C CA . THR B 1 107 ? 10.969 31.938 12.828 1 74.25 107 THR B CA 1
ATOM 2779 C C . THR B 1 107 ? 11.234 32.156 11.344 1 74.25 107 THR B C 1
ATOM 2781 O O . THR B 1 107 ? 12.148 32.875 10.969 1 74.25 107 THR B O 1
ATOM 2784 N N . LYS B 1 108 ? 10.586 31.453 10.484 1 62.31 108 LYS B N 1
ATOM 2785 C CA . LYS B 1 108 ? 10.859 31.531 9.055 1 62.31 108 LYS B CA 1
ATOM 2786 C C . LYS B 1 108 ? 10.211 32.75 8.43 1 62.31 108 LYS B C 1
ATOM 2788 O O . LYS B 1 108 ? 10.859 33.5 7.68 1 62.31 108 LYS B O 1
ATOM 2793 N N . ARG B 1 109 ? 8.922 32.938 8.242 1 58.16 109 ARG B N 1
ATOM 2794 C CA . ARG B 1 109 ? 8.32 34.094 7.59 1 58.16 109 ARG B CA 1
ATOM 2795 C C . ARG B 1 109 ? 7.074 34.562 8.344 1 58.16 109 ARG B C 1
ATOM 2797 O O . ARG B 1 109 ? 5.977 34.031 8.109 1 58.16 109 ARG B O 1
ATOM 2804 N N . PRO B 1 110 ? 7.352 35.469 9.328 1 53.22 110 PRO B N 1
ATOM 2805 C CA . PRO B 1 110 ? 6.23 35.969 10.109 1 53.22 110 PRO B CA 1
ATOM 2806 C C . PRO B 1 110 ? 5.09 36.5 9.227 1 53.22 110 PRO B C 1
ATOM 2808 O O . PRO B 1 110 ? 3.939 36.562 9.672 1 53.22 110 PRO B O 1
ATOM 2811 N N . LYS B 1 111 ? 5.375 36.875 8.039 1 51.84 111 LYS B N 1
ATOM 2812 C CA . LYS B 1 111 ? 4.395 37.688 7.305 1 51.84 111 LYS B CA 1
ATOM 2813 C C . LYS B 1 111 ? 3.422 36.781 6.539 1 51.84 111 LYS B C 1
ATOM 2815 O O . LYS B 1 111 ? 2.432 37.281 5.984 1 51.84 111 LYS B O 1
ATOM 2820 N N . GLU B 1 112 ? 3.75 35.594 6.27 1 53.75 112 GLU B N 1
ATOM 2821 C CA . GLU B 1 112 ? 2.855 34.844 5.387 1 53.75 112 GLU B CA 1
ATOM 2822 C C . GLU B 1 112 ? 1.762 34.156 6.184 1 53.75 112 GLU B C 1
ATOM 2824 O O . GLU B 1 112 ? 1.996 33.688 7.309 1 53.75 112 GLU B O 1
ATOM 2829 N N . VAL B 1 113 ? 0.497 34.531 5.812 1 55.84 113 VAL B N 1
ATOM 2830 C CA . VAL B 1 113 ? -0.739 34.062 6.438 1 55.84 113 VAL B CA 1
ATOM 2831 C C . VAL B 1 113 ? -0.919 32.562 6.18 1 55.84 113 VAL B C 1
ATOM 2833 O O . VAL B 1 113 ? -1.577 32.156 5.215 1 55.84 113 VAL B O 1
ATOM 2836 N N . ILE B 1 114 ? 0.057 31.75 6.559 1 60.59 114 ILE B N 1
ATOM 2837 C CA . ILE B 1 114 ? -0.135 30.297 6.508 1 60.59 114 ILE B CA 1
ATOM 2838 C C . ILE B 1 114 ? -0.751 29.812 7.82 1 60.59 114 ILE B C 1
ATOM 2840 O O . ILE B 1 114 ? -0.291 30.188 8.906 1 60.59 114 ILE B O 1
ATOM 2844 N N . ASP B 1 115 ? -1.945 29.234 7.629 1 74.12 115 ASP B N 1
ATOM 2845 C CA . ASP B 1 115 ? -2.607 28.641 8.789 1 74.12 115 ASP B CA 1
ATOM 2846 C C . ASP B 1 115 ? -2.555 27.109 8.734 1 74.12 115 ASP B C 1
ATOM 2848 O O . ASP B 1 115 ? -2.879 26.516 7.707 1 74.12 115 ASP B O 1
ATOM 2852 N N . ILE B 1 116 ? -1.886 26.516 9.672 1 70.88 116 ILE B N 1
ATOM 2853 C CA . ILE B 1 116 ? -1.839 25.078 9.828 1 70.88 116 ILE B CA 1
ATOM 2854 C C . ILE B 1 116 ? -2.865 24.625 10.867 1 70.88 116 ILE B C 1
ATOM 2856 O O . ILE B 1 116 ? -2.826 25.078 12.016 1 70.88 116 ILE B O 1
ATOM 2860 N N . GLU B 1 117 ? -3.83 23.828 10.367 1 73 117 GLU B N 1
ATOM 2861 C CA . GLU B 1 117 ? -4.863 23.328 11.273 1 73 117 GLU B CA 1
ATOM 2862 C C . GLU B 1 117 ? -4.758 21.812 11.461 1 73 117 GLU B C 1
ATOM 2864 O O . GLU B 1 117 ? -4.711 21.078 10.477 1 73 117 GLU B O 1
ATOM 2869 N N . PHE B 1 118 ? -4.582 21.375 12.664 1 69.81 118 PHE B N 1
ATOM 2870 C CA . PHE B 1 118 ? -4.555 19.953 12.992 1 69.81 118 PHE B CA 1
ATOM 2871 C C . PHE B 1 118 ? -5.969 19.422 13.219 1 69.81 118 PHE B C 1
ATOM 2873 O O . PHE B 1 118 ? -6.727 19.984 14.016 1 69.81 118 PHE B O 1
ATOM 2880 N N . PHE B 1 119 ? -6.457 18.641 12.188 1 64.81 119 PHE B N 1
ATOM 2881 C CA . PHE B 1 119 ? -7.805 18.094 12.281 1 64.81 119 PHE B CA 1
ATOM 2882 C C . PHE B 1 119 ? -7.816 16.828 13.133 1 64.81 119 PHE B C 1
ATOM 2884 O O . PHE B 1 119 ? -7.246 15.812 12.742 1 64.81 119 PHE B O 1
ATOM 2891 N N . ASP B 1 120 ? -7.445 17.109 14.312 1 53.75 120 ASP B N 1
ATOM 2892 C CA . ASP B 1 120 ? -7.672 15.844 15 1 53.75 120 ASP B CA 1
ATOM 2893 C C . ASP B 1 120 ? -9.039 15.258 14.641 1 53.75 120 ASP B C 1
ATOM 2895 O O . ASP B 1 120 ? -9.141 14.078 14.297 1 53.75 120 ASP B O 1
ATOM 2899 N N . SER B 1 121 ? -10.102 15.5 15.359 1 44.84 121 SER B N 1
ATOM 2900 C CA . SER B 1 121 ? -11.484 15.062 15.211 1 44.84 121 SER B CA 1
ATOM 2901 C C . SER B 1 121 ? -12.25 15.953 14.242 1 44.84 121 SER B C 1
ATOM 2903 O O . SER B 1 121 ? -11.695 16.922 13.711 1 44.84 121 SER B O 1
ATOM 2905 N N . ASP B 1 122 ? -13.625 16.031 14.297 1 43.31 122 ASP B N 1
ATOM 2906 C CA . ASP B 1 122 ? -14.875 16.453 13.672 1 43.31 122 ASP B CA 1
ATOM 2907 C C . ASP B 1 122 ? -14.797 17.906 13.219 1 43.31 122 ASP B C 1
ATOM 2909 O O . ASP B 1 122 ? -15.805 18.484 12.797 1 43.31 122 ASP B O 1
ATOM 2913 N N . HIS B 1 123 ? -13.727 18.672 13.5 1 44.31 123 HIS B N 1
ATOM 2914 C CA . HIS B 1 123 ? -14.117 20.062 13.289 1 44.31 123 HIS B CA 1
ATOM 2915 C C . HIS B 1 123 ? -13.375 20.672 12.109 1 44.31 123 HIS B C 1
ATOM 2917 O O . HIS B 1 123 ? -12.141 20.75 12.125 1 44.31 123 HIS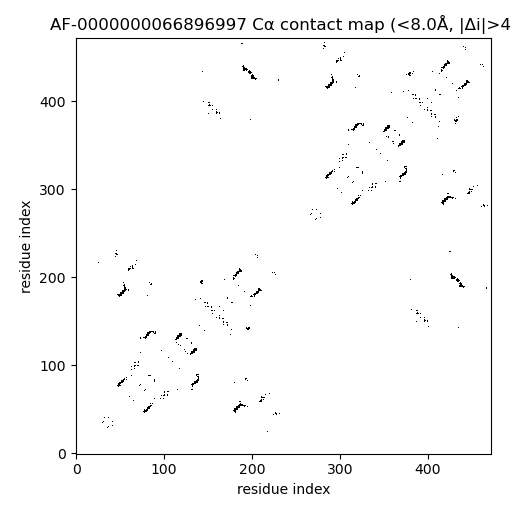 B O 1
ATOM 2923 N N . PRO B 1 124 ? -13.992 20.625 10.953 1 44.59 124 PRO B N 1
ATOM 2924 C CA . PRO B 1 124 ? -13.391 21.375 9.836 1 44.59 124 PRO B CA 1
ATOM 2925 C C . PRO B 1 124 ? -13.102 22.828 10.188 1 44.59 124 PRO B C 1
ATOM 2927 O O . PRO B 1 124 ? -13.961 23.516 10.727 1 44.59 124 PRO B O 1
ATOM 2930 N N . ILE B 1 125 ? -12.047 23.25 10.57 1 43.19 125 ILE B N 1
ATOM 2931 C CA . ILE B 1 125 ? -11.867 24.688 10.719 1 43.19 125 ILE B CA 1
ATOM 2932 C C . ILE B 1 125 ? -11.531 25.312 9.367 1 43.19 125 ILE B C 1
ATOM 2934 O O . ILE B 1 125 ? -10.477 25.031 8.797 1 43.19 125 ILE B O 1
ATOM 2938 N N . ILE B 1 126 ? -12.484 25.578 8.508 1 44 126 ILE B N 1
ATOM 2939 C CA . ILE B 1 126 ? -12.289 26.281 7.246 1 44 126 ILE B CA 1
ATOM 2940 C C . ILE B 1 126 ? -12.023 27.766 7.516 1 44 126 ILE B C 1
ATOM 2942 O O . ILE B 1 126 ? -12.844 28.453 8.141 1 44 126 ILE B O 1
ATOM 2946 N N . HIS B 1 127 ? -10.836 28.141 7.59 1 44.91 127 HIS B N 1
ATOM 2947 C CA . HIS B 1 127 ? -10.633 29.594 7.555 1 44.91 127 HIS B CA 1
ATOM 2948 C C . HIS B 1 127 ? -10.5 30.078 6.117 1 44.91 127 HIS B C 1
ATOM 2950 O O . HIS B 1 127 ? -9.633 29.625 5.375 1 44.91 127 HIS B O 1
ATOM 2956 N N . PRO B 1 128 ? -11.438 30.828 5.512 1 46.62 128 PRO B N 1
ATOM 2957 C CA . PRO B 1 128 ? -11.594 31.312 4.137 1 46.62 128 PRO B CA 1
ATOM 2958 C C . PRO B 1 128 ? -10.336 32 3.605 1 46.62 128 PRO B C 1
ATOM 2960 O O . PRO B 1 128 ? -10.062 31.953 2.404 1 46.62 128 PRO B O 1
ATOM 2963 N N . ASN B 1 129 ? -9.711 32.938 4.285 1 49.47 129 ASN B N 1
ATOM 2964 C CA . ASN B 1 129 ? -8.781 33.906 3.686 1 49.47 129 ASN B CA 1
ATOM 2965 C C . ASN B 1 129 ? -7.359 33.375 3.672 1 49.47 129 ASN B C 1
ATOM 2967 O O . ASN B 1 129 ? -6.43 34.062 3.246 1 49.47 129 ASN B O 1
ATOM 2971 N N . PHE B 1 130 ? -6.988 32.312 4.289 1 52.75 130 PHE B N 1
ATOM 2972 C CA . PHE B 1 130 ? -5.602 31.891 4.449 1 52.75 130 PHE B CA 1
ATOM 2973 C C . PHE B 1 130 ? -5.344 30.594 3.691 1 52.75 130 PHE B C 1
ATOM 2975 O O . PHE B 1 130 ? -6.262 29.797 3.479 1 52.75 130 PHE B O 1
ATOM 2982 N N . ILE B 1 131 ? -4.141 30.734 2.93 1 58.62 131 ILE B N 1
ATOM 2983 C CA . ILE B 1 131 ? -3.666 29.422 2.498 1 58.62 131 ILE B CA 1
ATOM 2984 C C . ILE B 1 131 ? -3.635 28.469 3.689 1 58.62 131 ILE B C 1
ATOM 2986 O O . ILE B 1 131 ? -2.992 28.75 4.703 1 58.62 131 ILE B O 1
ATOM 2990 N N . HIS B 1 132 ? -4.547 27.625 3.664 1 79.31 132 HIS B N 1
ATOM 2991 C CA . HIS B 1 132 ? -4.762 26.75 4.809 1 79.31 132 HIS B CA 1
ATOM 2992 C C . HIS B 1 132 ? -4.262 25.328 4.52 1 79.31 132 HIS B C 1
ATOM 2994 O O . HIS B 1 132 ? -4.496 24.797 3.434 1 79.31 132 HIS B O 1
ATOM 3000 N N . THR B 1 133 ? -3.184 25.016 5.344 1 86.19 133 THR B N 1
ATOM 3001 C CA . THR B 1 133 ? -2.781 23.609 5.309 1 86.19 133 THR B CA 1
ATOM 3002 C C . THR B 1 133 ? -3.436 22.828 6.445 1 86.19 133 THR B C 1
ATOM 3004 O O . THR B 1 133 ? -3.344 23.219 7.609 1 86.19 133 THR B O 1
ATOM 3007 N N . ALA B 1 134 ? -4.234 21.844 6.105 1 88.81 134 ALA B N 1
ATOM 3008 C CA . ALA B 1 134 ? -4.879 20.984 7.094 1 88.81 134 ALA B CA 1
ATOM 3009 C C . ALA B 1 134 ? -4.004 19.766 7.41 1 88.81 134 ALA B C 1
ATOM 3011 O O . ALA B 1 134 ? -3.5 19.109 6.504 1 88.81 134 ALA B O 1
ATOM 3012 N N . VAL B 1 135 ? -3.814 19.547 8.719 1 91.44 135 VAL B N 1
ATOM 3013 C CA . VAL B 1 135 ? -3.043 18.391 9.156 1 91.44 135 VAL B CA 1
ATOM 3014 C C . VAL B 1 135 ? -3.963 17.375 9.844 1 91.44 135 VAL B C 1
ATOM 3016 O O . VAL B 1 135 ? -4.648 17.719 10.812 1 91.44 135 VAL B O 1
ATOM 3019 N N . LYS B 1 136 ? -4.012 16.172 9.305 1 91.56 136 LYS B N 1
ATOM 3020 C CA . LYS B 1 136 ? -4.789 15.086 9.898 1 91.56 136 LYS B CA 1
ATOM 3021 C C . LYS B 1 136 ? -3.877 13.992 10.445 1 91.56 136 LYS B C 1
ATOM 3023 O O . LYS B 1 136 ? -2.943 13.555 9.766 1 91.56 136 LYS B O 1
ATOM 3028 N N . ILE B 1 137 ? -4.121 13.68 11.68 1 93.44 137 ILE B N 1
ATOM 3029 C CA . ILE B 1 137 ? -3.359 12.609 12.305 1 93.44 137 ILE B CA 1
ATOM 3030 C C . ILE B 1 137 ? -4.199 11.336 12.344 1 93.44 137 ILE B C 1
ATOM 3032 O O . ILE B 1 137 ? -5.316 11.336 12.867 1 93.44 137 ILE B O 1
ATOM 3036 N N . LEU B 1 138 ? -3.705 10.273 11.766 1 91.88 138 LEU B N 1
ATOM 3037 C CA . LEU B 1 138 ? -4.375 8.977 11.719 1 91.88 138 LEU B CA 1
ATOM 3038 C C . LEU B 1 138 ? -3.586 7.93 12.492 1 91.88 138 LEU B C 1
ATOM 3040 O O . LEU B 1 138 ? -2.393 8.109 12.75 1 91.88 138 LEU B O 1
ATOM 3044 N N . GLY B 1 139 ? -4.289 6.879 12.875 1 91 139 GLY B N 1
ATOM 3045 C CA . GLY B 1 139 ? -3.686 5.77 13.602 1 91 139 GLY B CA 1
ATOM 3046 C C . GLY B 1 139 ? -4.18 4.414 13.133 1 91 139 GLY B C 1
ATOM 3047 O O . GLY B 1 139 ? -4.75 4.297 12.047 1 91 139 GLY B O 1
ATOM 3048 N N . ALA B 1 140 ? -3.932 3.434 13.992 1 88.75 140 ALA B N 1
ATOM 3049 C CA . ALA B 1 140 ? -4.223 2.043 13.648 1 88.75 140 ALA B CA 1
ATOM 3050 C C . ALA B 1 140 ? -5.715 1.84 13.398 1 88.75 140 ALA B C 1
ATOM 3052 O O . ALA B 1 140 ? -6.105 0.977 12.609 1 88.75 140 ALA B O 1
ATOM 3053 N N . GLN B 1 141 ? -6.531 2.664 13.938 1 89.5 141 GLN B N 1
ATOM 3054 C CA . GLN B 1 141 ? -7.977 2.504 13.812 1 89.5 141 GLN B CA 1
ATOM 3055 C C . GLN B 1 141 ? -8.484 3.113 12.508 1 89.5 141 GLN B C 1
ATOM 3057 O O . GLN B 1 141 ? -9.664 2.967 12.172 1 89.5 141 GLN B O 1
ATOM 3062 N N . ASP B 1 142 ? -7.625 3.668 11.773 1 90.44 142 ASP B N 1
ATOM 3063 C CA . ASP B 1 142 ? -8.039 4.363 10.555 1 90.44 142 ASP B CA 1
ATOM 3064 C C . ASP B 1 142 ? -7.648 3.574 9.312 1 90.44 142 ASP B C 1
ATOM 3066 O O . ASP B 1 142 ? -7.684 4.105 8.195 1 90.44 142 ASP B O 1
ATOM 3070 N N . GLY B 1 143 ? -7.254 2.383 9.5 1 90 143 GLY B N 1
ATOM 3071 C CA . GLY B 1 143 ? -6.953 1.475 8.406 1 90 143 GLY B CA 1
ATOM 3072 C C . GLY B 1 143 ? -8.117 0.582 8.031 1 90 143 GLY B C 1
ATOM 3073 O O . GLY B 1 143 ? -9.172 1.07 7.613 1 90 143 GLY B O 1
ATOM 3074 N N . ARG B 1 144 ? -7.977 -0.654 8.25 1 91.25 144 ARG B N 1
ATOM 3075 C CA . ARG B 1 144 ? -9.016 -1.631 7.949 1 91.25 144 ARG B CA 1
ATOM 3076 C C . ARG B 1 144 ? -10.297 -1.32 8.719 1 91.25 144 ARG B C 1
ATOM 3078 O O . ARG B 1 144 ? -11.398 -1.466 8.188 1 91.25 144 ARG B O 1
ATOM 3085 N N . GLN B 1 145 ? -10.094 -0.842 9.891 1 92.44 145 GLN B N 1
ATOM 3086 C CA . GLN B 1 145 ? -11.25 -0.575 10.742 1 92.44 145 GLN B CA 1
ATOM 3087 C C . GLN B 1 145 ? -12.109 0.542 10.164 1 92.44 145 GLN B C 1
ATOM 3089 O O . GLN B 1 145 ? -13.336 0.542 10.336 1 92.44 145 GLN B O 1
ATOM 3094 N N . SER B 1 146 ? -11.516 1.473 9.523 1 92.75 146 SER B N 1
ATOM 3095 C CA . SER B 1 146 ? -12.281 2.549 8.906 1 92.75 146 SER B CA 1
ATOM 3096 C C . SER B 1 146 ? -13.195 2.014 7.812 1 92.75 146 SER B C 1
ATOM 3098 O O . SER B 1 146 ? -14.32 2.49 7.645 1 92.75 146 SER B O 1
ATOM 3100 N N . ILE B 1 147 ? -12.773 1.062 7.09 1 93 147 ILE B N 1
ATOM 3101 C CA . ILE B 1 147 ? -13.57 0.438 6.043 1 93 147 ILE B CA 1
ATOM 3102 C C . ILE B 1 147 ? -14.727 -0.339 6.676 1 93 147 ILE B C 1
ATOM 3104 O O . ILE B 1 147 ? -15.859 -0.283 6.188 1 93 147 ILE B O 1
ATOM 3108 N N . VAL B 1 148 ? -14.391 -1.023 7.742 1 94 148 VAL B N 1
ATOM 3109 C CA . VAL B 1 148 ? -15.414 -1.774 8.453 1 94 148 VAL B CA 1
ATOM 3110 C C . VAL B 1 148 ? -16.516 -0.826 8.93 1 94 148 VAL B C 1
ATOM 3112 O O . VAL B 1 148 ? -17.703 -1.105 8.758 1 94 148 VAL B O 1
ATOM 3115 N N . ARG B 1 149 ? -16.078 0.286 9.516 1 93.75 149 ARG B N 1
ATOM 3116 C CA . ARG B 1 149 ? -17.047 1.275 9.977 1 93.75 149 ARG B CA 1
ATOM 3117 C C . ARG B 1 149 ? -17.906 1.774 8.828 1 93.75 149 ARG B C 1
ATOM 3119 O O . ARG B 1 149 ? -19.125 1.93 8.977 1 93.75 149 ARG B O 1
ATOM 3126 N N . ALA B 1 150 ? -17.281 2.02 7.715 1 93.38 150 ALA B N 1
ATOM 3127 C CA . ALA B 1 150 ? -18.016 2.465 6.535 1 93.38 150 ALA B CA 1
ATOM 3128 C C . ALA B 1 150 ? -19.031 1.409 6.09 1 93.38 150 ALA B C 1
ATOM 3130 O O . ALA B 1 150 ? -20.172 1.731 5.781 1 93.38 150 ALA B O 1
ATOM 3131 N N . CYS B 1 151 ? -18.609 0.181 6.09 1 93.44 151 CYS B N 1
ATOM 3132 C CA . CYS B 1 151 ? -19.469 -0.917 5.676 1 93.44 151 CYS B CA 1
ATOM 3133 C C . CYS B 1 151 ? -20.656 -1.065 6.625 1 93.44 151 CYS B C 1
ATOM 3135 O O . CYS B 1 151 ? -21.797 -1.234 6.184 1 93.44 151 CYS B O 1
ATOM 3137 N N . GLN B 1 152 ? -20.359 -1.027 7.918 1 94.62 152 GLN B N 1
ATOM 3138 C CA . GLN B 1 152 ? -21.406 -1.135 8.914 1 94.62 152 GLN B CA 1
ATOM 3139 C C . GLN B 1 152 ? -22.453 -0.027 8.742 1 94.62 152 GLN B C 1
ATOM 3141 O O . GLN B 1 152 ? -23.656 -0.281 8.797 1 94.62 152 GLN B O 1
ATOM 3146 N N . LYS B 1 153 ? -21.969 1.109 8.547 1 93.69 153 LYS B N 1
ATOM 3147 C CA . LYS B 1 153 ? -22.859 2.254 8.344 1 93.69 153 LYS B CA 1
ATOM 3148 C C . LYS B 1 153 ? -23.719 2.068 7.094 1 93.69 153 LYS B C 1
ATOM 3150 O O . LYS B 1 153 ? -24.938 2.264 7.133 1 93.69 153 LYS B O 1
ATOM 3155 N N . LEU B 1 154 ? -23.109 1.665 5.992 1 93.62 154 LEU B N 1
ATOM 3156 C CA . LEU B 1 154 ? -23.797 1.53 4.711 1 93.62 154 LEU B CA 1
ATOM 3157 C C . LEU B 1 154 ? -24.797 0.377 4.746 1 93.62 154 LEU B C 1
ATOM 3159 O O . LEU B 1 154 ? -25.844 0.438 4.105 1 93.62 154 LEU B O 1
ATOM 3163 N N . CYS B 1 155 ? -24.484 -0.636 5.465 1 91 155 CYS B N 1
ATOM 3164 C CA . CYS B 1 155 ? -25.375 -1.777 5.602 1 91 155 CYS B CA 1
ATOM 3165 C C . CYS B 1 155 ? -26.703 -1.356 6.219 1 91 155 CYS B C 1
ATOM 3167 O O . CYS B 1 155 ? -27.75 -1.937 5.91 1 91 155 CYS B O 1
ATOM 3169 N N . VAL B 1 156 ? -26.703 -0.4 7.09 1 90.56 156 VAL B N 1
ATOM 3170 C CA . VAL B 1 156 ? -27.906 0.093 7.77 1 90.56 156 VAL B CA 1
ATOM 3171 C C . VAL B 1 156 ? -28.641 1.063 6.859 1 90.56 156 VAL B C 1
ATOM 3173 O O . VAL B 1 156 ? -29.875 1.052 6.809 1 90.56 156 VAL B O 1
ATOM 3176 N N . GLU B 1 157 ? -27.922 1.775 6.062 1 89.5 157 GLU B N 1
ATOM 3177 C CA . GLU B 1 157 ? -28.484 2.912 5.344 1 89.5 157 GLU B CA 1
ATOM 3178 C C . GLU B 1 157 ? -28.984 2.5 3.961 1 89.5 157 GLU B C 1
ATOM 3180 O O . GLU B 1 157 ? -29.844 3.16 3.381 1 89.5 157 GLU B O 1
ATOM 3185 N N . CYS B 1 158 ? -28.359 1.472 3.381 1 85.06 158 CYS B N 1
ATOM 3186 C CA . CYS B 1 158 ? -28.75 1.168 2.006 1 85.06 158 CYS B CA 1
ATOM 3187 C C . CYS B 1 158 ? -28.766 -0.337 1.768 1 85.06 158 CYS B C 1
ATOM 3189 O O . CYS B 1 158 ? -28.266 -1.108 2.588 1 85.06 158 CYS B O 1
ATOM 3191 N N . GLU B 1 159 ? -29.438 -0.689 0.634 1 89.69 159 GLU B N 1
ATOM 3192 C CA . GLU B 1 159 ? -29.453 -2.08 0.195 1 89.69 159 GLU B CA 1
ATOM 3193 C C . GLU B 1 159 ? -28.047 -2.551 -0.19 1 89.69 159 GLU B C 1
ATOM 3195 O O . GLU B 1 159 ? -27.266 -1.783 -0.752 1 89.69 159 GLU B O 1
ATOM 3200 N N . PRO B 1 160 ? -27.828 -3.824 0.14 1 88.31 160 PRO B N 1
ATOM 3201 C CA . PRO B 1 160 ? -26.516 -4.383 -0.149 1 88.31 160 PRO B CA 1
ATOM 3202 C C . PRO B 1 160 ? -26.062 -4.113 -1.582 1 88.31 160 PRO B C 1
ATOM 3204 O O . PRO B 1 160 ? -24.891 -3.795 -1.813 1 88.31 160 PRO B O 1
ATOM 3207 N N . ALA B 1 161 ? -26.906 -4.172 -2.529 1 88.62 161 ALA B N 1
ATOM 3208 C CA . ALA B 1 161 ? -26.562 -3.996 -3.939 1 88.62 161 ALA B CA 1
ATOM 3209 C C . ALA B 1 161 ? -26.094 -2.57 -4.215 1 88.62 161 ALA B C 1
ATOM 3211 O O . ALA B 1 161 ? -25.422 -2.316 -5.215 1 88.62 161 ALA B O 1
ATOM 3212 N N . ASN B 1 162 ? -26.406 -1.681 -3.26 1 89.69 162 ASN B N 1
ATOM 3213 C CA . ASN B 1 162 ? -26.094 -0.272 -3.455 1 89.69 162 ASN B CA 1
ATOM 3214 C C . ASN B 1 162 ? -24.75 0.09 -2.811 1 89.69 162 ASN B C 1
ATOM 3216 O O . ASN B 1 162 ? -24.281 1.218 -2.949 1 89.69 162 ASN B O 1
ATOM 3220 N N . ILE B 1 163 ? -24.188 -0.846 -2.17 1 92.69 163 ILE B N 1
ATOM 3221 C CA . ILE B 1 163 ? -22.844 -0.618 -1.63 1 92.69 163 ILE B CA 1
ATOM 3222 C C . ILE B 1 163 ? -21.828 -0.665 -2.758 1 92.69 163 ILE B C 1
ATOM 3224 O O . ILE B 1 163 ? -21.656 -1.695 -3.414 1 92.69 163 ILE B O 1
ATOM 3228 N N . THR B 1 164 ? -21.219 0.499 -2.994 1 94.25 164 THR B N 1
ATOM 3229 C CA . THR B 1 164 ? -20.25 0.622 -4.086 1 94.25 164 THR B CA 1
ATOM 3230 C C . THR B 1 164 ? -18.938 1.206 -3.58 1 94.25 164 THR B C 1
ATOM 3232 O O . THR B 1 164 ? -18.844 1.635 -2.428 1 94.25 164 THR B O 1
ATOM 3235 N N . VAL B 1 165 ? -17.953 1.185 -4.484 1 94 165 VAL B N 1
ATOM 3236 C CA . VAL B 1 165 ? -16.656 1.781 -4.191 1 94 165 VAL B CA 1
ATOM 3237 C C . VAL B 1 165 ? -16.828 3.264 -3.867 1 94 165 VAL B C 1
ATOM 3239 O O . VAL B 1 165 ? -16.219 3.773 -2.92 1 94 165 VAL B O 1
ATOM 3242 N N . GLU B 1 166 ? -17.656 3.881 -4.59 1 94.19 166 GLU B N 1
ATOM 3243 C CA . GLU B 1 166 ? -17.906 5.309 -4.406 1 94.19 166 GLU B CA 1
ATOM 3244 C C . GLU B 1 166 ? -18.516 5.594 -3.035 1 94.19 166 GLU B C 1
ATOM 3246 O O . GLU B 1 166 ? -18.125 6.555 -2.367 1 94.19 166 GLU B O 1
ATOM 3251 N N . GLN B 1 167 ? -19.422 4.805 -2.627 1 94.38 167 GLN B N 1
ATOM 3252 C CA . GLN B 1 167 ? -20.078 5.004 -1.342 1 94.38 167 GLN B CA 1
ATOM 3253 C C . GLN B 1 167 ? -19.094 4.836 -0.185 1 94.38 167 GLN B C 1
ATOM 3255 O O . GLN B 1 167 ? -19.109 5.629 0.76 1 94.38 167 GLN B O 1
ATOM 3260 N N . ILE B 1 168 ? -18.328 3.793 -0.316 1 93.88 168 ILE B N 1
ATOM 3261 C CA . ILE B 1 168 ? -17.328 3.57 0.733 1 93.88 168 I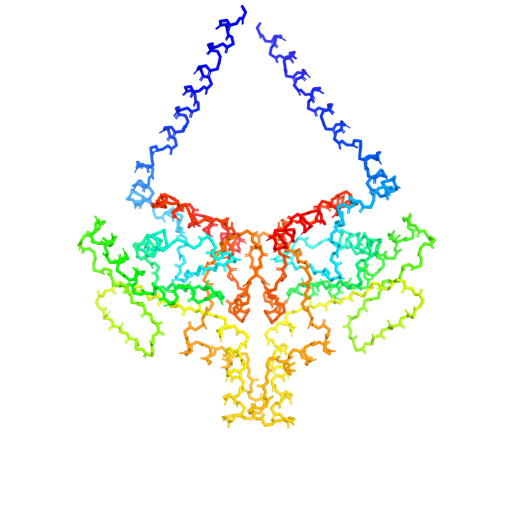LE B CA 1
ATOM 3262 C C . ILE B 1 168 ? -16.344 4.727 0.753 1 93.88 168 ILE B C 1
ATOM 3264 O O 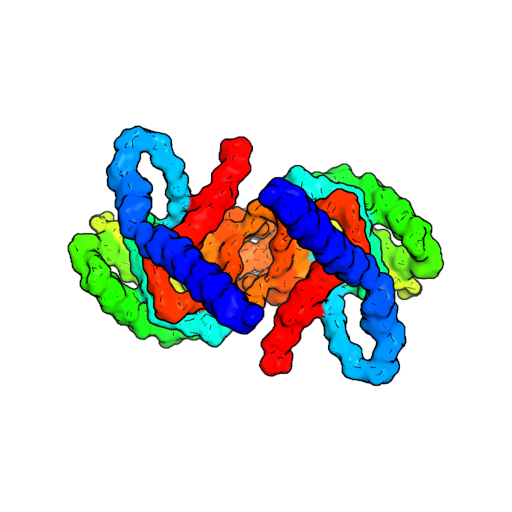. ILE B 1 168 ? -15.992 5.234 1.822 1 93.88 168 ILE B O 1
ATOM 3268 N N . SER B 1 169 ? -15.898 5.141 -0.428 1 93.81 169 SER B N 1
ATOM 3269 C CA . SER B 1 169 ? -14.961 6.25 -0.535 1 93.81 169 SER B CA 1
ATOM 3270 C C . SER B 1 169 ? -15.523 7.52 0.091 1 93.81 169 SER B C 1
ATOM 3272 O O . SER B 1 169 ? -14.805 8.266 0.757 1 93.81 169 SER B O 1
ATOM 3274 N N . GLU B 1 170 ? -16.766 7.746 -0.151 1 93.25 170 GLU B N 1
ATOM 3275 C CA . GLU B 1 170 ? -17.406 8.922 0.413 1 93.25 170 GLU B CA 1
ATOM 3276 C C . GLU B 1 170 ? -17.453 8.859 1.938 1 93.25 170 GLU B C 1
ATOM 3278 O O . GLU B 1 170 ? -17.234 9.875 2.611 1 93.25 170 GLU B O 1
ATOM 3283 N N . CYS B 1 171 ? -17.734 7.711 2.453 1 92.81 171 CYS B N 1
ATOM 3284 C CA . CYS B 1 171 ? -17.734 7.535 3.9 1 92.81 171 CYS B CA 1
ATOM 3285 C C . CYS B 1 171 ? -16.359 7.836 4.484 1 92.81 171 CYS B C 1
ATOM 3287 O O . CYS B 1 171 ? -16.25 8.516 5.508 1 92.81 171 CYS B O 1
ATOM 3289 N N . LEU B 1 172 ? -15.328 7.344 3.834 1 92.88 172 LEU B N 1
ATOM 3290 C CA . LEU B 1 172 ? -13.961 7.559 4.297 1 92.88 172 LEU B CA 1
ATOM 3291 C C . LEU B 1 172 ? -13.57 9.031 4.18 1 92.88 172 LEU B C 1
ATOM 3293 O O . LEU B 1 172 ? -12.938 9.586 5.078 1 92.88 172 LEU B O 1
ATOM 3297 N N . ALA B 1 173 ? -13.977 9.648 3.129 1 90.69 173 ALA B N 1
ATOM 3298 C CA . ALA B 1 173 ? -13.672 11.055 2.906 1 90.69 173 ALA B CA 1
ATOM 3299 C C . ALA B 1 173 ? -14.258 11.93 4.012 1 90.69 173 ALA B C 1
ATOM 3301 O O . ALA B 1 173 ? -13.656 12.922 4.414 1 90.69 173 ALA B O 1
ATOM 3302 N N . LYS B 1 174 ? -15.391 11.547 4.441 1 89.62 174 LYS B N 1
ATOM 3303 C CA . LYS B 1 174 ? -16.031 12.281 5.531 1 89.62 174 LYS B CA 1
ATOM 3304 C C . LYS B 1 174 ? -15.203 12.211 6.809 1 89.62 174 LYS B C 1
ATOM 3306 O O . LYS B 1 174 ? -15.273 13.102 7.656 1 89.62 174 LYS B O 1
ATOM 3311 N N . GLU B 1 175 ? -14.469 11.18 6.895 1 87.25 175 GLU B N 1
ATOM 3312 C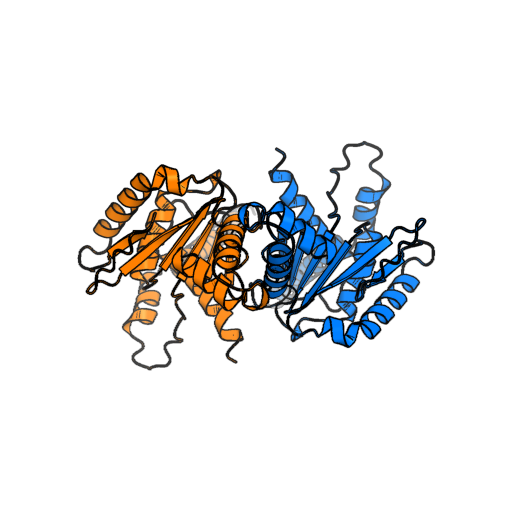 CA . GLU B 1 175 ? -13.547 11.047 8.023 1 87.25 175 GLU B CA 1
ATOM 3313 C C . GLU B 1 175 ? -12.164 11.602 7.672 1 87.25 175 GLU B C 1
ATOM 3315 O O . GLU B 1 175 ? -11.195 11.344 8.391 1 87.25 175 GLU B O 1
ATOM 3320 N N . HIS B 1 176 ? -12.016 12.227 6.59 1 86.81 176 HIS B N 1
ATOM 3321 C CA . HIS B 1 176 ? -10.797 12.859 6.102 1 86.81 176 HIS B CA 1
ATOM 3322 C C . HIS B 1 176 ? -9.734 11.82 5.758 1 86.81 176 HIS B C 1
ATOM 3324 O O . HIS B 1 176 ? -8.539 12.062 5.922 1 86.81 176 HIS B O 1
ATOM 3330 N N . ILE B 1 177 ? -10.211 10.688 5.512 1 90.12 177 ILE B N 1
ATOM 3331 C CA . ILE B 1 177 ? -9.336 9.633 4.992 1 90.12 177 ILE B CA 1
ATOM 3332 C C . ILE B 1 177 ? -9.398 9.617 3.467 1 90.12 177 ILE B C 1
ATOM 3334 O O . ILE B 1 177 ? -10.344 9.078 2.883 1 90.12 177 ILE B O 1
ATOM 3338 N N . CYS B 1 178 ? -8.414 10.219 2.879 1 90.12 178 CYS B N 1
ATOM 3339 C CA . CYS B 1 178 ? -8.391 10.406 1.433 1 90.12 178 CYS B CA 1
ATOM 3340 C C . CYS B 1 178 ? -7.027 10.039 0.854 1 90.12 178 CYS B C 1
ATOM 3342 O O . CYS B 1 178 ? -6.043 9.938 1.588 1 90.12 178 CYS B O 1
ATOM 3344 N N . GLU B 1 179 ? -7.023 9.82 -0.405 1 91.12 179 GLU B N 1
ATOM 3345 C CA . GLU B 1 179 ? -5.809 9.406 -1.096 1 91.12 179 GLU B CA 1
ATOM 3346 C C . GLU B 1 179 ? -4.82 10.555 -1.225 1 91.12 179 GLU B C 1
ATOM 3348 O O . GLU B 1 179 ? -5.145 11.602 -1.8 1 91.12 179 GLU B O 1
ATOM 3353 N N . PRO B 1 180 ? -3.623 10.383 -0.711 1 92.62 180 PRO B N 1
ATOM 3354 C CA . PRO B 1 180 ? -2.59 11.398 -0.943 1 92.62 180 PRO B CA 1
ATOM 3355 C C . PRO B 1 180 ? -1.979 11.305 -2.34 1 92.62 180 PRO B C 1
ATOM 3357 O O . PRO B 1 180 ? -2.047 10.25 -2.979 1 92.62 180 PRO B O 1
ATOM 3360 N N . ASP B 1 181 ? -1.432 12.406 -2.771 1 89.62 181 ASP B N 1
ATOM 3361 C CA . ASP B 1 181 ? -0.672 12.406 -4.02 1 89.62 181 ASP B CA 1
ATOM 3362 C C . ASP B 1 181 ? 0.707 11.781 -3.822 1 89.62 181 ASP B C 1
ATOM 3364 O O . ASP B 1 181 ? 1.188 11.039 -4.684 1 89.62 181 ASP B O 1
ATOM 3368 N N . PHE B 1 182 ? 1.237 12.109 -2.742 1 91.12 182 PHE B N 1
ATOM 3369 C CA . PHE B 1 182 ? 2.607 11.742 -2.404 1 91.12 182 PHE B CA 1
ATOM 3370 C C . PHE B 1 182 ? 2.693 11.219 -0.976 1 91.12 182 PHE B C 1
ATOM 3372 O O . PHE B 1 182 ? 2.078 11.781 -0.067 1 91.12 182 PHE B O 1
ATOM 3379 N N . LEU B 1 183 ? 3.338 10.078 -0.796 1 93 183 LEU B N 1
ATOM 3380 C CA . LEU B 1 183 ? 3.473 9.453 0.515 1 93 183 LEU B CA 1
ATOM 3381 C C . LEU B 1 183 ? 4.938 9.203 0.85 1 93 183 LEU B C 1
ATOM 3383 O O . LEU B 1 183 ? 5.656 8.555 0.082 1 93 183 LEU B O 1
ATOM 3387 N N . LEU B 1 184 ? 5.426 9.852 1.932 1 92.19 184 LEU B N 1
ATOM 3388 C CA . LEU B 1 184 ? 6.734 9.523 2.492 1 92.19 184 LEU B CA 1
ATOM 3389 C C . LEU B 1 184 ? 6.629 8.359 3.475 1 92.19 184 LEU B C 1
ATOM 3391 O O . LEU B 1 184 ? 5.996 8.484 4.527 1 92.19 184 LEU B O 1
ATOM 3395 N N . GLN B 1 185 ? 7.129 7.215 3.08 1 92.5 185 GLN B N 1
ATOM 3396 C CA . GLN B 1 185 ? 7.219 6.066 3.973 1 92.5 185 GLN B CA 1
ATOM 3397 C C . GLN B 1 185 ? 8.531 6.078 4.758 1 92.5 185 GLN B C 1
ATOM 3399 O O . GLN B 1 185 ? 9.602 5.91 4.18 1 92.5 185 GLN B O 1
ATOM 3404 N N . ILE B 1 186 ? 8.461 6.242 6.078 1 91.06 186 ILE B N 1
ATOM 3405 C CA . ILE B 1 186 ? 9.672 6.5 6.855 1 91.06 186 ILE B CA 1
ATOM 3406 C C . ILE B 1 186 ? 9.883 5.379 7.863 1 91.06 186 ILE B C 1
ATOM 3408 O O . ILE B 1 186 ? 9.008 5.102 8.688 1 91.06 186 ILE B O 1
ATOM 3412 N N . GLY B 1 187 ? 11.008 4.793 7.844 1 88.06 187 GLY B N 1
ATOM 3413 C CA . GLY B 1 187 ? 11.391 3.715 8.742 1 88.06 187 GLY B CA 1
ATOM 3414 C C . GLY B 1 187 ? 12.164 2.609 8.055 1 88.06 187 GLY B C 1
ATOM 3415 O O . GLY B 1 187 ? 12.305 2.613 6.828 1 88.06 187 GLY B O 1
ATOM 3416 N N . ASN B 1 188 ? 12.609 1.754 8.836 1 80.94 188 ASN B N 1
ATOM 3417 C CA . ASN B 1 188 ? 13.445 0.687 8.297 1 80.94 188 ASN B CA 1
ATOM 3418 C C . ASN B 1 188 ? 12.609 -0.407 7.641 1 80.94 188 ASN B C 1
ATOM 3420 O O . ASN B 1 188 ? 13.102 -1.128 6.77 1 80.94 188 ASN B O 1
ATOM 3424 N N . LEU B 1 189 ? 11.43 -0.522 8.078 1 80.5 189 LEU B N 1
ATOM 3425 C CA . LEU B 1 189 ? 10.555 -1.54 7.508 1 80.5 189 LEU B CA 1
ATOM 3426 C C . LEU B 1 189 ? 9.82 -1.002 6.281 1 80.5 189 LEU B C 1
ATOM 3428 O O . LEU B 1 189 ? 9.172 0.043 6.352 1 80.5 189 LEU B O 1
ATOM 3432 N N . LYS B 1 190 ? 9.977 -1.634 5.188 1 84.19 190 LYS B N 1
ATOM 3433 C CA . LYS B 1 190 ? 9.336 -1.208 3.947 1 84.19 190 LYS B CA 1
ATOM 3434 C C . LYS B 1 190 ? 7.965 -1.862 3.783 1 84.19 190 LYS B C 1
ATOM 3436 O O . LYS B 1 190 ? 7.75 -2.639 2.852 1 84.19 190 LYS B O 1
ATOM 3441 N N . THR B 1 191 ? 7.137 -1.513 4.738 1 85.31 191 THR B N 1
ATOM 3442 C CA . THR B 1 191 ? 5.762 -2.002 4.785 1 85.31 191 THR B CA 1
ATOM 3443 C C . THR B 1 191 ? 4.777 -0.84 4.879 1 85.31 191 THR B C 1
ATOM 3445 O O . THR B 1 191 ? 5.184 0.316 5.008 1 85.31 191 THR B O 1
ATOM 3448 N N . MET B 1 192 ? 3.557 -1.145 4.789 1 86.88 192 MET B N 1
ATOM 3449 C CA . MET B 1 192 ? 2.541 -0.1 4.891 1 86.88 192 MET B CA 1
ATOM 3450 C C . MET B 1 192 ? 2.027 0.026 6.32 1 86.88 192 MET B C 1
ATOM 3452 O O . MET B 1 192 ? 1.255 0.935 6.629 1 86.88 192 MET B O 1
ATOM 3456 N N . ALA B 1 193 ? 2.412 -0.75 7.191 1 84.56 193 ALA B N 1
ATOM 3457 C CA . ALA B 1 193 ? 2.15 -0.688 8.625 1 84.56 193 ALA B CA 1
ATOM 3458 C C . ALA B 1 193 ? 0.671 -0.431 8.906 1 84.56 193 ALA B C 1
ATOM 3460 O O . ALA B 1 193 ? 0.326 0.336 9.805 1 84.56 193 ALA B O 1
ATOM 3461 N N . GLY B 1 194 ? -0.239 -0.928 8.078 1 86.56 194 GLY B N 1
ATOM 3462 C CA . GLY B 1 194 ? -1.668 -0.841 8.336 1 86.56 194 GLY B CA 1
ATOM 3463 C C . GLY B 1 194 ? -2.297 0.421 7.773 1 86.56 194 GLY B C 1
ATOM 3464 O O . GLY B 1 194 ? -3.49 0.665 7.969 1 86.56 194 GLY B O 1
ATOM 3465 N N . TYR B 1 195 ? -1.506 1.312 7.164 1 88.25 195 TYR B N 1
ATOM 3466 C CA . TYR B 1 195 ? -2.105 2.467 6.508 1 88.25 195 TYR B CA 1
ATOM 3467 C C . TYR B 1 195 ? -3.281 2.047 5.633 1 88.25 195 TYR B C 1
ATOM 3469 O O . TYR B 1 195 ? -3.27 0.962 5.047 1 88.25 195 TYR B O 1
ATOM 3477 N N . SER B 1 196 ? -4.262 3.004 5.617 1 81.38 196 SER B N 1
ATOM 3478 C CA . SER B 1 196 ? -5.5 2.625 4.941 1 81.38 196 SER B CA 1
ATOM 3479 C C . SER B 1 196 ? -5.234 2.162 3.514 1 81.38 196 SER B C 1
ATOM 3481 O O . SER B 1 196 ? -4.797 2.947 2.674 1 81.38 196 SER B O 1
ATOM 3483 N N . PRO B 1 197 ? -5.512 1.024 3.258 1 72.69 197 PRO B N 1
ATOM 3484 C CA . PRO B 1 197 ? -5.25 0.468 1.929 1 72.69 197 PRO B CA 1
ATOM 3485 C C . PRO B 1 197 ? -6.172 1.039 0.856 1 72.69 197 PRO B C 1
ATOM 3487 O O . PRO B 1 197 ? -5.844 1.001 -0.332 1 72.69 197 PRO B O 1
ATOM 3490 N N . TRP B 1 198 ? -7.348 1.563 1.271 1 87.12 198 TRP B N 1
ATOM 3491 C CA . TRP B 1 198 ? -8.359 2.053 0.343 1 87.12 198 TRP B CA 1
ATOM 3492 C C . TRP B 1 198 ? -7.875 3.301 -0.387 1 87.12 198 TRP B C 1
ATOM 3494 O O . TRP B 1 198 ? -8.273 3.555 -1.526 1 87.12 198 TRP B O 1
ATOM 3504 N N . VAL B 1 199 ? -6.973 3.969 0.22 1 88.5 199 VAL B N 1
ATOM 3505 C CA . VAL B 1 199 ? -6.633 5.285 -0.308 1 88.5 199 VAL B CA 1
ATOM 3506 C C . VAL B 1 199 ? -5.207 5.273 -0.854 1 88.5 199 VAL B C 1
ATOM 3508 O O . VAL B 1 199 ? -4.469 6.25 -0.7 1 88.5 199 VAL B O 1
ATOM 3511 N N . LEU B 1 200 ? -4.719 4.234 -1.41 1 87.38 200 LEU B N 1
ATOM 3512 C CA . LEU B 1 200 ? -3.375 4.168 -1.975 1 87.38 200 LEU B CA 1
ATOM 3513 C C . LEU B 1 200 ? -3.41 3.625 -3.398 1 87.38 200 LEU B C 1
ATOM 3515 O O . LEU B 1 200 ? -2.717 2.656 -3.715 1 87.38 200 LEU B O 1
ATOM 3519 N N . ARG B 1 201 ? -4.109 4.18 -4.238 1 82.44 201 ARG B N 1
ATOM 3520 C CA . ARG B 1 201 ? -4.203 3.666 -5.602 1 82.44 201 ARG B CA 1
ATOM 3521 C C . ARG B 1 201 ? -3.082 4.227 -6.473 1 82.44 201 ARG B C 1
ATOM 3523 O O . ARG B 1 201 ? -2.27 3.471 -7.008 1 82.44 201 ARG B O 1
ATOM 3530 N N . ILE B 1 202 ? -3.02 5.559 -6.555 1 82.06 202 ILE B N 1
ATOM 3531 C CA . ILE B 1 202 ? -2.066 6.16 -7.48 1 82.06 202 ILE B CA 1
ATOM 3532 C C . ILE B 1 202 ? -1.028 6.965 -6.703 1 82.06 202 ILE B C 1
ATOM 3534 O O . ILE B 1 202 ? -0.223 7.688 -7.293 1 82.06 202 ILE B O 1
ATOM 3538 N N . THR B 1 203 ? -1.119 6.836 -5.422 1 86.94 203 THR B N 1
ATOM 3539 C CA . THR B 1 203 ? -0.172 7.543 -4.566 1 86.94 203 THR B CA 1
ATOM 3540 C C . THR B 1 203 ? 1.263 7.16 -4.914 1 86.94 203 THR B C 1
ATOM 3542 O O . THR B 1 203 ? 1.589 5.977 -5.012 1 86.94 203 THR B O 1
ATOM 3545 N N . GLU B 1 204 ? 2.1 8.156 -5.152 1 87.25 204 GLU B N 1
ATOM 3546 C CA . GLU B 1 204 ? 3.527 7.898 -5.312 1 87.25 204 GLU B CA 1
ATOM 3547 C C . GLU B 1 204 ? 4.215 7.754 -3.959 1 87.25 204 GLU B C 1
ATOM 3549 O O . GLU B 1 204 ? 4.02 8.578 -3.064 1 87.25 204 GLU B O 1
ATOM 3554 N N . ILE B 1 205 ? 5.016 6.703 -3.863 1 87.88 205 ILE B N 1
ATOM 3555 C CA . ILE B 1 205 ? 5.582 6.391 -2.555 1 87.88 205 ILE B CA 1
ATOM 3556 C C . ILE B 1 205 ? 7.098 6.559 -2.594 1 87.88 205 ILE B C 1
ATOM 3558 O O . ILE B 1 205 ? 7.762 6.055 -3.504 1 87.88 205 ILE B O 1
ATOM 3562 N N . LEU B 1 206 ? 7.621 7.371 -1.679 1 87 206 LEU B N 1
ATOM 3563 C CA . LEU B 1 206 ? 9.055 7.504 -1.457 1 87 206 LEU B CA 1
ATOM 3564 C C . LEU B 1 206 ? 9.461 6.895 -0.118 1 87 206 LEU B C 1
ATOM 3566 O O . LEU B 1 206 ? 8.922 7.273 0.927 1 87 206 LEU B O 1
ATOM 3570 N N . GLN B 1 207 ? 10.359 5.914 -0.199 1 86.94 207 GLN B N 1
ATOM 3571 C CA . GLN B 1 207 ? 10.805 5.242 1.017 1 86.94 207 GLN B CA 1
ATOM 3572 C C . GLN B 1 207 ? 12.047 5.922 1.599 1 86.94 207 GLN B C 1
ATOM 3574 O O . GLN B 1 207 ? 13.008 6.191 0.878 1 86.94 207 GLN B O 1
ATOM 3579 N N . LEU B 1 208 ? 11.977 6.293 2.9 1 85 208 LEU B N 1
ATOM 3580 C CA . LEU B 1 208 ? 13.07 6.918 3.635 1 85 208 LEU B CA 1
ATOM 3581 C C . LEU B 1 208 ? 13.359 6.168 4.93 1 85 208 LEU B C 1
ATOM 3583 O O . LEU B 1 208 ? 12.445 5.602 5.539 1 85 208 LEU B O 1
ATOM 3587 N N . LYS B 1 209 ? 14.578 6.121 5.312 1 83.5 209 LYS B N 1
ATOM 3588 C CA . LYS B 1 209 ? 14.906 5.516 6.602 1 83.5 209 LYS B CA 1
ATOM 3589 C C . LYS B 1 209 ? 14.469 6.414 7.754 1 83.5 209 LYS B C 1
ATOM 3591 O O . LYS B 1 209 ? 13.961 5.926 8.766 1 83.5 209 LYS B O 1
ATOM 3596 N N . SER B 1 210 ? 14.703 7.676 7.66 1 83.38 210 SER B N 1
ATOM 3597 C CA . SER B 1 210 ? 14.359 8.688 8.656 1 83.38 210 SER B CA 1
ATOM 3598 C C . SER B 1 210 ? 14.359 10.086 8.047 1 83.38 210 SER B C 1
ATOM 3600 O O . SER B 1 210 ? 14.859 10.289 6.945 1 83.38 210 SER B O 1
ATOM 3602 N N . LEU B 1 211 ? 13.617 11.016 8.82 1 83.88 211 LEU B N 1
ATOM 3603 C CA . LEU B 1 211 ? 13.898 12.422 8.57 1 83.88 211 LEU B CA 1
ATOM 3604 C C . LEU B 1 211 ? 15.164 12.867 9.305 1 83.88 211 LEU B C 1
ATOM 3606 O O . LEU B 1 211 ? 15.359 12.531 10.477 1 83.88 211 LEU B O 1
ATOM 3610 N N . PRO B 1 212 ? 15.984 13.547 8.609 1 78.19 212 PRO B N 1
ATOM 3611 C CA . PRO B 1 212 ? 17.203 13.992 9.297 1 78.19 212 PRO B CA 1
ATOM 3612 C C . PRO B 1 212 ? 16.906 14.945 10.453 1 78.19 212 PRO B C 1
ATOM 3614 O O . PRO B 1 212 ? 15.938 15.703 10.398 1 78.19 212 PRO B O 1
ATOM 3617 N N . SER B 1 213 ? 17.734 14.906 11.469 1 78.38 213 SER B N 1
ATOM 3618 C CA . SER B 1 213 ? 17.594 15.781 12.633 1 78.38 213 SER B CA 1
ATOM 3619 C C . SER B 1 213 ? 17.672 17.25 12.234 1 78.38 213 SER B C 1
ATOM 3621 O O . SER B 1 213 ? 16.969 18.094 12.805 1 78.38 213 SER B O 1
ATOM 3623 N N . ASN B 1 214 ? 18.516 17.531 11.297 1 80.69 214 ASN B N 1
ATOM 3624 C CA . ASN B 1 214 ? 18.641 18.875 10.766 1 80.69 214 ASN B CA 1
ATOM 3625 C C . ASN B 1 214 ? 17.828 19.047 9.484 1 80.69 214 ASN B C 1
ATOM 3627 O O . ASN B 1 214 ? 18.297 19.641 8.516 1 80.69 214 ASN B O 1
ATOM 3631 N N . PHE B 1 215 ? 16.609 18.484 9.594 1 84 215 PHE B N 1
ATOM 3632 C CA . PHE B 1 215 ? 15.75 18.516 8.414 1 84 215 PHE B CA 1
ATOM 3633 C C . PHE B 1 215 ? 15.672 19.938 7.852 1 84 215 PHE B C 1
ATOM 3635 O O . PHE B 1 215 ? 15.297 20.875 8.555 1 84 215 PHE B O 1
ATOM 3642 N N . SER B 1 216 ? 16.109 20.078 6.637 1 82.31 216 SER B N 1
ATOM 3643 C CA . SER B 1 216 ? 16.25 21.375 6.004 1 82.31 216 SER B CA 1
ATOM 3644 C C . SER B 1 216 ? 15.258 21.547 4.863 1 82.31 216 SER B C 1
ATOM 3646 O O . SER B 1 216 ? 14.633 20.594 4.422 1 82.31 216 SER B O 1
ATOM 3648 N N . HIS B 1 217 ? 15.148 22.797 4.539 1 83.75 217 HIS B N 1
ATOM 3649 C CA . HIS B 1 217 ? 14.328 23.109 3.373 1 83.75 217 HIS B CA 1
ATOM 3650 C C . HIS B 1 217 ? 14.859 22.406 2.125 1 83.75 217 HIS B C 1
ATOM 3652 O O . HIS B 1 217 ? 14.078 21.938 1.295 1 83.75 217 HIS B O 1
ATOM 3658 N N . HIS B 1 218 ? 16.156 22.266 2.09 1 80.69 218 HIS B N 1
ATOM 3659 C CA . HIS B 1 218 ? 16.766 21.609 0.947 1 80.69 218 HIS B CA 1
ATOM 3660 C C . HIS B 1 218 ? 16.391 20.141 0.888 1 80.69 218 HIS B C 1
ATOM 3662 O O . HIS B 1 218 ? 16.094 19.609 -0.188 1 80.69 218 HIS B O 1
ATOM 3668 N N . GLN B 1 219 ? 16.406 19.547 2.025 1 82.25 219 GLN B N 1
ATOM 3669 C CA . GLN B 1 219 ? 16 18.141 2.074 1 82.25 219 GLN B CA 1
ATOM 3670 C C . GLN B 1 219 ? 14.547 17.984 1.646 1 82.25 219 GLN B C 1
ATOM 3672 O O . GLN B 1 219 ? 14.211 17.078 0.881 1 82.25 219 GLN B O 1
ATOM 3677 N N . PHE B 1 220 ? 13.758 18.891 2.076 1 85.44 220 PHE B N 1
ATOM 3678 C CA . PHE B 1 220 ? 12.344 18.859 1.705 1 85.44 220 PHE B CA 1
ATOM 3679 C C . PHE B 1 220 ? 12.18 19 0.197 1 85.44 220 PHE B C 1
ATOM 3681 O O . PHE B 1 220 ? 11.445 18.234 -0.428 1 85.44 220 PHE B O 1
ATOM 3688 N N . LEU B 1 221 ? 12.883 19.891 -0.387 1 82.5 221 LEU B N 1
ATOM 3689 C CA . LEU B 1 221 ? 12.805 20.125 -1.824 1 82.5 221 LEU B CA 1
ATOM 3690 C C . LEU B 1 221 ? 13.25 18.891 -2.605 1 82.5 221 LEU B C 1
ATOM 3692 O O . LEU B 1 221 ? 12.727 18.609 -3.682 1 82.5 221 LEU B O 1
ATOM 3696 N N . SER B 1 222 ? 14.203 18.266 -2.084 1 84.25 222 SER B N 1
ATOM 3697 C CA . SER B 1 222 ? 14.656 17.047 -2.75 1 84.25 222 SER B CA 1
ATOM 3698 C C . SER B 1 222 ? 13.555 16 -2.803 1 84.25 222 SER B C 1
ATOM 3700 O O . SER B 1 222 ? 13.438 15.266 -3.787 1 84.25 222 SER B O 1
ATOM 3702 N N . TYR B 1 223 ? 12.773 15.914 -1.71 1 84.56 223 TYR B N 1
ATOM 3703 C CA . TYR B 1 223 ? 11.648 14.984 -1.716 1 84.56 223 TYR B CA 1
ATOM 3704 C C . TYR B 1 223 ? 10.617 15.375 -2.771 1 84.56 223 TYR B C 1
ATOM 3706 O O . TYR B 1 223 ? 10.102 14.523 -3.492 1 84.56 223 TYR B O 1
ATOM 3714 N N . LEU B 1 224 ? 10.352 16.672 -2.893 1 84.94 224 LEU B N 1
ATOM 3715 C CA . LEU B 1 224 ? 9.398 17.156 -3.881 1 84.94 224 LEU B CA 1
ATOM 3716 C C . LEU B 1 224 ? 9.906 16.922 -5.297 1 84.94 224 LEU B C 1
ATOM 3718 O O . LEU B 1 224 ? 9.117 16.641 -6.207 1 84.94 224 LEU B O 1
ATOM 3722 N N . HIS B 1 225 ? 11.172 17 -5.469 1 80.56 225 HIS B N 1
ATOM 3723 C CA . HIS B 1 225 ? 11.773 16.734 -6.77 1 80.56 225 HIS B CA 1
ATOM 3724 C C . HIS B 1 225 ? 11.562 15.273 -7.18 1 80.56 225 HIS B C 1
ATOM 3726 O O . HIS B 1 225 ? 11.289 14.992 -8.344 1 80.56 225 HIS B O 1
ATOM 3732 N N . GLU B 1 226 ? 11.75 14.391 -6.199 1 80 226 GLU B N 1
ATOM 3733 C CA . GLU B 1 226 ? 11.484 12.984 -6.477 1 80 226 GLU B CA 1
ATOM 3734 C C . GLU B 1 226 ? 10.055 12.781 -6.965 1 80 226 GLU B C 1
ATOM 3736 O O . GLU B 1 226 ? 9.812 12.023 -7.91 1 80 226 GLU B O 1
ATOM 3741 N N . TYR B 1 227 ? 9.172 13.43 -6.363 1 82.69 227 TYR B N 1
ATOM 3742 C CA . TYR B 1 227 ? 7.773 13.367 -6.762 1 82.69 227 TYR B CA 1
ATOM 3743 C C . TYR B 1 227 ? 7.586 13.898 -8.18 1 82.69 227 TYR B C 1
ATOM 3745 O O . TYR B 1 227 ? 6.926 13.258 -9.008 1 82.69 227 TYR B O 1
ATOM 3753 N N . SER B 1 228 ? 8.109 14.984 -8.477 1 77 228 SER B N 1
ATOM 3754 C CA . SER B 1 228 ? 7.918 15.656 -9.758 1 77 228 SER B CA 1
ATOM 3755 C C . SER B 1 228 ? 8.586 14.891 -10.898 1 77 228 SER B C 1
ATOM 3757 O O . SER B 1 228 ? 8.125 14.938 -12.039 1 77 228 SER B O 1
ATOM 3759 N N . SER B 1 229 ? 9.648 14.297 -10.664 1 71.31 229 SER B N 1
ATOM 3760 C CA . SER B 1 229 ? 10.367 13.555 -11.695 1 71.31 229 SER B CA 1
ATOM 3761 C C . SER B 1 229 ? 9.625 12.281 -12.086 1 71.31 229 SER B C 1
ATOM 3763 O O . SER B 1 229 ? 9.773 11.789 -13.203 1 71.31 229 SER B O 1
ATOM 3765 N N . ARG B 1 230 ? 8.914 11.766 -11.242 1 63.31 230 ARG B N 1
ATOM 3766 C CA . ARG B 1 230 ? 8.203 10.516 -11.477 1 63.31 230 ARG B CA 1
ATOM 3767 C C . ARG B 1 230 ? 6.891 10.758 -12.211 1 63.31 230 ARG B C 1
ATOM 3769 O O . ARG B 1 230 ? 6.449 9.914 -13 1 63.31 230 ARG B O 1
ATOM 3776 N N . ASP B 1 231 ? 5.988 11.758 -11.906 1 54.22 231 ASP B N 1
ATOM 3777 C CA . ASP B 1 231 ? 4.727 12.094 -12.555 1 54.22 231 ASP B CA 1
ATOM 3778 C C . ASP B 1 231 ? 4.93 12.391 -14.039 1 54.22 231 ASP B C 1
ATOM 3780 O O . ASP B 1 231 ? 4.059 12.102 -14.859 1 54.22 231 ASP B O 1
ATOM 3784 N N . ARG B 1 232 ? 5.941 12.969 -14.469 1 45.53 232 ARG B N 1
ATOM 3785 C CA . ARG B 1 232 ? 6.188 13.32 -15.867 1 45.53 232 ARG B CA 1
ATOM 3786 C C . ARG B 1 232 ? 6.148 12.078 -16.75 1 45.53 232 ARG B C 1
ATOM 3788 O O . ARG B 1 232 ? 5.949 12.18 -17.969 1 45.53 232 ARG B O 1
ATOM 3795 N N . ARG B 1 233 ? 6.328 11.023 -16.297 1 41.31 233 ARG B N 1
ATOM 3796 C CA . ARG B 1 233 ? 6.418 9.891 -17.219 1 41.31 233 ARG B CA 1
ATOM 3797 C C . ARG B 1 233 ? 5.031 9.406 -17.625 1 41.31 233 ARG B C 1
ATOM 3799 O O . ARG B 1 233 ? 4.895 8.617 -18.562 1 41.31 233 ARG B O 1
ATOM 3806 N N . ILE B 1 234 ? 3.982 9.617 -16.875 1 39 234 ILE B N 1
ATOM 3807 C CA . ILE B 1 234 ? 2.656 9.211 -17.344 1 39 234 ILE B CA 1
ATOM 3808 C C . ILE B 1 234 ? 2.201 10.117 -18.484 1 39 234 ILE B C 1
ATOM 3810 O O . ILE B 1 234 ? 1.516 9.672 -19.406 1 39 234 ILE B O 1
ATOM 3814 N N . GLY B 1 235 ? 2.363 11.43 -18.516 1 29.56 235 GLY B N 1
ATOM 3815 C CA . GLY B 1 235 ? 1.867 12.336 -19.547 1 29.56 235 GLY B CA 1
ATOM 3816 C C . GLY B 1 235 ? 2.607 12.211 -20.859 1 29.56 235 GLY B C 1
ATOM 3817 O O . GLY B 1 235 ? 2.316 12.938 -21.812 1 29.56 235 GLY B O 1
ATOM 3818 N N . ARG B 1 236 ? 3.738 11.609 -20.938 1 30.44 236 ARG B N 1
ATOM 3819 C CA . ARG B 1 236 ? 4.133 11.555 -22.344 1 30.44 236 ARG B CA 1
ATOM 3820 C C . ARG B 1 236 ? 3.494 10.367 -23.047 1 30.44 236 ARG B C 1
ATOM 3822 O O . ARG B 1 236 ? 3.307 9.305 -22.438 1 30.44 236 ARG B O 1
#

Solvent-accessible surface area (backbone atoms only — not comparable to full-atom values): 25663 Å² total; per-residue (Å²): 117,68,66,61,54,52,51,51,52,49,49,52,50,50,52,48,46,47,53,49,52,60,66,56,58,57,63,66,65,48,47,46,71,70,64,58,58,74,62,81,72,58,75,72,68,60,71,52,52,26,43,28,40,39,44,49,32,80,88,43,67,45,60,66,33,50,20,48,50,53,46,54,38,42,74,72,61,25,39,33,34,39,41,35,31,60,78,39,57,63,64,76,40,39,67,59,35,51,51,51,29,51,56,52,43,55,71,71,48,74,80,60,65,67,42,78,42,71,38,75,61,98,58,81,80,81,61,88,89,33,61,50,21,40,33,35,65,46,36,56,64,54,11,67,52,42,53,36,53,34,44,31,53,43,44,72,74,41,59,45,89,68,57,40,68,65,56,45,48,50,48,35,41,75,70,71,51,64,59,32,48,32,31,42,37,30,16,81,50,52,41,48,54,39,52,44,30,87,38,35,37,77,22,36,56,46,84,35,60,54,73,50,86,80,56,40,70,65,57,52,49,52,55,48,47,55,54,30,65,57,59,58,64,71,79,103,117,68,66,61,54,52,51,51,52,50,49,50,49,51,51,48,46,46,51,48,52,59,64,57,57,54,64,66,64,52,47,45,73,72,66,57,64,77,64,82,74,60,77,72,68,58,72,55,52,25,41,28,41,38,44,50,31,79,87,45,67,44,61,67,33,49,20,48,50,53,46,53,37,42,74,72,61,24,37,33,35,38,40,36,30,60,78,39,56,64,65,75,40,39,66,60,34,50,49,50,29,51,56,53,42,55,69,71,50,72,79,58,67,68,41,78,41,73,33,70,69,94,58,83,79,80,62,88,91,38,62,48,20,38,32,34,62,46,36,58,66,52,10,68,51,41,53,36,53,33,46,32,52,44,48,74,74,41,59,44,90,69,59,38,67,66,55,45,49,51,49,35,42,75,70,70,52,65,60,33,48,32,32,41,37,29,15,81,49,53,41,48,54,40,53,41,28,87,39,38,37,78,22,36,55,45,81,34,60,55,72,50,86,77,57,39,71,67,59,52,49,52,55,46,48,57,51,29,65,55,58,58,63,72,79,104

Sequence (472 aa):
MLNVVVELLRFAYTFLEVILNYISKPSLIIKSLLCSTTDNNLQSHQIPNHLAVLYTDKYAISLEALSKLIVHSAHAGITKITLYDPWSYIFSNREILRELTNEFMHTKRPKEVIDIEFFDSDHPIIHPNFIHTAVKILGAQDGRQSIVRACQKLCVECEPANITVEQISECLAKEHICEPDFLLQIGNLKTMAGYSPWVLRITEILQLKSLPSNFSHHQFLSYLHEYSSRDRRIGRMLNVVVELLRFAYTFLEVILNYISKPSLIIKSLLCSTTDNNLQSHQIPNHLAVLYTDKYAISLEALSKLIVHSAHAGITKITLYDPWSYIFSNREILRELTNEFMHTKRPKEVIDIEFFDSDHPIIHPNFIHTAVKILGAQDGRQSIVRACQKLCVECEPANITVEQISECLAKEHICEPDFLLQIGNLKTMAGYSPWVLRITEILQLKSLPSNFSHHQFLSYLHEYSSRDRRIGR

InterPro domains:
  IPR001441 Decaprenyl diphosphate synthase-like [PF01255] (140-235)
  IPR036424 Decaprenyl diphosphate synthase-like superfamily [G3DSA:3.40.1180.10] (94-236)
  IPR036424 Decaprenyl diphosphate synthase-like superfamily [SSF64005] (43-230)
  IPR038887 Dehydrodolichyl diphosphate synthase complex subunit Nus1 [PTHR21528] (2-236)

Secondary structure (DSSP, 8-state):
-HHHHHHHHHHHHHHHHHHHHHHT--HHHHHIIIIITTSS--------SEEEEEES-GGG--HHHHHHHHHHHHHHT--EEEEE-TT-HHHHTHHHHHHHHHHHHHHH-TTS-EEEEEE-SS-----TTSEEEEEEEE-GGGSHHHHHHHHHHHHHHS-GGG--HHHHHHHHHHTT----SEEEEESSS-S-TT--GGG-SS-EEEEES---TT--HHHHHHHHHHHHHHHTTT--/-HHHHHHHHHHHHHHHHHHHHHHT--HHHHHIIIII--SS--------SEEEEEES-GGG--HHHHHHHHHHHHHHT--EEEEE-TT-HHHHTHHHHHHHHHHHHHHH-TTS-EEEEEE-SS-----TTSEEEEEEEE-GGGSHHHHHHHHHHHHHHS-GGG--HHHHHHHHHHTT----SEEEEESSS-S-TT--GGG-SS-EEEEES---TT--HHHHHHHHHHHHHHHTTT--

Organism: Onchocerca volvulus (NCBI:txid6282)

pLDDT: mean 74.83, std 21.3, range [28.11, 94.81]